Protein AF-A0A951SW75-F1 (afdb_monomer)

Structure (mmCIF, N/CA/C/O backbone):
data_AF-A0A951SW75-F1
#
_entry.id   AF-A0A951SW75-F1
#
loop_
_atom_site.group_PDB
_atom_site.id
_atom_site.type_symbol
_atom_site.label_atom_id
_atom_site.label_alt_id
_atom_site.label_comp_id
_atom_site.label_asym_id
_atom_site.label_entity_id
_atom_site.label_seq_id
_atom_site.pdbx_PDB_ins_code
_atom_site.Cartn_x
_atom_site.Cartn_y
_atom_site.Cartn_z
_atom_site.occupancy
_atom_site.B_iso_or_equiv
_atom_site.auth_seq_id
_atom_site.auth_comp_id
_atom_site.auth_asym_id
_atom_site.auth_atom_id
_atom_site.pdbx_PDB_model_num
ATOM 1 N N . MET A 1 1 ? -42.698 -40.303 -53.401 1.00 32.81 1 MET A N 1
ATOM 2 C CA . MET A 1 1 ? -41.255 -40.454 -53.699 1.00 32.81 1 MET A CA 1
ATOM 3 C C . MET A 1 1 ? -40.582 -39.097 -53.539 1.00 32.81 1 MET A C 1
ATOM 5 O O . MET A 1 1 ? -41.146 -38.152 -54.055 1.00 32.81 1 MET A O 1
ATOM 9 N N . ARG A 1 2 ? -39.450 -39.051 -52.808 1.00 29.98 2 ARG A N 1
ATOM 10 C CA . ARG A 1 2 ? -38.223 -38.220 -52.988 1.00 29.98 2 ARG A CA 1
ATOM 11 C C . ARG A 1 2 ? -38.374 -36.812 -53.606 1.00 29.98 2 ARG A C 1
ATOM 13 O O . ARG A 1 2 ? -38.974 -36.684 -54.651 1.00 29.98 2 ARG A O 1
ATOM 20 N N . LYS A 1 3 ? -37.695 -35.740 -53.198 1.00 27.81 3 LYS A N 1
ATOM 21 C CA . LYS A 1 3 ? -36.687 -35.381 -52.183 1.00 27.81 3 LYS A CA 1
ATOM 22 C C . LYS A 1 3 ? -36.484 -33.857 -52.384 1.00 27.81 3 LYS A C 1
ATOM 24 O O . LYS A 1 3 ? -36.559 -33.405 -53.518 1.00 27.81 3 LYS A O 1
ATOM 29 N N . MET A 1 4 ? -36.183 -33.130 -51.306 1.00 32.72 4 MET A N 1
ATOM 30 C CA . MET A 1 4 ? -35.380 -31.889 -51.234 1.00 32.72 4 MET A CA 1
ATOM 31 C C . MET A 1 4 ? -35.353 -30.924 -52.436 1.00 32.72 4 MET A C 1
ATOM 33 O O . MET A 1 4 ? -34.600 -31.155 -53.375 1.00 32.72 4 MET A O 1
ATOM 37 N N . ILE A 1 5 ? -35.955 -29.741 -52.260 1.00 33.78 5 ILE A N 1
ATOM 38 C CA . ILE A 1 5 ? -35.318 -28.454 -52.598 1.00 33.78 5 ILE A CA 1
ATOM 39 C C . ILE A 1 5 ? -35.657 -27.461 -51.472 1.00 33.78 5 ILE A C 1
ATOM 41 O O . ILE A 1 5 ? -36.659 -26.760 -51.515 1.00 33.78 5 ILE A O 1
ATOM 45 N N . ILE A 1 6 ? -34.823 -27.431 -50.432 1.00 35.44 6 ILE A N 1
ATOM 46 C CA . ILE A 1 6 ? -34.612 -26.241 -49.600 1.00 35.44 6 ILE A CA 1
ATOM 47 C C . ILE A 1 6 ? -33.118 -25.969 -49.738 1.00 35.44 6 ILE A C 1
ATOM 49 O O . ILE A 1 6 ? -32.296 -26.565 -49.049 1.00 35.44 6 ILE A O 1
ATOM 53 N N . LEU A 1 7 ? -32.761 -25.163 -50.733 1.00 37.00 7 LEU A N 1
ATOM 54 C CA . LEU A 1 7 ? -31.397 -24.704 -50.955 1.00 37.00 7 LEU A CA 1
ATOM 55 C C . LEU A 1 7 ? -31.458 -23.230 -51.336 1.00 37.00 7 LEU A C 1
ATOM 57 O O . LEU A 1 7 ? -31.475 -22.884 -52.511 1.00 37.00 7 LEU A O 1
ATOM 61 N N . SER A 1 8 ? -31.574 -22.377 -50.325 1.00 38.06 8 SER A N 1
ATOM 62 C CA . SER A 1 8 ? -31.146 -20.972 -50.304 1.00 38.06 8 SER A CA 1
ATOM 63 C C . SER A 1 8 ? -31.603 -20.378 -48.976 1.00 38.06 8 SER A C 1
ATOM 65 O O . SER A 1 8 ? -32.716 -20.648 -48.550 1.00 38.06 8 SER A O 1
ATOM 67 N N . ILE A 1 9 ? -30.761 -19.562 -48.338 1.00 36.06 9 ILE A N 1
ATOM 68 C CA . ILE A 1 9 ? -30.927 -18.972 -46.988 1.00 36.06 9 ILE A CA 1
ATOM 69 C C . ILE A 1 9 ? -30.303 -19.803 -45.839 1.00 36.06 9 ILE A C 1
ATOM 71 O O . ILE A 1 9 ? -30.721 -19.750 -44.690 1.00 36.06 9 ILE A O 1
ATOM 75 N N . THR A 1 10 ? -29.212 -20.531 -46.100 1.00 34.00 10 THR A N 1
ATOM 76 C CA . THR A 1 10 ? -28.295 -20.973 -45.014 1.00 34.00 10 THR A CA 1
ATOM 77 C C . THR A 1 10 ? -26.810 -20.835 -45.368 1.00 34.00 10 THR A C 1
ATOM 79 O O . THR A 1 10 ? -25.949 -21.305 -44.637 1.00 34.00 10 THR A O 1
ATOM 82 N N . VAL A 1 11 ? -26.484 -20.143 -46.467 1.00 33.03 11 VAL A N 1
ATOM 83 C CA . VAL A 1 11 ? -25.087 -19.938 -46.912 1.00 33.03 11 VAL A CA 1
ATOM 84 C C . VAL A 1 11 ? -24.597 -18.494 -46.709 1.00 33.03 11 VAL A C 1
ATOM 86 O O . VAL A 1 11 ? -23.397 -18.256 -46.716 1.00 33.03 11 VAL A O 1
ATOM 89 N N . PHE A 1 12 ? -25.475 -17.536 -46.387 1.00 30.34 12 PHE A N 1
ATOM 90 C CA . PHE A 1 12 ? -25.061 -16.151 -46.088 1.00 30.34 12 PHE A CA 1
ATOM 91 C C . PHE A 1 12 ? -24.916 -15.811 -44.595 1.00 30.34 12 PHE A C 1
ATOM 93 O O . PHE A 1 12 ? -24.487 -14.712 -44.263 1.00 30.34 12 PHE A O 1
ATOM 100 N N . LEU A 1 13 ? -25.187 -16.757 -43.688 1.00 32.69 13 LEU A N 1
ATOM 101 C CA . LEU A 1 13 ? -24.973 -16.592 -42.239 1.00 32.69 13 LEU A CA 1
ATOM 102 C C . LEU A 1 13 ? -23.829 -17.459 -41.676 1.00 32.69 13 LEU A C 1
ATOM 104 O O . LEU A 1 13 ? -23.601 -17.464 -40.473 1.00 32.69 13 LEU A O 1
ATOM 108 N N . ILE A 1 14 ? -23.061 -18.134 -42.541 1.00 34.62 14 ILE A N 1
ATOM 109 C CA . ILE A 1 14 ? -21.852 -18.901 -42.165 1.00 34.62 14 ILE A CA 1
ATOM 110 C C . ILE A 1 14 ? -20.561 -18.222 -42.688 1.00 34.62 14 ILE A C 1
ATOM 112 O O . ILE A 1 14 ? -19.456 -18.672 -42.420 1.00 34.62 14 ILE A O 1
ATOM 116 N N . PHE A 1 15 ? -20.674 -17.054 -43.335 1.00 32.50 15 PHE A N 1
ATOM 117 C CA . PHE A 1 15 ? -19.536 -16.176 -43.664 1.00 32.50 15 PHE A CA 1
ATOM 118 C C . PHE A 1 15 ? -19.351 -15.004 -42.678 1.00 32.50 15 PHE A C 1
ATOM 120 O O . PHE A 1 15 ? -18.600 -14.072 -42.949 1.00 32.50 15 PHE A O 1
ATOM 127 N N . GLY A 1 16 ? -20.012 -15.056 -41.515 1.00 33.53 16 GLY A N 1
ATOM 128 C CA . GLY A 1 16 ? -19.895 -14.059 -40.441 1.00 33.53 16 GLY A CA 1
ATOM 129 C C . GLY A 1 16 ? -19.140 -14.530 -39.193 1.00 33.53 16 GLY A C 1
ATOM 130 O O . GLY A 1 16 ? -19.051 -13.782 -38.226 1.00 33.53 16 GLY A O 1
ATOM 131 N N . SER A 1 17 ? -18.606 -15.754 -39.179 1.00 32.62 17 SER A N 1
ATOM 132 C CA . SER A 1 17 ? -18.047 -16.385 -37.970 1.00 32.62 17 SER A CA 1
ATOM 133 C C . SER A 1 17 ? -16.653 -17.000 -38.159 1.00 32.62 17 SER A C 1
ATOM 135 O O . SER A 1 17 ? -16.221 -17.811 -37.349 1.00 32.62 17 SER A O 1
ATOM 137 N N . SER A 1 18 ? -15.888 -16.551 -39.161 1.00 31.38 18 SER A N 1
ATOM 138 C CA . SER A 1 18 ? -14.436 -16.802 -39.263 1.00 31.38 18 SER A CA 1
ATOM 139 C C . SER A 1 18 ? -13.574 -15.605 -38.822 1.00 31.38 18 SER A C 1
ATOM 141 O O . SER A 1 18 ? -12.384 -15.552 -39.121 1.00 31.38 18 SER A O 1
ATOM 143 N N . LEU A 1 19 ? -14.157 -14.648 -38.089 1.00 32.97 19 LEU A N 1
ATOM 144 C CA . LEU A 1 19 ? -13.451 -13.575 -37.366 1.00 32.97 19 LEU A CA 1
ATOM 145 C C . LEU A 1 19 ? -13.225 -13.932 -35.882 1.00 32.97 19 LEU A C 1
ATOM 147 O O . LEU A 1 19 ? -13.103 -13.056 -35.030 1.00 32.97 19 LEU A O 1
ATOM 151 N N . PHE A 1 20 ? -13.144 -15.225 -35.559 1.00 34.44 20 PHE A N 1
ATOM 152 C CA . PHE A 1 20 ? -12.610 -15.680 -34.278 1.00 34.44 20 PHE A CA 1
ATOM 153 C C . PHE A 1 20 ? -11.081 -15.499 -34.268 1.00 34.44 20 PHE A C 1
ATOM 155 O O . PHE A 1 20 ? -10.344 -16.280 -34.863 1.00 34.44 20 PHE A O 1
ATOM 162 N N . GLY A 1 21 ? -10.630 -14.436 -33.593 1.00 37.00 21 GLY A N 1
ATOM 163 C CA . GLY A 1 21 ? -9.357 -14.370 -32.865 1.00 37.00 21 GLY A CA 1
ATOM 164 C C . GLY A 1 21 ? -8.059 -14.371 -33.676 1.00 37.00 21 GLY A C 1
ATOM 165 O O . GLY A 1 21 ? -7.241 -15.275 -33.523 1.00 37.00 21 GLY A O 1
ATOM 166 N N . ARG A 1 22 ? -7.793 -13.327 -34.472 1.00 41.41 22 ARG A N 1
ATOM 167 C CA . ARG A 1 22 ? -6.410 -13.019 -34.883 1.00 41.41 22 ARG A CA 1
ATOM 168 C C . ARG A 1 22 ? -5.673 -12.299 -33.741 1.00 41.41 22 ARG A C 1
ATOM 170 O O . ARG A 1 22 ? -5.783 -11.088 -33.617 1.00 41.41 22 ARG A O 1
ATOM 177 N N . GLY A 1 23 ? -4.911 -13.077 -32.970 1.00 51.94 23 GLY A N 1
ATOM 178 C CA . GLY A 1 23 ? -3.748 -12.687 -32.161 1.00 51.94 23 GLY A CA 1
ATOM 179 C C . GLY A 1 23 ? -3.967 -11.796 -30.929 1.00 51.94 23 GLY A C 1
ATOM 180 O O . GLY A 1 23 ? -3.879 -10.578 -31.015 1.00 51.94 23 GLY A O 1
ATOM 181 N N . ASP A 1 24 ? -4.067 -12.403 -29.745 1.00 70.88 24 ASP A N 1
ATOM 182 C CA . ASP A 1 24 ? -3.976 -11.697 -28.449 1.00 70.88 24 ASP A CA 1
ATOM 183 C C . ASP A 1 24 ? -2.626 -11.933 -27.751 1.00 70.88 24 ASP A C 1
ATOM 185 O O . ASP A 1 24 ? -2.530 -11.906 -26.524 1.00 70.88 24 ASP A O 1
ATOM 189 N N . ARG A 1 25 ? -1.570 -12.228 -28.521 1.00 87.38 25 ARG A N 1
ATOM 190 C CA . ARG A 1 25 ? -0.243 -12.551 -27.985 1.00 87.38 25 ARG A CA 1
ATOM 191 C C . ARG A 1 25 ? 0.829 -11.641 -28.539 1.00 87.38 25 ARG A C 1
ATOM 193 O O . ARG A 1 25 ? 0.892 -11.378 -29.740 1.00 87.38 25 ARG A O 1
ATOM 200 N N . MET A 1 26 ? 1.724 -11.231 -27.653 1.00 92.81 26 MET A N 1
ATOM 201 C CA . MET A 1 26 ? 2.968 -10.577 -28.011 1.00 92.81 26 MET A CA 1
ATOM 202 C C . MET A 1 26 ? 4.139 -11.523 -27.770 1.00 92.81 26 MET A C 1
ATOM 204 O O . MET A 1 26 ? 4.274 -12.120 -26.699 1.00 92.81 26 MET A O 1
ATOM 208 N N . THR A 1 27 ? 5.002 -11.643 -28.772 1.00 93.81 27 THR A N 1
ATOM 209 C CA . THR A 1 27 ? 6.248 -12.395 -28.654 1.00 93.81 27 THR A CA 1
ATOM 210 C C . THR A 1 27 ? 7.409 -11.452 -28.377 1.00 93.81 27 THR A C 1
ATOM 212 O O . THR A 1 27 ? 7.477 -10.373 -28.958 1.00 93.81 27 THR A O 1
ATOM 215 N N . VAL A 1 28 ? 8.335 -11.850 -27.511 1.00 95.12 28 VAL A N 1
ATOM 216 C CA . VAL A 1 28 ? 9.553 -11.082 -27.221 1.00 95.12 28 VAL A CA 1
ATOM 217 C C . VAL A 1 28 ? 10.742 -11.768 -27.872 1.00 95.12 28 VAL A C 1
ATOM 219 O O . VAL A 1 28 ? 10.939 -12.961 -27.673 1.00 95.12 28 VAL A O 1
ATOM 222 N N . LEU A 1 29 ? 11.512 -11.034 -28.665 1.00 94.44 29 LEU A N 1
ATOM 223 C CA . LEU A 1 29 ? 12.685 -11.531 -29.375 1.00 94.44 29 LEU A CA 1
ATOM 224 C C . LEU A 1 29 ? 13.932 -11.514 -28.474 1.00 94.44 29 LEU A C 1
ATOM 226 O O . LEU A 1 29 ? 14.000 -10.696 -27.548 1.00 94.44 29 LEU A O 1
ATOM 230 N N . PRO A 1 30 ? 14.949 -12.349 -28.762 1.00 93.31 30 PRO A N 1
ATOM 231 C CA . PRO A 1 30 ? 16.278 -12.183 -28.185 1.00 93.31 30 PRO A CA 1
ATOM 232 C C . PRO A 1 30 ? 16.785 -10.755 -28.388 1.00 93.31 30 PRO A C 1
ATOM 234 O O . PRO A 1 30 ? 16.619 -10.176 -29.464 1.00 93.31 30 PRO A O 1
ATOM 237 N N . PHE A 1 31 ? 17.411 -10.177 -27.364 1.00 94.19 31 PHE A N 1
ATOM 238 C CA . PHE A 1 31 ? 17.971 -8.832 -27.490 1.00 94.19 31 PHE A CA 1
ATOM 239 C C . PHE A 1 31 ? 19.324 -8.902 -28.179 1.0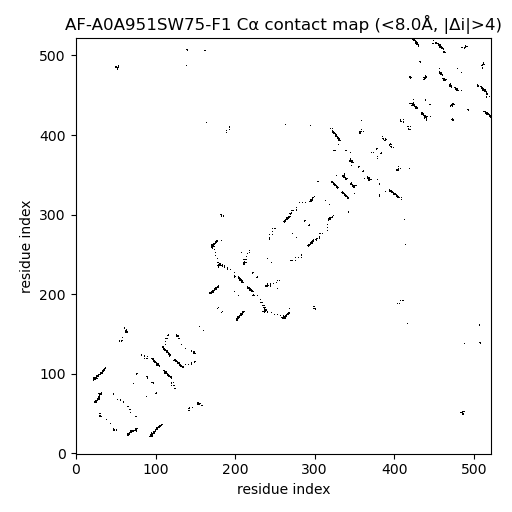0 94.19 31 PHE A C 1
ATOM 241 O O . PHE A 1 31 ? 20.148 -9.771 -27.876 1.00 94.19 31 PHE A O 1
ATOM 248 N N . ARG A 1 32 ? 19.592 -7.968 -29.088 1.00 93.75 32 ARG A N 1
ATOM 249 C CA . ARG A 1 32 ? 20.938 -7.803 -29.628 1.00 93.75 32 ARG A CA 1
ATOM 250 C C . ARG A 1 32 ? 21.840 -7.234 -28.538 1.00 93.75 32 ARG A C 1
ATOM 252 O O . ARG A 1 32 ? 21.490 -6.249 -27.896 1.00 93.75 32 ARG A O 1
ATOM 259 N N . ILE A 1 33 ? 23.014 -7.823 -28.359 1.00 92.88 33 ILE A N 1
ATOM 260 C CA . ILE A 1 33 ? 24.042 -7.290 -27.463 1.00 92.88 33 ILE A CA 1
ATOM 261 C C . ILE A 1 33 ? 25.095 -6.590 -28.315 1.00 92.88 33 ILE A C 1
ATOM 263 O O . ILE A 1 33 ? 25.471 -7.070 -29.385 1.00 92.88 33 ILE A O 1
ATOM 267 N N . SER A 1 34 ? 25.514 -5.397 -27.914 1.00 91.00 34 SER A N 1
ATOM 268 C CA . SER A 1 34 ? 26.548 -4.634 -28.615 1.00 91.00 34 SER A CA 1
ATOM 269 C C . SER A 1 34 ? 27.418 -3.873 -27.624 1.00 91.00 34 SER A C 1
ATOM 271 O O . SER A 1 34 ? 26.963 -3.527 -26.536 1.00 91.00 34 SER A O 1
ATOM 273 N N . GLY A 1 35 ? 28.668 -3.609 -28.002 1.00 88.94 35 GLY A N 1
ATOM 274 C CA . GLY A 1 35 ? 29.681 -3.142 -27.056 1.00 88.94 35 GLY A CA 1
ATOM 275 C C . GLY A 1 35 ? 30.193 -4.274 -26.161 1.00 88.94 35 GLY A C 1
ATOM 276 O O . GLY A 1 35 ? 29.898 -5.442 -26.406 1.00 88.94 35 GLY A O 1
ATOM 277 N N . LYS A 1 36 ? 30.984 -3.932 -25.138 1.00 87.06 36 LYS A N 1
ATOM 278 C CA . LYS A 1 36 ? 31.602 -4.912 -24.232 1.00 87.06 36 LYS A CA 1
ATOM 279 C C . LYS A 1 36 ? 30.917 -4.871 -22.860 1.00 87.06 36 LYS A C 1
ATOM 281 O O . LYS A 1 36 ? 31.176 -3.929 -22.108 1.00 87.06 36 LYS A O 1
ATOM 286 N N . PRO A 1 37 ? 30.056 -5.848 -22.514 1.00 85.25 37 PRO A N 1
ATOM 287 C CA . PRO A 1 37 ? 29.398 -5.865 -21.216 1.00 85.25 37 PRO A CA 1
ATOM 288 C C . PRO A 1 37 ? 30.425 -6.076 -20.091 1.00 85.25 37 PRO A C 1
ATOM 290 O O . PRO A 1 37 ? 31.413 -6.796 -20.271 1.00 85.25 37 PRO A O 1
ATOM 293 N N . PRO A 1 38 ? 30.221 -5.480 -18.906 1.00 81.44 38 PRO A N 1
ATOM 294 C CA . PRO A 1 38 ? 31.118 -5.697 -17.783 1.00 81.44 38 PRO A CA 1
ATOM 295 C C . PRO A 1 38 ? 30.991 -7.143 -17.275 1.00 81.44 38 PRO A C 1
ATOM 297 O O . PRO A 1 38 ? 29.983 -7.524 -16.680 1.00 81.44 38 PRO A O 1
ATOM 300 N N . ALA A 1 39 ? 32.044 -7.946 -17.471 1.00 78.75 39 ALA A N 1
ATOM 301 C CA . ALA A 1 39 ? 32.083 -9.375 -17.122 1.00 78.75 39 ALA A CA 1
ATOM 302 C C . ALA A 1 39 ? 31.835 -9.663 -15.627 1.00 78.75 39 ALA A C 1
ATOM 304 O O . ALA A 1 39 ? 31.437 -10.762 -15.257 1.00 78.75 39 ALA A O 1
ATOM 305 N N . ALA A 1 40 ? 32.020 -8.665 -14.755 1.00 72.00 40 ALA A N 1
ATOM 306 C CA . ALA A 1 40 ? 31.667 -8.761 -13.340 1.00 72.00 40 ALA A CA 1
ATOM 307 C C . ALA A 1 40 ? 30.148 -8.880 -13.093 1.00 72.00 40 ALA A C 1
ATOM 309 O O . ALA A 1 40 ? 29.737 -9.279 -11.999 1.00 72.00 40 ALA A O 1
ATOM 310 N N . HIS A 1 41 ? 29.318 -8.504 -14.068 1.00 68.00 41 HIS A N 1
ATOM 311 C CA . HIS A 1 41 ? 27.859 -8.458 -13.951 1.00 68.00 41 HIS A CA 1
ATOM 312 C C . HIS A 1 41 ? 27.147 -9.424 -14.894 1.00 68.00 41 HIS A C 1
ATOM 314 O O . HIS A 1 41 ? 26.059 -9.882 -14.555 1.00 68.00 41 HIS A O 1
ATOM 320 N N . PHE A 1 42 ? 27.737 -9.745 -16.047 1.00 81.06 42 PHE A N 1
ATOM 321 C CA . PHE A 1 42 ? 27.045 -10.490 -17.093 1.00 81.06 42 PHE A CA 1
ATOM 322 C C . PHE A 1 42 ? 27.901 -11.608 -17.680 1.00 81.06 42 PHE A C 1
ATOM 324 O O . PHE A 1 42 ? 29.075 -11.411 -17.988 1.00 81.06 42 PHE A O 1
ATOM 331 N N . ASN A 1 43 ? 27.261 -12.753 -17.917 1.00 83.06 43 ASN A N 1
ATOM 332 C CA . ASN A 1 43 ? 27.751 -13.758 -18.848 1.00 83.06 43 ASN A CA 1
ATOM 333 C C . ASN A 1 43 ? 27.309 -13.369 -20.266 1.00 83.06 43 ASN A C 1
ATOM 335 O O . ASN A 1 43 ? 26.122 -13.430 -20.590 1.00 83.06 43 ASN A O 1
ATOM 339 N N . GLU A 1 44 ? 28.255 -12.941 -21.102 1.00 81.62 44 GLU A N 1
ATOM 340 C CA . GLU A 1 44 ? 27.984 -12.409 -22.443 1.00 81.62 44 GLU A CA 1
ATOM 341 C C . GLU A 1 44 ? 27.235 -13.407 -23.342 1.00 81.62 44 GLU A C 1
ATOM 343 O O . GLU A 1 44 ? 26.314 -13.011 -24.057 1.00 81.62 44 GLU A O 1
ATOM 348 N N . ALA A 1 45 ? 27.556 -14.702 -23.244 1.00 84.62 45 ALA A N 1
ATOM 349 C CA . ALA A 1 45 ? 26.949 -15.749 -24.069 1.00 84.62 45 ALA A CA 1
ATOM 350 C C . ALA A 1 45 ? 25.443 -15.935 -23.805 1.00 84.62 45 ALA A C 1
ATOM 352 O O . ALA A 1 45 ? 24.691 -16.327 -24.695 1.00 84.62 45 ALA A O 1
ATOM 353 N N . GLU A 1 46 ? 24.992 -15.639 -22.587 1.00 87.00 46 GLU A N 1
ATOM 354 C CA . GLU A 1 46 ? 23.606 -15.849 -22.153 1.00 87.00 46 GLU A CA 1
ATOM 355 C C . GLU A 1 46 ? 22.796 -14.546 -22.138 1.00 87.00 46 GLU A C 1
ATOM 357 O O . GLU A 1 46 ? 21.564 -14.571 -22.075 1.00 87.00 46 GLU A O 1
ATOM 362 N N . LEU A 1 47 ? 23.475 -13.398 -22.237 1.00 88.50 47 LEU A N 1
ATOM 363 C CA . LEU A 1 47 ? 22.893 -12.079 -22.008 1.00 88.50 47 LEU A CA 1
ATOM 364 C C . LEU A 1 47 ? 21.733 -11.759 -22.959 1.00 88.50 47 LEU A C 1
ATOM 366 O O . LEU A 1 47 ? 20.748 -11.156 -22.538 1.00 88.50 47 LEU A O 1
ATOM 370 N N . SER A 1 48 ? 21.811 -12.210 -24.214 1.00 91.25 48 SER A N 1
ATOM 371 C CA . SER A 1 48 ? 20.735 -12.038 -25.200 1.00 91.25 48 SER A CA 1
ATOM 372 C C . SER A 1 48 ? 19.422 -12.689 -24.743 1.00 91.25 48 SER A C 1
ATOM 374 O O . SER A 1 48 ? 18.362 -12.055 -24.765 1.00 91.25 48 SER A O 1
ATOM 376 N N . ASN A 1 49 ? 19.499 -13.930 -24.249 1.00 89.44 49 ASN A N 1
ATOM 377 C CA . ASN A 1 49 ? 18.344 -14.666 -23.739 1.00 89.44 49 ASN A CA 1
ATOM 378 C C . ASN A 1 49 ? 17.897 -14.118 -22.382 1.00 89.44 49 ASN A C 1
ATOM 380 O O . ASN A 1 49 ? 16.703 -13.920 -22.167 1.00 89.44 49 ASN A O 1
ATOM 384 N N . HIS A 1 50 ? 18.831 -13.808 -21.480 1.00 91.12 50 HIS A N 1
ATOM 385 C CA . HIS A 1 50 ? 18.506 -13.209 -20.184 1.00 91.12 50 HIS A CA 1
ATOM 386 C C . HIS A 1 50 ? 17.751 -11.883 -20.340 1.00 91.12 50 HIS A C 1
ATOM 388 O O . HIS A 1 50 ? 16.766 -11.660 -19.638 1.00 91.12 50 HIS A O 1
ATOM 394 N N . ALA A 1 51 ? 18.143 -11.043 -21.301 1.00 92.56 51 ALA A N 1
ATOM 395 C CA . ALA A 1 51 ? 17.445 -9.804 -21.632 1.00 92.56 51 ALA A CA 1
ATOM 396 C C . ALA A 1 51 ? 16.051 -10.038 -22.237 1.00 92.56 51 ALA A C 1
ATOM 398 O O . ALA A 1 51 ? 15.113 -9.325 -21.884 1.00 92.56 51 ALA A O 1
ATOM 399 N N . MET A 1 52 ? 15.870 -11.070 -23.067 1.00 93.75 52 MET A N 1
ATOM 400 C CA . MET A 1 52 ? 14.545 -11.467 -23.556 1.00 93.75 52 MET A CA 1
ATOM 401 C C . MET A 1 52 ? 13.615 -11.874 -22.410 1.00 93.75 52 MET A C 1
ATOM 403 O O . MET A 1 52 ? 12.51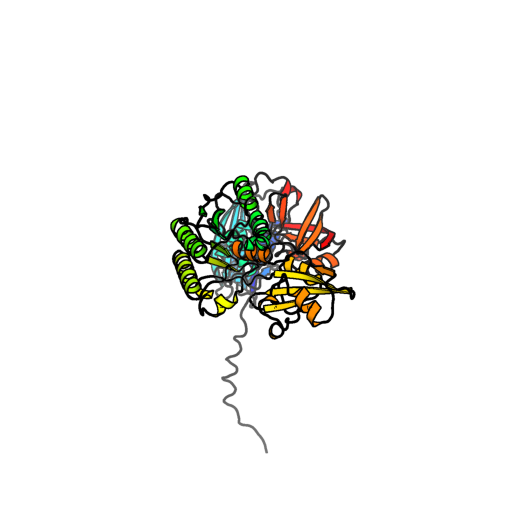6 -11.338 -22.297 1.00 93.75 52 MET A O 1
ATOM 407 N N . TYR A 1 53 ? 14.044 -12.786 -21.533 1.00 92.50 53 TYR A N 1
ATOM 408 C CA . TYR A 1 53 ? 13.223 -13.230 -20.399 1.00 92.50 53 TYR A CA 1
ATOM 409 C C . TYR A 1 53 ? 12.961 -12.099 -19.395 1.00 92.50 53 TYR A C 1
ATOM 411 O O . TYR A 1 53 ? 11.856 -11.990 -18.862 1.00 92.50 53 TYR A O 1
ATOM 419 N N . ALA A 1 54 ? 13.926 -11.200 -19.201 1.00 93.19 54 ALA A N 1
ATOM 420 C CA . ALA A 1 54 ? 13.737 -9.969 -18.444 1.00 93.19 54 ALA A CA 1
ATOM 421 C C . ALA A 1 54 ? 12.673 -9.056 -19.067 1.00 93.19 54 ALA A C 1
ATOM 423 O O . ALA A 1 54 ? 11.792 -8.571 -18.360 1.00 93.19 54 ALA A O 1
ATOM 424 N N . ALA A 1 55 ? 12.700 -8.858 -20.387 1.00 94.81 55 ALA A N 1
ATOM 425 C CA . ALA A 1 55 ? 11.688 -8.083 -21.094 1.00 94.81 55 ALA A CA 1
ATOM 426 C C . ALA A 1 55 ? 10.310 -8.763 -21.057 1.00 94.81 55 ALA A C 1
ATOM 428 O O . ALA A 1 55 ? 9.310 -8.074 -20.862 1.00 94.81 55 ALA A O 1
ATOM 429 N N . VAL A 1 56 ? 10.230 -10.098 -21.153 1.00 93.94 56 VAL A N 1
ATOM 430 C CA . VAL A 1 56 ? 8.980 -10.854 -20.939 1.00 93.94 56 VAL A CA 1
ATOM 431 C C . VAL A 1 56 ? 8.423 -10.570 -19.546 1.00 93.94 56 VAL A C 1
ATOM 433 O O . VAL A 1 56 ? 7.254 -10.202 -19.421 1.00 93.94 56 VAL A O 1
ATOM 436 N N . PHE A 1 57 ? 9.252 -10.703 -18.509 1.00 93.12 57 PHE A N 1
ATOM 437 C CA . PHE A 1 57 ? 8.857 -10.443 -17.128 1.00 93.12 57 PHE A CA 1
ATOM 438 C C . PHE A 1 57 ? 8.381 -8.999 -16.931 1.00 93.12 57 PHE A C 1
ATOM 440 O O . PHE A 1 57 ? 7.275 -8.781 -16.439 1.00 93.12 57 PHE A O 1
ATOM 447 N N . LEU A 1 58 ? 9.173 -8.014 -17.365 1.00 93.06 58 LEU A N 1
ATOM 448 C CA . LEU A 1 58 ? 8.837 -6.596 -17.223 1.00 93.06 58 LEU A CA 1
ATOM 449 C C . LEU A 1 58 ? 7.587 -6.212 -18.010 1.00 93.06 58 LEU A C 1
ATOM 451 O O . LEU A 1 58 ? 6.788 -5.405 -17.549 1.00 93.06 58 LEU A O 1
ATOM 455 N N . THR A 1 59 ? 7.383 -6.798 -19.186 1.00 92.38 59 THR A N 1
ATOM 456 C CA . THR A 1 59 ? 6.186 -6.499 -19.971 1.00 92.38 59 THR A CA 1
ATOM 457 C C . THR A 1 59 ? 4.940 -7.075 -19.307 1.00 92.38 59 THR A C 1
ATOM 459 O O . THR A 1 59 ? 3.944 -6.369 -19.206 1.00 92.38 59 THR A O 1
ATOM 462 N N . LYS A 1 60 ? 5.005 -8.301 -18.765 1.00 89.56 60 LYS A N 1
ATOM 463 C CA . LYS A 1 60 ? 3.917 -8.881 -17.953 1.00 89.56 60 LYS A CA 1
ATOM 464 C C . LYS A 1 60 ? 3.664 -8.099 -16.666 1.00 89.56 60 LYS A C 1
ATOM 466 O O . LYS A 1 60 ? 2.529 -8.042 -16.199 1.00 89.56 60 LYS A O 1
ATOM 471 N N . SER A 1 61 ? 4.711 -7.521 -16.072 1.00 85.38 61 SER A N 1
ATOM 472 C CA . SER A 1 61 ? 4.557 -6.753 -14.841 1.00 85.38 61 SER A CA 1
ATOM 473 C C . SER A 1 61 ? 3.849 -5.426 -15.092 1.00 85.38 61 SER A C 1
ATOM 475 O O . SER A 1 61 ? 3.040 -5.039 -14.259 1.00 85.38 61 SER A O 1
ATOM 477 N N . VAL A 1 62 ? 4.072 -4.766 -16.236 1.00 83.12 62 VAL A N 1
ATOM 478 C CA . VAL A 1 62 ? 3.479 -3.446 -16.533 1.00 83.12 62 VAL A CA 1
ATOM 479 C C . VAL A 1 62 ? 2.249 -3.474 -17.445 1.00 83.12 62 VAL A C 1
ATOM 481 O O . VAL A 1 62 ? 1.490 -2.503 -17.450 1.00 83.12 62 VAL A O 1
ATOM 484 N N . ARG A 1 63 ? 2.016 -4.553 -18.204 1.00 84.94 63 ARG A N 1
ATOM 485 C CA . ARG A 1 63 ? 0.883 -4.704 -19.135 1.00 84.94 63 ARG A CA 1
ATOM 486 C C . ARG A 1 63 ? 0.039 -5.933 -18.826 1.00 84.94 63 ARG A C 1
ATOM 488 O O . ARG A 1 63 ? 0.566 -6.982 -18.465 1.00 84.94 63 ARG A O 1
ATOM 495 N N . ASP A 1 64 ? -1.267 -5.800 -19.022 1.00 80.94 64 ASP A N 1
ATOM 496 C CA . ASP A 1 64 ? -2.212 -6.917 -18.987 1.00 80.94 64 ASP A CA 1
ATOM 497 C C . ASP A 1 64 ? -2.370 -7.499 -20.401 1.00 80.94 64 ASP A C 1
ATOM 499 O O . ASP A 1 64 ? -3.246 -7.107 -21.172 1.00 80.94 64 ASP A O 1
ATOM 503 N N . TYR A 1 65 ? -1.415 -8.348 -20.801 1.00 83.06 65 TYR A N 1
ATOM 504 C CA . TYR A 1 65 ? -1.369 -8.945 -22.140 1.00 83.06 65 TYR A CA 1
ATOM 505 C C . TYR A 1 65 ? -0.654 -10.302 -22.133 1.00 83.06 65 TYR A C 1
ATOM 507 O O . TYR A 1 65 ? 0.238 -10.536 -21.313 1.00 83.06 65 TYR A O 1
ATOM 515 N N . GLN A 1 66 ? -0.997 -11.212 -23.056 1.00 89.00 66 GLN A N 1
ATOM 516 C CA . GLN A 1 66 ? -0.300 -12.500 -23.143 1.00 89.00 66 GLN A CA 1
ATOM 517 C C . GLN A 1 66 ? 1.080 -12.314 -23.779 1.00 89.00 66 GLN A C 1
ATOM 519 O O . GLN A 1 66 ? 1.193 -11.991 -24.961 1.00 89.00 66 GLN A O 1
ATOM 524 N N . ILE A 1 67 ? 2.135 -12.533 -22.990 1.00 91.62 67 ILE A N 1
ATOM 525 C CA . ILE A 1 67 ? 3.531 -12.375 -23.422 1.00 91.62 67 ILE A CA 1
ATOM 526 C C . ILE A 1 67 ? 4.260 -13.718 -23.394 1.00 91.62 67 ILE A C 1
ATOM 528 O O . ILE A 1 67 ? 4.223 -14.419 -22.376 1.00 91.62 67 ILE A O 1
ATOM 532 N N . GLN A 1 68 ? 4.987 -14.038 -24.464 1.00 91.31 68 GLN A N 1
ATOM 533 C CA . GLN A 1 68 ? 5.836 -15.230 -24.545 1.00 91.31 68 GLN A CA 1
ATOM 534 C C . GLN A 1 68 ? 7.210 -14.925 -25.166 1.00 91.31 68 GLN A C 1
ATOM 536 O O . GLN A 1 68 ? 7.314 -14.032 -26.009 1.00 91.31 68 GLN A O 1
ATOM 541 N N . PRO A 1 69 ? 8.279 -15.635 -24.771 1.00 91.75 69 PRO A N 1
ATOM 542 C CA . PRO A 1 69 ? 9.572 -15.538 -25.444 1.00 91.75 69 PRO A CA 1
ATOM 543 C C . PRO A 1 69 ? 9.514 -16.165 -26.846 1.00 91.75 69 PRO A C 1
ATOM 545 O O . PRO A 1 69 ? 8.810 -17.151 -27.062 1.00 91.75 69 PRO A O 1
ATOM 548 N N . ASN A 1 70 ? 10.284 -15.627 -27.791 1.00 88.94 70 ASN A N 1
ATOM 549 C CA . ASN A 1 70 ? 10.510 -16.228 -29.102 1.00 88.94 70 ASN A CA 1
ATOM 550 C C . ASN A 1 70 ? 11.813 -17.031 -29.078 1.00 88.94 70 ASN A C 1
ATOM 552 O O . ASN A 1 70 ? 12.899 -16.467 -29.165 1.00 88.94 70 ASN A O 1
ATOM 556 N N . THR A 1 71 ? 11.706 -18.351 -28.972 1.00 85.00 71 THR A N 1
ATOM 557 C CA . THR A 1 71 ? 12.869 -19.254 -28.940 1.00 85.00 71 THR A CA 1
ATOM 558 C C . THR A 1 71 ? 13.270 -19.783 -30.319 1.00 85.00 71 THR A C 1
ATOM 560 O O . THR A 1 71 ? 14.284 -20.471 -30.441 1.00 85.00 71 THR A O 1
ATOM 563 N N . LEU A 1 72 ? 12.491 -19.477 -31.364 1.00 84.31 72 LEU A N 1
ATOM 564 C CA . LEU A 1 72 ? 12.767 -19.903 -32.740 1.00 84.31 72 LEU A CA 1
ATOM 565 C C . LEU A 1 72 ? 13.862 -19.043 -33.379 1.00 84.31 72 LEU A C 1
ATOM 567 O O . LEU A 1 72 ? 14.698 -19.546 -34.131 1.00 84.31 72 LEU A O 1
ATOM 571 N N . ILE A 1 73 ? 13.877 -17.751 -33.055 1.00 82.88 73 ILE A N 1
ATOM 572 C CA . ILE A 1 73 ? 14.941 -16.831 -33.450 1.00 82.88 73 ILE A CA 1
ATOM 573 C C . ILE A 1 73 ? 16.075 -16.956 -32.433 1.00 82.88 73 ILE A C 1
ATOM 575 O O . ILE A 1 73 ? 15.852 -16.830 -31.235 1.00 82.88 73 ILE A O 1
ATOM 579 N N . LYS A 1 74 ? 17.295 -17.228 -32.909 1.00 78.12 74 LYS A N 1
ATOM 580 C CA . LYS A 1 74 ? 18.459 -17.498 -32.044 1.00 78.12 74 LYS A CA 1
ATOM 581 C C . LYS A 1 74 ? 19.338 -16.279 -31.774 1.00 78.12 74 LYS A C 1
ATOM 583 O O . LYS A 1 74 ? 20.153 -16.311 -30.859 1.00 78.12 74 LYS A O 1
ATOM 588 N N . THR A 1 75 ? 19.209 -15.231 -32.580 1.00 79.88 75 THR A N 1
ATOM 589 C CA . THR A 1 75 ? 20.074 -14.049 -32.529 1.00 79.88 75 THR A CA 1
ATOM 590 C C . THR A 1 75 ? 19.236 -12.792 -32.418 1.00 79.88 75 THR A C 1
ATOM 592 O O . THR A 1 75 ? 18.256 -12.638 -33.148 1.00 79.88 75 THR A O 1
ATOM 595 N N . GLY A 1 76 ? 19.642 -11.878 -31.541 1.00 81.31 76 GLY A N 1
ATOM 596 C CA . GLY A 1 76 ? 18.995 -10.578 -31.450 1.00 81.31 76 GLY A CA 1
ATOM 597 C C . GLY A 1 76 ? 19.201 -9.740 -32.707 1.00 81.31 76 GLY A C 1
ATOM 598 O O . GLY A 1 76 ? 20.275 -9.757 -33.311 1.00 81.31 76 GLY A O 1
ATOM 599 N N . LEU A 1 77 ? 18.159 -9.011 -33.093 1.00 84.75 77 LEU A N 1
ATOM 600 C CA . LEU A 1 77 ? 18.115 -8.202 -34.309 1.00 84.75 77 LEU A CA 1
ATOM 601 C C . LEU A 1 77 ? 18.192 -6.717 -33.937 1.00 84.75 77 LEU A C 1
ATOM 603 O O . LEU A 1 77 ? 17.634 -6.311 -32.920 1.00 84.75 77 LEU A O 1
ATOM 607 N N . ASP A 1 78 ? 18.891 -5.917 -34.746 1.00 81.06 78 ASP A N 1
ATOM 608 C CA . ASP A 1 78 ? 18.701 -4.461 -34.710 1.00 81.06 78 ASP A CA 1
ATOM 609 C C . ASP A 1 78 ? 17.432 -4.074 -35.480 1.00 81.06 78 ASP A C 1
ATOM 611 O O . ASP A 1 78 ? 16.781 -4.925 -36.087 1.00 81.06 78 ASP A O 1
ATOM 615 N N . ASP A 1 79 ? 17.079 -2.791 -35.457 1.00 77.25 79 ASP A N 1
ATOM 616 C CA . ASP A 1 79 ? 15.862 -2.287 -36.094 1.00 77.25 79 ASP A CA 1
ATOM 617 C C . ASP A 1 79 ? 15.816 -2.615 -37.596 1.00 77.25 79 ASP A C 1
ATOM 619 O O . ASP A 1 79 ? 14.804 -3.113 -38.088 1.00 77.25 79 ASP A O 1
ATOM 623 N N . THR A 1 80 ? 16.926 -2.417 -38.314 1.00 84.12 80 THR A N 1
ATOM 624 C CA . THR A 1 80 ? 17.020 -2.679 -39.758 1.00 84.12 80 THR A CA 1
ATOM 625 C C . THR A 1 80 ? 16.846 -4.165 -40.079 1.00 84.12 80 THR A C 1
ATOM 627 O O . THR A 1 80 ? 16.088 -4.535 -40.979 1.00 84.12 80 THR A O 1
ATOM 630 N N . ALA A 1 81 ? 17.522 -5.047 -39.338 1.00 85.62 81 ALA A N 1
ATOM 631 C CA . ALA A 1 81 ? 17.388 -6.485 -39.518 1.00 85.62 81 ALA A CA 1
ATOM 632 C C . ALA A 1 81 ? 16.000 -6.975 -39.090 1.00 85.62 81 ALA A C 1
ATOM 634 O O . ALA A 1 81 ? 15.444 -7.859 -39.740 1.00 85.62 81 ALA A O 1
ATOM 635 N N . ALA A 1 82 ? 15.418 -6.400 -38.036 1.00 85.75 82 ALA A N 1
ATOM 636 C CA . ALA A 1 82 ? 14.070 -6.724 -37.597 1.00 85.75 82 ALA A CA 1
ATOM 637 C C . ALA A 1 82 ? 13.038 -6.385 -38.676 1.00 85.75 82 ALA A C 1
ATOM 639 O O . ALA A 1 82 ? 12.211 -7.239 -38.986 1.00 85.75 82 ALA A O 1
ATOM 640 N N . GLU A 1 83 ? 13.128 -5.203 -39.297 1.00 86.62 83 GLU A N 1
ATOM 641 C CA . GLU A 1 83 ? 12.275 -4.797 -40.423 1.00 86.62 83 GLU A CA 1
ATOM 642 C C . GLU A 1 83 ? 12.353 -5.782 -41.589 1.00 86.62 83 GLU A C 1
ATOM 644 O O . GLU A 1 83 ? 11.320 -6.256 -42.070 1.00 86.62 83 GLU A O 1
ATOM 649 N N . ALA A 1 84 ? 13.570 -6.158 -41.991 1.00 86.81 84 ALA A N 1
ATOM 650 C CA . ALA A 1 84 ? 13.787 -7.115 -43.071 1.00 86.81 84 ALA A CA 1
ATOM 651 C C . ALA A 1 84 ? 13.206 -8.511 -42.762 1.00 86.81 84 ALA A C 1
ATOM 653 O O . ALA A 1 84 ? 12.783 -9.224 -43.673 1.00 86.81 84 ALA A O 1
ATOM 654 N N . HIS A 1 85 ? 13.138 -8.894 -41.482 1.00 88.00 85 HIS A N 1
ATOM 655 C CA . HIS A 1 85 ? 12.688 -10.217 -41.039 1.00 88.00 85 HIS A CA 1
ATOM 656 C C . HIS A 1 85 ? 11.268 -10.239 -40.451 1.00 88.00 85 HIS A C 1
ATOM 658 O O . HIS A 1 85 ? 10.837 -11.296 -39.980 1.00 88.00 85 HIS A O 1
ATOM 664 N N . LEU A 1 86 ? 10.493 -9.144 -40.520 1.00 87.50 86 LEU A N 1
ATOM 665 C CA . LEU A 1 86 ? 9.135 -9.086 -39.949 1.00 87.50 86 LEU A CA 1
ATOM 666 C C . LEU A 1 86 ? 8.226 -10.204 -40.467 1.00 87.50 86 LEU A C 1
ATOM 668 O O . LEU A 1 86 ? 7.462 -10.772 -39.694 1.00 87.50 86 LEU A O 1
ATOM 672 N N . ASN A 1 87 ? 8.341 -10.578 -41.745 1.00 85.75 87 ASN A N 1
ATOM 673 C CA . ASN A 1 87 ? 7.579 -11.697 -42.311 1.00 85.75 87 ASN A CA 1
ATOM 674 C C . ASN A 1 87 ? 7.866 -13.031 -41.608 1.00 85.75 87 ASN A C 1
ATOM 676 O O . ASN A 1 87 ? 6.951 -13.824 -41.412 1.00 85.75 87 ASN A O 1
ATOM 680 N N . SER A 1 88 ? 9.123 -13.271 -41.231 1.00 86.44 88 SER A N 1
ATOM 681 C CA . SER A 1 88 ? 9.529 -14.488 -40.529 1.00 86.44 88 SER A CA 1
ATOM 682 C C . SER A 1 88 ? 9.140 -14.434 -39.054 1.00 86.44 88 SER A C 1
ATOM 684 O O . SER A 1 88 ? 8.633 -15.418 -38.520 1.00 86.44 88 SER A O 1
ATOM 686 N N . ILE A 1 89 ? 9.355 -13.285 -38.402 1.00 86.25 89 ILE A N 1
ATOM 687 C CA . ILE A 1 89 ? 8.993 -13.048 -36.996 1.00 86.25 89 ILE A CA 1
ATOM 688 C C . ILE A 1 89 ? 7.486 -13.250 -36.788 1.00 86.25 89 ILE A C 1
ATOM 690 O O . ILE A 1 89 ? 7.066 -13.881 -35.824 1.00 86.25 89 ILE A O 1
ATOM 694 N N . CYS A 1 90 ? 6.686 -12.742 -37.723 1.00 87.50 90 CYS A N 1
ATOM 695 C CA . CYS A 1 90 ? 5.228 -12.735 -37.683 1.00 87.50 90 CYS A CA 1
ATOM 696 C C . CYS A 1 90 ? 4.599 -13.863 -38.514 1.00 87.50 90 CYS A C 1
ATOM 698 O O . CYS A 1 90 ? 3.510 -13.702 -39.064 1.00 87.50 90 CYS A O 1
ATOM 700 N N . SER A 1 91 ? 5.306 -14.987 -38.650 1.00 85.19 91 SER A N 1
ATOM 701 C CA . SER A 1 91 ? 4.813 -16.165 -39.373 1.00 85.19 91 SER A CA 1
ATOM 702 C C . SER A 1 91 ? 3.717 -16.916 -38.606 1.00 85.19 91 SER A C 1
ATOM 704 O O . SER A 1 91 ? 2.835 -17.511 -39.225 1.00 85.19 91 SER A O 1
ATOM 706 N N . ASP A 1 92 ? 3.727 -16.850 -37.272 1.00 84.31 92 ASP A N 1
ATOM 707 C CA . ASP A 1 92 ? 2.678 -17.405 -36.416 1.00 84.31 92 ASP A CA 1
ATOM 708 C C . ASP A 1 92 ? 1.466 -16.461 -36.356 1.00 84.31 92 ASP A C 1
ATOM 710 O O . ASP A 1 92 ? 1.531 -15.345 -35.837 1.00 84.31 92 ASP A O 1
ATOM 714 N N . LEU A 1 93 ? 0.330 -16.945 -36.864 1.00 79.94 93 LEU A N 1
ATOM 715 C CA . LEU A 1 93 ? -0.934 -16.207 -36.935 1.00 79.94 93 LEU A CA 1
ATOM 716 C C . LEU A 1 93 ? -1.562 -15.923 -35.557 1.00 79.94 93 LEU A C 1
ATOM 718 O O . LEU A 1 93 ? -2.492 -15.119 -35.471 1.00 79.94 93 LEU A O 1
ATOM 722 N N . SER A 1 94 ? -1.079 -16.568 -34.490 1.00 83.56 94 SER A N 1
ATOM 723 C CA . SER A 1 94 ? -1.502 -16.316 -33.108 1.00 83.56 94 SER A CA 1
ATOM 724 C C . SER A 1 94 ? -0.782 -15.130 -32.454 1.00 83.56 94 SER A C 1
ATOM 726 O O . SER A 1 94 ? -1.203 -14.677 -31.388 1.00 83.56 94 SER A O 1
ATOM 728 N N . ILE A 1 95 ? 0.265 -14.595 -33.090 1.00 88.19 95 ILE A N 1
ATOM 729 C CA . ILE A 1 95 ? 1.046 -13.453 -32.609 1.00 88.19 95 ILE A CA 1
ATOM 730 C C . ILE A 1 95 ? 0.541 -12.179 -33.293 1.00 88.19 95 ILE A C 1
ATOM 732 O O . ILE A 1 95 ? 0.601 -12.046 -34.514 1.00 88.19 95 ILE A O 1
ATOM 736 N N . SER A 1 96 ? 0.075 -11.204 -32.514 1.00 89.50 96 SER A N 1
ATOM 737 C CA . SER A 1 96 ? -0.315 -9.887 -33.040 1.00 89.50 96 SER A CA 1
ATOM 738 C C . SER A 1 96 ? 0.799 -8.861 -32.981 1.00 89.50 96 SER A C 1
ATOM 740 O O . SER A 1 96 ? 0.820 -7.950 -33.813 1.00 89.50 96 SER A O 1
ATOM 742 N N . HIS A 1 97 ? 1.727 -9.009 -32.034 1.00 93.25 97 HIS A N 1
ATOM 743 C CA . HIS A 1 97 ? 2.822 -8.070 -31.828 1.00 93.25 97 HIS A CA 1
ATOM 744 C C . HIS A 1 97 ? 4.146 -8.782 -31.559 1.00 93.25 97 HIS A C 1
ATOM 746 O O . HIS A 1 97 ? 4.188 -9.843 -30.936 1.00 93.25 97 HIS A O 1
ATOM 752 N N . ALA A 1 98 ? 5.241 -8.164 -31.988 1.00 93.88 98 ALA A N 1
ATOM 753 C CA . ALA A 1 98 ? 6.590 -8.595 -31.652 1.00 93.88 98 ALA A CA 1
ATOM 754 C C . ALA A 1 98 ? 7.343 -7.449 -30.977 1.00 93.88 98 ALA A C 1
ATOM 756 O O . ALA A 1 98 ? 7.369 -6.337 -31.501 1.00 93.88 98 ALA A O 1
ATOM 757 N N . LEU A 1 99 ? 7.953 -7.725 -29.829 1.00 95.25 99 LEU A N 1
ATOM 758 C CA . LEU A 1 99 ? 8.827 -6.806 -29.110 1.00 95.25 99 LEU A CA 1
ATOM 759 C C . LEU A 1 99 ? 10.266 -7.279 -29.285 1.00 95.25 99 LEU A C 1
ATOM 761 O O . LEU A 1 99 ? 10.586 -8.419 -28.959 1.00 95.25 99 LEU A O 1
ATOM 765 N N . GLY A 1 100 ? 11.134 -6.416 -29.794 1.00 93.94 100 GLY A N 1
ATOM 766 C CA . GLY A 1 100 ? 12.563 -6.689 -29.920 1.00 93.94 100 GLY A CA 1
ATOM 767 C C . GLY A 1 100 ? 13.379 -5.503 -29.440 1.00 93.94 100 GLY A C 1
ATOM 768 O O . GLY A 1 100 ? 12.830 -4.447 -29.124 1.00 93.94 100 GLY A O 1
ATOM 769 N N . GLY A 1 101 ? 14.691 -5.675 -29.347 1.00 93.38 101 GLY A N 1
ATOM 770 C CA . GLY A 1 101 ? 15.535 -4.610 -28.837 1.00 93.38 101 GLY A CA 1
ATOM 771 C C . GLY A 1 101 ? 17.016 -4.933 -28.804 1.00 93.38 101 GLY A C 1
ATOM 772 O O . GLY A 1 101 ? 17.462 -6.020 -29.175 1.00 93.38 101 GLY A O 1
ATOM 773 N N . GLN A 1 102 ? 17.773 -3.957 -28.320 1.00 94.69 102 GLN A N 1
ATOM 774 C CA . GLN A 1 102 ? 19.219 -3.997 -28.199 1.00 94.69 102 GLN A CA 1
ATOM 775 C C . GLN A 1 102 ? 19.657 -3.437 -26.843 1.00 94.69 102 GLN A C 1
ATOM 777 O O . GLN A 1 102 ? 19.130 -2.426 -26.375 1.00 94.69 102 GLN A O 1
ATOM 782 N N . LEU A 1 103 ? 20.658 -4.082 -26.244 1.00 94.25 103 LEU A N 1
ATOM 783 C CA . LEU A 1 103 ? 21.457 -3.534 -25.151 1.00 94.25 103 LEU A CA 1
ATOM 784 C C . LEU A 1 103 ? 22.828 -3.140 -25.708 1.00 94.25 103 LEU A C 1
ATOM 786 O O . LEU A 1 103 ? 23.605 -4.001 -26.129 1.00 94.25 103 LEU A O 1
ATOM 790 N N . LEU A 1 104 ? 23.109 -1.839 -25.735 1.00 94.38 104 LEU A N 1
ATOM 791 C CA . LEU A 1 104 ? 24.377 -1.277 -26.191 1.00 94.38 104 LEU A CA 1
ATOM 792 C C . LEU A 1 104 ? 25.190 -0.791 -24.987 1.00 94.38 104 LEU A C 1
ATOM 794 O O . LEU A 1 104 ? 24.827 0.193 -24.349 1.00 94.38 104 LEU A O 1
ATOM 798 N N . PHE A 1 105 ? 26.297 -1.464 -24.689 1.00 92.75 105 PHE A N 1
ATOM 799 C CA . PHE A 1 105 ? 27.219 -1.093 -23.616 1.00 92.75 105 PHE A CA 1
ATOM 800 C C . PHE A 1 105 ? 28.249 -0.087 -24.139 1.00 92.75 105 PHE A C 1
ATOM 802 O O . PHE A 1 105 ? 29.137 -0.447 -24.914 1.00 92.75 105 PHE A O 1
ATOM 809 N N . ILE A 1 106 ? 28.119 1.174 -23.721 1.00 88.38 106 ILE A N 1
ATOM 810 C CA . ILE A 1 106 ? 28.966 2.302 -24.164 1.00 88.38 106 ILE A CA 1
ATOM 811 C C . ILE A 1 106 ? 30.217 2.439 -23.269 1.00 88.38 106 ILE A C 1
ATOM 813 O O . ILE A 1 106 ? 31.175 3.130 -23.603 1.00 88.38 106 ILE A O 1
ATOM 817 N N . GLY A 1 107 ? 30.263 1.700 -22.158 1.00 83.00 107 GLY A N 1
ATOM 818 C CA . GLY A 1 107 ? 31.403 1.631 -21.251 1.00 83.00 107 GLY A CA 1
ATOM 819 C C . GLY A 1 107 ? 31.165 0.630 -20.114 1.00 83.00 107 GLY A C 1
ATOM 820 O O . GLY A 1 107 ? 30.193 -0.125 -20.150 1.00 83.00 107 GLY A O 1
ATOM 821 N N . PRO A 1 108 ? 32.020 0.620 -19.075 1.00 79.81 108 PRO A N 1
ATOM 822 C CA . PRO A 1 108 ? 31.894 -0.317 -17.956 1.00 79.81 108 PRO A CA 1
ATOM 823 C C . PRO A 1 108 ? 30.667 -0.057 -17.067 1.00 79.81 108 PRO A C 1
ATOM 825 O O . PRO A 1 108 ? 30.245 -0.954 -16.342 1.00 79.81 108 PRO A O 1
ATOM 828 N N . SER A 1 109 ? 30.100 1.152 -17.109 1.00 80.81 109 SER A N 1
ATOM 829 C CA . SER A 1 109 ? 29.004 1.586 -16.234 1.00 80.81 109 SER A CA 1
ATOM 830 C C . SER A 1 109 ? 27.787 2.133 -16.975 1.00 80.81 109 SER A C 1
ATOM 832 O O . SER A 1 109 ? 26.805 2.463 -16.320 1.00 80.81 109 SER A O 1
ATOM 834 N N . GLU A 1 110 ? 27.819 2.235 -18.304 1.00 88.69 110 GLU A N 1
ATOM 835 C CA . GLU A 1 110 ? 26.770 2.885 -19.097 1.00 88.69 110 GLU A CA 1
ATOM 836 C C . GLU A 1 110 ? 26.190 1.938 -20.150 1.00 88.69 110 GLU A C 1
ATOM 838 O O . GLU A 1 110 ? 26.921 1.226 -20.848 1.00 88.69 110 GLU A O 1
ATOM 843 N N . VAL A 1 111 ? 24.862 1.945 -20.261 1.00 92.19 111 VAL A N 1
ATOM 844 C CA . VAL A 1 111 ? 24.103 1.120 -21.200 1.00 92.19 111 VAL A CA 1
ATOM 845 C C . VAL A 1 111 ? 22.968 1.919 -21.834 1.00 92.19 111 VAL A C 1
ATOM 847 O O . VAL A 1 111 ? 22.236 2.649 -21.162 1.00 92.19 111 VAL A O 1
ATOM 850 N N . THR A 1 112 ? 22.795 1.738 -23.139 1.00 95.12 112 THR A N 1
ATOM 851 C CA . THR A 1 112 ? 21.626 2.190 -23.890 1.00 95.12 112 THR A CA 1
ATOM 852 C C . THR A 1 112 ? 20.706 1.008 -24.160 1.00 95.12 112 THR A C 1
ATOM 854 O O . THR A 1 112 ? 21.123 -0.014 -24.707 1.00 95.12 112 THR A O 1
ATOM 857 N N . VAL A 1 113 ? 19.443 1.159 -23.771 1.00 95.00 113 VAL A N 1
ATOM 858 C CA . VAL A 1 113 ? 18.367 0.198 -24.003 1.00 95.00 113 VAL A CA 1
ATOM 859 C C . VAL A 1 113 ? 17.482 0.707 -25.132 1.00 95.00 113 VAL A C 1
ATOM 861 O O . VAL A 1 113 ? 16.729 1.664 -24.937 1.00 95.00 113 VAL A O 1
ATOM 864 N N . ASN A 1 114 ? 17.529 0.022 -26.271 1.00 95.19 114 ASN A N 1
ATOM 865 C CA . ASN A 1 114 ? 16.677 0.283 -27.428 1.00 95.19 114 ASN A CA 1
ATOM 866 C C . ASN A 1 114 ? 15.612 -0.800 -27.513 1.00 95.19 114 ASN A C 1
ATOM 868 O O . ASN A 1 114 ? 15.944 -1.984 -27.464 1.00 95.19 114 ASN A O 1
ATOM 872 N N . ILE A 1 115 ? 14.343 -0.419 -27.633 1.00 95.38 115 ILE A N 1
ATOM 873 C CA . ILE A 1 115 ? 13.244 -1.370 -27.821 1.00 95.38 115 ILE A CA 1
ATOM 874 C C . ILE A 1 115 ? 12.350 -0.868 -28.942 1.00 95.38 115 ILE A C 1
ATOM 876 O O . ILE A 1 115 ? 12.045 0.322 -29.037 1.00 95.38 115 ILE A O 1
ATOM 880 N N . PHE A 1 116 ? 11.889 -1.801 -29.762 1.00 94.06 116 PHE A N 1
ATOM 881 C CA . PHE A 1 116 ? 10.851 -1.575 -30.747 1.00 94.06 116 PHE A CA 1
ATOM 882 C C . PHE A 1 116 ? 9.685 -2.530 -30.513 1.00 94.06 116 PHE A C 1
ATOM 884 O O . PHE A 1 116 ? 9.832 -3.621 -29.960 1.00 94.06 116 PHE A O 1
ATOM 891 N N . THR A 1 117 ? 8.502 -2.125 -30.961 1.00 94.38 117 THR A N 1
ATOM 892 C CA . THR A 1 117 ? 7.327 -2.995 -31.015 1.00 94.38 117 THR A CA 1
ATOM 893 C C . THR A 1 117 ? 6.720 -2.949 -32.407 1.00 94.38 117 THR A C 1
ATOM 895 O O . THR A 1 117 ? 6.407 -1.877 -32.927 1.00 94.38 117 THR A O 1
ATOM 898 N N . ALA A 1 118 ? 6.560 -4.118 -33.018 1.00 92.94 118 ALA A N 1
ATOM 899 C CA . ALA A 1 118 ? 6.001 -4.301 -34.346 1.00 92.94 118 ALA A CA 1
ATOM 900 C C . ALA A 1 118 ? 4.607 -4.920 -34.293 1.00 92.94 118 ALA A C 1
ATOM 902 O O . ALA A 1 118 ? 4.313 -5.742 -33.428 1.00 92.94 118 ALA A O 1
ATOM 903 N N . SER A 1 119 ? 3.761 -4.549 -35.252 1.00 91.19 119 SER A N 1
ATOM 904 C CA . SER A 1 119 ? 2.489 -5.217 -35.506 1.00 91.19 119 SER A CA 1
ATOM 905 C C . SER A 1 119 ? 2.702 -6.341 -36.506 1.00 91.19 119 SER A C 1
ATOM 907 O O . SER A 1 119 ? 3.074 -6.091 -37.651 1.00 91.19 119 SER A O 1
ATOM 909 N N . CYS A 1 120 ? 2.386 -7.569 -36.110 1.00 90.19 120 CYS A N 1
ATOM 910 C CA . CYS A 1 120 ? 2.388 -8.719 -37.008 1.00 90.19 120 CYS A CA 1
ATOM 911 C C . CYS A 1 120 ? 1.216 -8.714 -37.991 1.00 90.19 120 CYS A C 1
ATOM 913 O O . CYS A 1 120 ? 1.311 -9.284 -39.075 1.00 90.19 120 CYS A O 1
ATOM 915 N N . VAL A 1 121 ? 0.146 -7.986 -37.663 1.00 86.12 121 VAL A N 1
ATOM 916 C CA . VAL A 1 121 ? -0.991 -7.774 -38.566 1.00 86.12 121 VAL A CA 1
ATOM 917 C C . VAL A 1 121 ? -0.624 -6.804 -39.687 1.00 86.12 121 VAL A C 1
ATOM 919 O O . VAL A 1 121 ? -0.905 -7.074 -40.852 1.00 86.12 121 VAL A O 1
ATOM 922 N N . ARG A 1 122 ? 0.008 -5.674 -39.345 1.00 86.56 122 ARG A N 1
ATOM 923 C CA . ARG A 1 122 ? 0.391 -4.644 -40.327 1.00 86.56 122 ARG A CA 1
ATOM 924 C C . ARG A 1 122 ? 1.754 -4.896 -40.965 1.00 86.56 122 ARG A C 1
ATOM 926 O O . ARG A 1 122 ? 2.050 -4.283 -41.981 1.00 86.56 122 ARG A O 1
ATOM 933 N N . LYS A 1 123 ? 2.556 -5.793 -40.383 1.00 87.12 123 LYS A N 1
ATOM 934 C CA . LYS A 1 123 ? 3.948 -6.078 -40.763 1.00 87.12 123 LYS A CA 1
ATOM 935 C C . LYS A 1 123 ? 4.814 -4.819 -40.777 1.00 87.12 123 LYS A C 1
ATOM 937 O O . LYS A 1 123 ? 5.624 -4.614 -41.674 1.00 87.12 123 LYS A O 1
ATOM 942 N N . THR A 1 124 ? 4.630 -3.976 -39.767 1.00 89.88 124 THR A N 1
ATOM 943 C CA . THR A 1 124 ? 5.378 -2.729 -39.596 1.00 89.88 124 THR A CA 1
ATOM 944 C C . THR A 1 124 ? 5.770 -2.535 -38.142 1.00 89.88 124 THR A C 1
ATOM 946 O O . THR A 1 124 ? 5.058 -2.961 -37.227 1.00 89.88 124 THR A O 1
ATOM 949 N N . ILE A 1 125 ? 6.897 -1.862 -37.916 1.00 90.31 125 ILE A N 1
ATOM 950 C CA . ILE A 1 125 ? 7.245 -1.366 -36.585 1.00 90.31 125 ILE A CA 1
ATOM 951 C C . ILE A 1 125 ? 6.322 -0.189 -36.251 1.00 90.31 125 ILE A C 1
ATOM 953 O O . ILE A 1 125 ? 6.223 0.763 -37.023 1.00 90.31 125 ILE A O 1
ATOM 957 N N . LEU A 1 126 ? 5.632 -0.273 -35.113 1.00 89.56 126 LEU A N 1
ATOM 958 C CA . LEU A 1 126 ? 4.689 0.744 -34.644 1.00 89.56 126 LEU A CA 1
ATOM 959 C C . LEU A 1 126 ? 5.382 1.814 -33.799 1.00 89.56 126 LEU A C 1
ATOM 961 O O . LEU A 1 126 ? 5.146 3.003 -33.988 1.00 89.56 126 LEU A O 1
ATOM 965 N N . TYR A 1 127 ? 6.223 1.377 -32.861 1.00 90.56 127 TYR A N 1
ATOM 966 C CA . TYR A 1 127 ? 6.861 2.239 -31.871 1.00 90.56 127 TYR A CA 1
ATOM 967 C C . TYR A 1 127 ? 8.317 1.839 -31.675 1.00 90.56 127 TYR A C 1
ATOM 969 O O . TYR A 1 127 ? 8.658 0.657 -31.749 1.00 90.56 127 TYR A O 1
ATOM 977 N N . ARG A 1 128 ? 9.152 2.837 -31.386 1.00 92.12 128 ARG A N 1
ATOM 978 C CA . ARG A 1 128 ? 10.554 2.689 -30.993 1.00 92.12 128 ARG A CA 1
ATOM 979 C C . ARG A 1 128 ? 10.843 3.692 -29.890 1.00 92.12 128 ARG A C 1
ATOM 981 O O . ARG A 1 128 ? 10.354 4.818 -29.955 1.00 92.12 128 ARG A O 1
ATOM 988 N N . ASP A 1 129 ? 11.613 3.286 -28.897 1.00 92.50 129 ASP A N 1
ATOM 989 C CA . ASP A 1 129 ? 12.137 4.196 -27.885 1.00 92.50 129 ASP A CA 1
ATOM 990 C C . ASP A 1 129 ? 13.535 3.746 -27.470 1.00 92.50 129 ASP A C 1
ATOM 992 O O . ASP A 1 129 ? 13.896 2.570 -27.589 1.00 92.50 129 ASP A O 1
ATOM 996 N N . GLN A 1 130 ? 14.306 4.699 -26.958 1.00 92.62 130 GLN A N 1
ATOM 997 C CA . GLN A 1 130 ? 15.624 4.447 -26.403 1.00 92.62 130 GLN A CA 1
ATOM 998 C C . GLN A 1 130 ? 15.792 5.153 -25.063 1.00 92.62 130 GLN A C 1
ATOM 1000 O O . GLN A 1 130 ? 15.313 6.270 -24.856 1.00 92.62 130 GLN A O 1
ATOM 1005 N N . SER A 1 131 ? 16.491 4.502 -24.140 1.00 88.56 131 SER A N 1
ATOM 1006 C CA . SER A 1 131 ? 16.872 5.092 -22.859 1.00 88.56 131 SER A CA 1
ATOM 1007 C C . SER A 1 131 ? 18.312 4.727 -22.523 1.00 88.56 131 SER A C 1
ATOM 1009 O O . SER A 1 131 ? 18.665 3.552 -22.515 1.00 88.56 131 SER A O 1
ATOM 1011 N N . THR A 1 132 ? 19.122 5.735 -22.208 1.00 87.88 132 THR A N 1
ATOM 1012 C CA . THR A 1 132 ? 20.518 5.575 -21.779 1.00 87.88 132 THR A CA 1
ATOM 1013 C C . THR A 1 132 ? 20.644 5.889 -20.296 1.00 87.88 132 THR A C 1
ATOM 1015 O O . THR A 1 132 ? 19.976 6.798 -19.796 1.00 87.88 132 THR A O 1
ATOM 1018 N N . GLY A 1 133 ? 21.491 5.145 -19.593 1.00 85.75 133 GLY A N 1
ATOM 1019 C CA . GLY A 1 133 ? 21.810 5.410 -18.197 1.00 85.75 133 GLY A CA 1
ATOM 1020 C C . GLY A 1 133 ? 22.805 4.408 -17.627 1.00 85.75 133 GLY A C 1
ATOM 1021 O O . GLY A 1 133 ? 23.514 3.718 -18.362 1.00 85.75 133 GLY A O 1
ATOM 1022 N N . SER A 1 134 ? 22.849 4.329 -16.298 1.00 83.44 134 SER A N 1
ATOM 1023 C CA . SER A 1 134 ? 23.742 3.412 -15.597 1.00 83.44 134 SER A CA 1
ATOM 1024 C C . SER A 1 134 ? 23.344 1.953 -15.825 1.00 83.44 134 SER A C 1
ATOM 1026 O O . SER A 1 134 ? 22.161 1.616 -15.825 1.00 83.44 134 SER A O 1
ATOM 1028 N N . VAL A 1 135 ? 24.331 1.057 -15.919 1.00 82.12 135 VAL A N 1
ATOM 1029 C CA . VAL A 1 135 ? 24.117 -0.403 -15.894 1.00 82.12 135 VAL A CA 1
ATOM 1030 C C . VAL A 1 135 ? 23.376 -0.833 -14.621 1.00 82.12 135 VAL A C 1
ATOM 1032 O O . VAL A 1 135 ? 22.587 -1.775 -14.657 1.00 82.12 135 VAL A O 1
ATOM 1035 N N . ASN A 1 136 ? 23.564 -0.110 -13.514 1.00 78.75 136 ASN A N 1
ATOM 1036 C CA . ASN A 1 136 ? 22.843 -0.362 -12.264 1.00 78.75 136 ASN A CA 1
ATOM 1037 C C . ASN A 1 136 ? 21.336 -0.067 -12.370 1.00 78.75 136 ASN A C 1
ATOM 1039 O O . ASN A 1 136 ? 20.554 -0.656 -11.631 1.00 78.75 136 ASN A O 1
ATOM 1043 N N . ASP A 1 137 ? 20.927 0.779 -13.320 1.00 79.38 137 ASP A N 1
ATOM 1044 C CA . ASP A 1 137 ? 19.533 1.168 -13.553 1.00 79.38 137 ASP A CA 1
ATOM 1045 C C . ASP A 1 137 ? 18.883 0.361 -14.690 1.00 79.38 137 ASP A C 1
ATOM 1047 O O . ASP A 1 137 ? 17.791 0.701 -15.151 1.00 79.38 137 ASP A O 1
ATOM 1051 N N . LEU A 1 138 ? 19.531 -0.711 -15.167 1.00 86.25 138 LEU A N 1
ATOM 1052 C CA . LEU A 1 138 ? 19.117 -1.463 -16.357 1.00 86.25 138 LEU A CA 1
ATOM 1053 C C . LEU A 1 138 ? 17.641 -1.892 -16.316 1.00 86.25 138 LEU A C 1
ATOM 1055 O O . LEU A 1 138 ? 16.930 -1.723 -17.306 1.00 86.25 138 LEU A O 1
ATOM 1059 N N . GLN A 1 139 ? 17.150 -2.383 -15.172 1.00 89.50 139 GLN A N 1
ATOM 1060 C CA . GLN A 1 139 ? 15.743 -2.774 -15.018 1.00 89.50 139 GLN A CA 1
ATOM 1061 C C . GLN A 1 139 ? 14.793 -1.581 -15.209 1.00 89.50 139 GLN A C 1
ATOM 1063 O O . GLN A 1 139 ? 13.800 -1.671 -15.937 1.00 89.50 139 GLN A O 1
ATOM 1068 N N . SER A 1 140 ? 15.129 -0.443 -14.599 1.00 83.12 140 SER A N 1
ATOM 1069 C CA . SER A 1 140 ? 14.370 0.800 -14.702 1.00 83.12 140 SER A CA 1
ATOM 1070 C C . SER A 1 140 ? 14.376 1.366 -16.127 1.00 83.12 140 SER A C 1
ATOM 1072 O O . SER A 1 140 ? 13.324 1.789 -16.617 1.00 83.12 140 SER A O 1
ATOM 1074 N N . LEU A 1 141 ? 15.525 1.324 -16.810 1.00 87.44 141 LEU A N 1
ATOM 1075 C CA . LEU A 1 141 ? 15.668 1.726 -18.211 1.00 87.44 141 LEU A CA 1
ATOM 1076 C C . LEU A 1 141 ? 14.815 0.836 -19.124 1.00 87.44 141 LEU A C 1
ATOM 1078 O O . LEU A 1 141 ? 13.974 1.355 -19.854 1.00 87.44 141 LEU A O 1
ATOM 1082 N N . MET A 1 142 ? 14.943 -0.492 -19.019 1.00 94.00 142 MET A N 1
ATOM 1083 C CA . MET A 1 142 ? 14.141 -1.444 -19.799 1.00 94.00 142 MET A CA 1
ATOM 1084 C C . MET A 1 142 ? 12.643 -1.243 -19.591 1.00 94.00 142 MET A C 1
ATOM 1086 O O . MET A 1 142 ? 11.900 -1.124 -20.563 1.00 94.00 142 MET A O 1
ATOM 1090 N N . ARG A 1 143 ? 12.185 -1.144 -18.339 1.00 91.88 143 ARG A N 1
ATOM 1091 C CA . ARG A 1 143 ? 10.766 -0.934 -18.023 1.00 91.88 143 ARG A CA 1
ATOM 1092 C C . ARG A 1 143 ? 10.229 0.351 -18.651 1.00 91.88 143 ARG A C 1
ATOM 1094 O O . ARG A 1 143 ? 9.152 0.340 -19.245 1.00 91.88 143 ARG A O 1
ATOM 1101 N N . LYS A 1 144 ? 10.970 1.456 -18.529 1.00 85.81 144 LYS A N 1
ATOM 1102 C CA . LYS A 1 144 ? 10.596 2.756 -19.102 1.00 85.81 144 LYS A CA 1
ATOM 1103 C C . LYS A 1 144 ? 10.445 2.672 -20.622 1.00 85.81 144 LYS A C 1
ATOM 1105 O O . LYS A 1 144 ? 9.432 3.134 -21.149 1.00 85.81 144 LYS A O 1
ATOM 1110 N N . THR A 1 145 ? 11.403 2.048 -21.303 1.00 89.12 145 THR A N 1
ATOM 1111 C CA . THR A 1 145 ? 11.365 1.874 -22.759 1.00 89.12 145 THR A CA 1
ATOM 1112 C C . THR A 1 145 ? 10.216 0.946 -23.186 1.00 89.12 145 THR A C 1
ATOM 1114 O O . THR A 1 145 ? 9.503 1.254 -24.140 1.00 89.12 145 THR A O 1
ATOM 1117 N N . ILE A 1 146 ? 9.938 -0.137 -22.443 1.00 93.56 146 ILE A N 1
ATOM 1118 C CA . ILE A 1 146 ? 8.787 -1.034 -22.689 1.00 93.56 146 ILE A CA 1
ATOM 1119 C C . ILE A 1 146 ? 7.462 -0.271 -22.597 1.00 93.56 146 ILE A C 1
ATOM 1121 O O . ILE A 1 146 ? 6.622 -0.378 -23.488 1.00 93.56 146 ILE A O 1
ATOM 1125 N N . ILE A 1 147 ? 7.262 0.531 -21.547 1.00 84.00 147 ILE A N 1
ATOM 1126 C CA . ILE A 1 147 ? 6.022 1.303 -21.356 1.00 84.00 147 ILE A CA 1
ATOM 1127 C C . ILE A 1 147 ? 5.766 2.225 -22.553 1.00 84.00 147 ILE A C 1
ATOM 1129 O O . ILE A 1 147 ? 4.649 2.276 -23.068 1.00 84.00 147 ILE A O 1
ATOM 1133 N N . ARG A 1 148 ? 6.807 2.921 -23.021 1.00 80.50 148 ARG A N 1
ATOM 1134 C CA . ARG A 1 148 ? 6.723 3.880 -24.132 1.00 80.50 148 ARG A CA 1
ATOM 1135 C C . ARG A 1 148 ? 6.564 3.228 -25.503 1.00 80.50 148 ARG A C 1
ATOM 1137 O O . ARG A 1 148 ? 6.007 3.852 -26.398 1.00 80.50 148 ARG A O 1
ATOM 1144 N N . THR A 1 149 ? 7.009 1.984 -25.660 1.00 87.94 149 THR A N 1
ATOM 1145 C CA . THR A 1 149 ? 6.881 1.215 -26.912 1.00 87.94 149 THR A CA 1
ATOM 1146 C C . THR A 1 149 ? 5.609 0.372 -26.977 1.00 87.94 149 THR A C 1
ATOM 1148 O O . THR A 1 149 ? 5.221 -0.076 -28.052 1.00 87.94 149 THR A O 1
ATOM 1151 N N . THR A 1 150 ? 4.898 0.230 -25.855 1.00 86.31 150 THR A N 1
ATOM 1152 C CA . THR A 1 150 ? 3.625 -0.501 -25.757 1.00 86.31 150 THR A CA 1
ATOM 1153 C C . THR A 1 150 ? 2.455 0.362 -25.246 1.00 86.31 150 THR A C 1
ATOM 1155 O O . THR A 1 150 ? 1.696 -0.089 -24.387 1.00 86.31 150 THR A O 1
ATOM 1158 N N . PRO A 1 151 ? 2.256 1.610 -25.726 1.00 77.06 151 PRO A N 1
ATOM 1159 C CA . PRO A 1 151 ? 1.216 2.502 -25.192 1.00 77.06 151 PRO A CA 1
ATOM 1160 C C . PRO A 1 151 ? -0.212 2.035 -25.516 1.00 77.06 151 PRO A C 1
ATOM 1162 O O . PRO A 1 151 ? -1.172 2.522 -24.931 1.00 77.06 151 PRO A O 1
ATOM 1165 N N . PHE A 1 152 ? -0.350 1.105 -26.460 1.00 78.06 152 PHE A N 1
ATOM 1166 C CA . PHE A 1 152 ? -1.617 0.547 -26.926 1.00 78.06 152 PHE A CA 1
ATOM 1167 C C . PHE A 1 152 ? -2.097 -0.658 -26.101 1.00 78.06 152 PHE A C 1
ATOM 1169 O O . PHE A 1 152 ? -3.196 -1.153 -26.338 1.00 78.06 152 PHE A O 1
ATOM 1176 N N . LEU A 1 153 ? -1.281 -1.154 -25.164 1.00 79.12 153 LEU A N 1
ATOM 1177 C CA . LEU A 1 153 ? -1.644 -2.252 -24.269 1.00 79.12 153 LEU A CA 1
ATOM 1178 C C . LEU A 1 153 ? -2.181 -1.706 -22.944 1.00 79.12 153 LEU A C 1
ATOM 1180 O O . LEU A 1 153 ? -1.651 -0.730 -22.409 1.00 79.12 153 LEU A O 1
ATOM 1184 N N . ALA A 1 154 ? -3.200 -2.369 -22.394 1.00 71.94 154 ALA A N 1
ATOM 1185 C CA . ALA A 1 154 ? -3.754 -2.023 -21.091 1.00 71.94 154 ALA A CA 1
ATOM 1186 C C . ALA A 1 154 ? -2.690 -2.146 -19.988 1.00 71.94 154 ALA A C 1
ATOM 1188 O O . ALA A 1 154 ? -1.869 -3.069 -19.985 1.00 71.94 154 ALA A O 1
ATOM 1189 N N . GLU A 1 155 ? -2.691 -1.203 -19.048 1.00 71.19 155 GLU A N 1
ATOM 1190 C CA . GLU A 1 155 ? -1.774 -1.225 -17.911 1.00 71.19 155 GLU A CA 1
ATOM 1191 C C . GLU A 1 155 ? -2.190 -2.284 -16.883 1.00 71.19 155 GLU A C 1
ATOM 1193 O O . GLU A 1 155 ? -3.369 -2.440 -16.567 1.00 71.19 155 GLU A O 1
ATOM 1198 N N . ASN A 1 156 ? -1.207 -2.997 -16.336 1.00 71.00 156 ASN A N 1
ATOM 1199 C CA . ASN A 1 156 ? -1.441 -3.974 -15.282 1.00 71.00 156 ASN A CA 1
ATOM 1200 C C . ASN A 1 156 ? -1.881 -3.271 -13.981 1.00 71.00 156 ASN A C 1
ATOM 1202 O O . ASN A 1 156 ? -1.173 -2.408 -13.456 1.00 71.00 156 ASN A O 1
ATOM 1206 N N . LEU A 1 157 ? -3.024 -3.680 -13.418 1.00 63.09 157 LEU A N 1
ATOM 1207 C CA . LEU A 1 157 ? -3.593 -3.098 -12.192 1.00 63.09 157 LEU A CA 1
ATOM 1208 C C . LEU A 1 157 ? -2.672 -3.203 -10.962 1.00 63.09 157 LEU A C 1
ATOM 1210 O O . LEU A 1 157 ? -2.751 -2.379 -10.052 1.00 63.09 157 LEU A O 1
ATOM 1214 N N . VAL A 1 158 ? -1.815 -4.223 -10.893 1.00 66.62 158 VAL A N 1
ATOM 1215 C CA . VAL A 1 158 ? -0.838 -4.379 -9.803 1.00 66.62 158 VAL A CA 1
ATOM 1216 C C . VAL A 1 158 ? 0.261 -3.325 -9.929 1.00 66.62 158 VAL A C 1
ATOM 1218 O O . VAL A 1 158 ? 0.667 -2.721 -8.934 1.00 66.62 158 VAL A O 1
ATOM 1221 N N . TYR A 1 159 ? 0.697 -3.049 -11.158 1.00 67.19 159 TYR A N 1
ATOM 1222 C CA . TYR A 1 159 ? 1.702 -2.032 -11.439 1.00 67.19 159 TYR A CA 1
ATOM 1223 C C . TYR A 1 159 ? 1.176 -0.606 -11.283 1.00 67.19 159 TYR A C 1
ATOM 1225 O O . TYR A 1 159 ? 1.885 0.230 -10.729 1.00 67.19 159 TYR A O 1
ATOM 1233 N N . SER A 1 160 ? -0.071 -0.319 -11.663 1.00 60.12 160 SER A N 1
ATOM 1234 C CA . SER A 1 160 ? -0.667 1.005 -11.424 1.00 60.12 160 SER A CA 1
ATOM 1235 C C . SER A 1 160 ? -0.754 1.334 -9.923 1.00 60.12 160 SER A C 1
ATOM 1237 O O . SER A 1 160 ? -0.465 2.454 -9.500 1.00 60.12 160 SER A O 1
ATOM 1239 N N . LYS A 1 161 ? -1.020 0.333 -9.069 1.00 60.16 161 LYS A N 1
ATOM 1240 C CA . LYS A 1 161 ? -0.932 0.475 -7.602 1.00 60.16 161 LYS A CA 1
ATOM 1241 C C . LYS A 1 161 ? 0.497 0.759 -7.115 1.00 60.16 161 LYS A C 1
ATOM 1243 O O . LYS A 1 161 ? 0.684 1.590 -6.226 1.00 60.16 161 LYS A O 1
ATOM 1248 N N . LEU A 1 162 ? 1.514 0.124 -7.706 1.00 60.16 162 LEU A N 1
ATOM 1249 C CA . LEU A 1 162 ? 2.924 0.443 -7.426 1.00 60.16 162 LEU A CA 1
ATOM 1250 C C . LEU A 1 162 ? 3.296 1.857 -7.877 1.00 60.16 162 LEU A C 1
ATOM 1252 O O . LEU A 1 162 ? 4.031 2.554 -7.180 1.00 60.16 162 LEU A O 1
ATOM 1256 N N . GLN A 1 163 ? 2.784 2.322 -9.019 1.00 52.41 163 GLN A N 1
ATOM 1257 C CA . GLN A 1 163 ? 3.030 3.691 -9.466 1.00 52.41 163 GLN A CA 1
ATOM 1258 C C . GLN A 1 163 ? 2.510 4.713 -8.460 1.00 52.41 163 GLN A C 1
ATOM 1260 O O . GLN A 1 163 ? 3.235 5.660 -8.150 1.00 52.41 163 GLN A O 1
ATOM 1265 N N . ASN A 1 164 ? 1.333 4.454 -7.885 1.00 45.19 164 ASN A N 1
ATOM 1266 C CA . ASN A 1 164 ? 0.733 5.288 -6.846 1.00 45.19 164 ASN A CA 1
ATOM 1267 C C . ASN A 1 164 ? 1.550 5.331 -5.543 1.00 45.19 164 ASN A C 1
ATOM 1269 O O . ASN A 1 164 ? 1.432 6.269 -4.756 1.00 45.19 164 ASN A O 1
ATOM 1273 N N . THR A 1 165 ? 2.419 4.338 -5.337 1.00 49.69 165 THR A N 1
ATOM 1274 C CA . THR A 1 165 ? 3.362 4.303 -4.212 1.00 49.69 165 THR A CA 1
ATOM 1275 C C . THR A 1 165 ? 4.492 5.331 -4.394 1.00 49.69 165 THR A C 1
ATOM 1277 O O . THR A 1 165 ? 5.003 5.870 -3.417 1.00 49.69 165 THR A O 1
ATOM 1280 N N . GLU A 1 166 ? 4.851 5.654 -5.643 1.00 41.00 166 GLU A N 1
ATOM 1281 C CA . GLU A 1 166 ? 5.851 6.673 -6.007 1.00 41.00 166 GLU A CA 1
ATOM 1282 C C . GLU A 1 166 ? 5.262 8.063 -6.291 1.00 41.00 166 GLU A C 1
ATOM 1284 O O . GLU A 1 166 ? 5.998 9.046 -6.218 1.00 41.00 166 GLU A O 1
ATOM 1289 N N . THR A 1 167 ? 3.964 8.195 -6.594 1.00 39.50 167 THR A N 1
ATOM 1290 C CA . THR A 1 167 ? 3.315 9.513 -6.781 1.00 39.50 167 THR A CA 1
ATOM 1291 C C . THR A 1 167 ? 3.191 10.319 -5.486 1.00 39.50 167 THR A C 1
ATOM 1293 O O . THR A 1 167 ? 2.634 11.409 -5.492 1.00 39.50 167 THR A O 1
ATOM 1296 N N . ILE A 1 168 ? 3.775 9.849 -4.382 1.00 46.75 168 ILE A N 1
ATOM 1297 C CA . ILE A 1 168 ? 4.112 10.672 -3.214 1.00 46.75 168 ILE A CA 1
ATOM 1298 C C . ILE A 1 168 ? 5.404 11.470 -3.505 1.00 46.75 168 ILE A C 1
ATOM 1300 O O . ILE A 1 168 ? 6.325 11.526 -2.694 1.00 46.75 168 ILE A O 1
ATOM 1304 N N . LYS A 1 169 ? 5.514 12.054 -4.701 1.00 44.44 169 LYS A N 1
ATOM 1305 C CA . LYS A 1 169 ? 6.487 13.101 -5.012 1.00 44.44 169 LYS A CA 1
ATOM 1306 C C . LYS A 1 169 ? 5.687 14.401 -4.981 1.00 44.44 169 LYS A C 1
ATOM 1308 O O . LYS A 1 169 ? 4.874 14.628 -5.867 1.00 44.44 169 LYS A O 1
ATOM 1313 N N . ASP A 1 170 ? 5.872 15.159 -3.901 1.00 51.44 170 ASP A N 1
ATOM 1314 C CA . ASP A 1 170 ? 5.199 16.419 -3.546 1.00 51.44 170 ASP A CA 1
ATOM 1315 C C . ASP A 1 170 ? 3.789 16.305 -2.947 1.00 51.44 170 ASP A C 1
ATOM 1317 O O . ASP A 1 170 ? 2.885 17.068 -3.282 1.00 51.44 170 ASP A O 1
ATOM 1321 N N . ASN A 1 171 ? 3.610 15.402 -1.977 1.00 66.44 171 ASN A N 1
ATOM 1322 C CA . ASN A 1 171 ? 2.407 15.406 -1.142 1.00 66.44 171 ASN A CA 1
ATOM 1323 C C . ASN A 1 171 ? 2.708 16.061 0.206 1.00 66.44 171 ASN A C 1
ATOM 1325 O O . ASN A 1 171 ? 3.401 15.488 1.053 1.00 66.44 171 ASN A O 1
ATOM 1329 N N . HIS A 1 172 ? 2.156 17.256 0.421 1.00 83.56 172 HIS A N 1
ATOM 1330 C CA . HIS A 1 172 ? 1.953 17.756 1.775 1.00 83.56 172 HIS A CA 1
ATOM 1331 C C . HIS A 1 172 ? 0.640 17.174 2.313 1.00 83.56 172 HIS A C 1
ATOM 1333 O O . HIS A 1 172 ? -0.412 17.256 1.673 1.00 83.56 172 HIS A O 1
ATOM 1339 N N . ILE A 1 173 ? 0.733 16.517 3.466 1.00 88.25 173 ILE A N 1
ATOM 1340 C CA . ILE A 1 173 ? -0.397 15.956 4.202 1.00 88.25 173 ILE A CA 1
ATOM 1341 C C . ILE A 1 173 ? -0.734 16.890 5.364 1.00 88.25 173 ILE A C 1
ATOM 1343 O O . ILE A 1 173 ? 0.118 17.173 6.210 1.00 88.25 173 ILE A O 1
ATOM 1347 N N . GLN A 1 174 ? -1.984 17.333 5.420 1.00 93.50 174 GLN A N 1
ATOM 1348 C CA . GLN A 1 174 ? -2.537 18.054 6.556 1.00 93.50 174 GLN A CA 1
ATOM 1349 C C . GLN A 1 174 ? -3.256 17.066 7.476 1.00 93.50 174 GLN A C 1
ATOM 1351 O O . GLN A 1 174 ? -4.119 16.312 7.035 1.00 93.50 174 GLN A O 1
ATOM 1356 N N . VAL A 1 175 ? -2.921 17.061 8.761 1.00 95.06 175 VAL A N 1
ATOM 1357 C CA . VAL A 1 175 ? -3.590 16.226 9.760 1.00 95.06 175 VAL A CA 1
ATOM 1358 C C . VAL A 1 175 ? -4.258 17.134 10.778 1.00 95.06 175 VAL A C 1
ATOM 1360 O O . VAL A 1 175 ? -3.588 17.942 11.407 1.00 95.06 175 VAL A O 1
ATOM 1363 N N . VAL A 1 176 ? -5.570 17.010 10.936 1.00 96.88 176 VAL A N 1
ATOM 1364 C CA . VAL A 1 176 ? -6.383 17.775 11.882 1.00 96.88 176 VAL A CA 1
ATOM 1365 C C . VAL A 1 176 ? -6.905 16.819 12.949 1.00 96.88 176 VAL A C 1
ATOM 1367 O O . VAL A 1 176 ? -7.561 15.828 12.625 1.00 96.88 176 VAL A O 1
ATOM 1370 N N . ILE A 1 177 ? -6.590 17.093 14.214 1.00 96.31 177 ILE A N 1
ATOM 1371 C CA . ILE A 1 177 ? -6.875 16.192 15.337 1.00 96.31 177 ILE A CA 1
ATOM 1372 C C . ILE A 1 177 ? -7.642 16.945 16.419 1.00 96.31 177 ILE A C 1
ATOM 1374 O O . ILE A 1 177 ? -7.149 17.939 16.953 1.00 96.31 177 ILE A O 1
ATOM 1378 N N . ASP A 1 178 ? -8.819 16.437 16.763 1.00 94.81 178 ASP A N 1
ATOM 1379 C CA . ASP A 1 178 ? -9.516 16.776 17.998 1.00 94.81 178 ASP A CA 1
ATOM 1380 C C . ASP A 1 178 ? -8.766 16.188 19.204 1.00 94.81 178 ASP A C 1
ATOM 1382 O O . ASP A 1 178 ? -8.496 14.986 19.257 1.00 94.81 178 ASP A O 1
ATOM 1386 N N . LEU A 1 179 ? -8.385 17.045 20.150 1.00 94.06 179 LEU A N 1
ATOM 1387 C CA . LEU A 1 179 ? -7.716 16.672 21.397 1.00 94.06 179 LEU A CA 1
ATOM 1388 C C . LEU A 1 179 ? -8.648 16.825 22.606 1.00 94.06 179 LEU A C 1
ATOM 1390 O O . LEU A 1 179 ? -8.184 17.160 23.696 1.00 94.06 179 LEU A O 1
ATOM 1394 N N . SER A 1 180 ? -9.948 16.584 22.428 1.00 92.50 180 SER A N 1
ATOM 1395 C CA . SER A 1 180 ? -10.899 16.412 23.530 1.00 92.50 180 SER A CA 1
ATOM 1396 C C . SER A 1 180 ? -10.484 15.260 24.462 1.00 92.50 180 SER A C 1
ATOM 1398 O O . SER A 1 180 ? -9.751 14.345 24.083 1.00 92.50 180 SER A O 1
ATOM 1400 N N . GLY A 1 181 ? -10.950 15.275 25.712 1.00 89.88 181 GLY A N 1
ATOM 1401 C CA . GLY A 1 181 ? -10.667 14.207 26.676 1.00 89.88 181 GLY A CA 1
ATOM 1402 C C . GLY A 1 181 ? -11.227 12.837 26.266 1.00 89.88 181 GLY A C 1
ATOM 1403 O O . GLY A 1 181 ? -10.636 11.815 26.606 1.00 89.88 181 GLY A O 1
ATOM 1404 N N . SER A 1 182 ? -12.322 12.795 25.502 1.00 88.44 182 SER A N 1
ATOM 1405 C CA . SER A 1 182 ? -12.919 11.551 24.986 1.00 88.44 182 SER A CA 1
ATOM 1406 C C . SER A 1 182 ? -12.071 10.893 23.885 1.00 88.44 182 SER A C 1
ATOM 1408 O O . SER A 1 182 ? -12.074 9.670 23.725 1.00 88.44 182 SER A O 1
ATOM 1410 N N . MET A 1 183 ? -11.196 11.663 23.228 1.00 91.12 183 MET A N 1
ATOM 1411 C CA . MET A 1 183 ? -10.258 11.141 22.233 1.00 91.12 183 MET A CA 1
ATOM 1412 C C . MET A 1 183 ? -9.121 10.296 22.829 1.00 91.12 183 MET A C 1
ATOM 1414 O O . MET A 1 183 ? -8.425 9.615 22.071 1.00 91.12 183 MET A O 1
ATOM 1418 N N . GLU A 1 184 ? -8.936 10.256 24.154 1.00 88.25 184 GLU A N 1
ATOM 1419 C CA . GLU A 1 184 ? -7.847 9.511 24.814 1.00 88.25 184 GLU A CA 1
ATOM 1420 C C . GLU A 1 184 ? -7.803 8.018 24.456 1.00 88.25 184 GLU A C 1
ATOM 1422 O O . GLU A 1 184 ? -6.726 7.445 24.286 1.00 88.25 184 GLU A O 1
ATOM 1427 N N . LEU A 1 185 ? -8.955 7.373 24.243 1.00 85.31 185 LEU A N 1
ATOM 1428 C CA . LEU A 1 185 ? -8.985 5.972 23.804 1.00 85.31 185 LEU A CA 1
ATOM 1429 C C . LEU A 1 185 ? -8.596 5.800 22.327 1.00 85.31 185 LEU A C 1
ATOM 1431 O O . LEU A 1 185 ? -8.158 4.721 21.927 1.00 85.31 185 LEU A O 1
ATOM 1435 N N . THR A 1 186 ? -8.712 6.853 21.514 1.00 89.75 186 THR A N 1
ATOM 1436 C CA . THR A 1 186 ? -8.405 6.814 20.076 1.00 89.75 186 THR A CA 1
ATOM 1437 C C . THR A 1 186 ? -6.972 7.253 19.761 1.00 89.75 186 THR A C 1
ATOM 1439 O O . THR A 1 186 ? -6.320 6.679 18.882 1.00 89.75 186 THR A O 1
ATOM 1442 N N . LEU A 1 187 ? -6.444 8.240 20.489 1.00 90.31 187 LEU A N 1
ATOM 1443 C CA . LEU A 1 187 ? -5.132 8.844 20.241 1.00 90.31 187 LEU A CA 1
ATOM 1444 C C . LEU A 1 187 ? -3.957 7.852 20.206 1.00 90.31 187 LEU A C 1
ATOM 1446 O O . LEU A 1 187 ? -3.066 8.049 19.380 1.00 90.31 187 LEU A O 1
ATOM 1450 N N . PRO A 1 188 ? -3.901 6.770 21.010 1.00 85.81 188 PRO A N 1
ATOM 1451 C CA . PRO A 1 188 ? -2.852 5.760 20.878 1.00 85.81 188 PRO A CA 1
ATOM 1452 C C . PRO A 1 188 ? -2.781 5.129 19.479 1.00 85.81 188 PRO A C 1
ATOM 1454 O O . PRO A 1 188 ? -1.683 4.889 18.980 1.00 85.81 188 PRO A O 1
ATOM 1457 N N . PHE A 1 189 ? -3.924 4.891 18.827 1.00 84.69 189 PHE A N 1
ATOM 1458 C CA . PHE A 1 189 ? -3.970 4.342 17.466 1.00 84.69 189 PHE A CA 1
ATOM 1459 C C . PHE A 1 189 ? -3.516 5.372 16.432 1.00 84.69 189 PHE A C 1
ATOM 1461 O O . PHE A 1 189 ? -2.728 5.043 15.549 1.00 84.69 189 PHE A O 1
ATOM 1468 N N . ILE A 1 190 ? -3.960 6.625 16.577 1.00 89.88 190 ILE A N 1
ATOM 1469 C CA . ILE A 1 190 ? -3.541 7.733 15.707 1.00 89.88 190 ILE A CA 1
ATOM 1470 C C . ILE A 1 190 ? -2.027 7.938 15.815 1.00 89.88 190 ILE A C 1
ATOM 1472 O O . ILE A 1 190 ? -1.351 8.009 14.796 1.00 89.88 190 ILE A O 1
ATOM 1476 N N . ARG A 1 191 ? -1.471 7.964 17.033 1.00 86.75 191 ARG A N 1
ATOM 1477 C CA . ARG A 1 191 ? -0.028 8.120 17.264 1.00 86.75 191 ARG A CA 1
ATOM 1478 C C . ARG A 1 191 ? 0.785 7.014 16.610 1.00 86.75 191 ARG A C 1
ATOM 1480 O O . ARG A 1 191 ? 1.725 7.328 15.896 1.00 86.75 191 ARG A O 1
ATOM 1487 N N . ARG A 1 192 ? 0.410 5.743 16.801 1.00 77.06 192 ARG A N 1
ATOM 1488 C CA . ARG A 1 192 ? 1.107 4.616 16.155 1.00 77.06 192 ARG A CA 1
ATOM 1489 C C . ARG A 1 192 ? 1.043 4.686 14.635 1.00 77.06 192 ARG A C 1
ATOM 1491 O O . ARG A 1 192 ? 2.045 4.423 13.982 1.00 77.06 192 ARG A O 1
ATOM 1498 N N . ALA A 1 193 ? -0.104 5.075 14.081 1.00 78.62 193 ALA A N 1
ATOM 1499 C CA . ALA A 1 193 ? -0.249 5.255 12.642 1.00 78.62 193 ALA A CA 1
ATOM 1500 C C . ALA A 1 193 ? 0.629 6.398 12.126 1.00 78.62 193 ALA A C 1
ATOM 1502 O O . ALA A 1 193 ? 1.280 6.264 11.096 1.00 78.62 193 ALA A O 1
ATOM 1503 N N . LEU A 1 194 ? 0.655 7.520 12.852 1.00 83.12 194 LEU A N 1
ATOM 1504 C CA . LEU A 1 194 ? 1.423 8.695 12.470 1.00 83.12 194 LEU A CA 1
ATOM 1505 C C . LEU A 1 194 ? 2.938 8.485 12.622 1.00 83.12 194 LEU A C 1
ATOM 1507 O O . LEU A 1 194 ? 3.696 8.915 11.764 1.00 83.12 194 LEU A O 1
ATOM 1511 N N . ASP A 1 195 ? 3.385 7.771 13.654 1.00 72.81 195 ASP A N 1
ATOM 1512 C CA . ASP A 1 195 ? 4.806 7.480 13.909 1.00 72.81 195 ASP A CA 1
ATOM 1513 C C . ASP A 1 195 ? 5.462 6.626 12.804 1.00 72.81 195 ASP A C 1
ATOM 1515 O O . ASP A 1 195 ? 6.677 6.670 12.602 1.00 72.81 195 ASP A O 1
ATOM 1519 N N . GLN A 1 196 ? 4.650 5.898 12.029 1.00 64.75 196 GLN A N 1
ATOM 1520 C CA . GLN A 1 196 ? 5.097 5.169 10.837 1.00 64.75 196 GLN A CA 1
ATOM 1521 C C . GLN A 1 196 ? 5.416 6.090 9.649 1.00 64.75 196 GLN A C 1
ATOM 1523 O O . GLN A 1 196 ? 5.983 5.628 8.655 1.00 64.75 196 GLN A O 1
ATOM 1528 N N . PHE A 1 197 ? 5.062 7.379 9.709 1.00 70.81 197 PHE A N 1
ATOM 1529 C CA . PHE A 1 197 ? 5.419 8.336 8.670 1.00 70.81 197 PHE A CA 1
ATOM 1530 C C . PHE A 1 197 ? 6.765 8.984 8.943 1.00 70.81 197 PHE A C 1
ATOM 1532 O O . PHE A 1 197 ? 7.033 9.508 10.019 1.00 70.81 197 PHE A O 1
ATOM 1539 N N . GLU A 1 198 ? 7.590 9.018 7.902 1.00 68.62 198 GLU A N 1
ATOM 1540 C CA . GLU A 1 198 ? 8.871 9.705 7.935 1.00 68.62 198 GLU A CA 1
ATOM 1541 C C . GLU A 1 198 ? 8.789 10.937 7.035 1.00 68.62 198 GLU A C 1
ATOM 1543 O O . GLU A 1 198 ? 8.761 10.799 5.803 1.00 68.62 198 GLU A O 1
ATOM 1548 N N . PRO A 1 199 ? 8.679 12.147 7.616 1.00 69.00 199 PRO A N 1
ATOM 1549 C CA . PRO A 1 199 ? 8.703 13.364 6.832 1.00 69.00 199 PRO A CA 1
ATOM 1550 C C . PRO A 1 199 ? 10.039 13.487 6.099 1.00 69.00 199 PRO A C 1
ATOM 1552 O O . PRO A 1 199 ? 11.096 13.139 6.621 1.00 69.00 199 PRO A O 1
ATOM 1555 N N . SER A 1 200 ? 9.990 14.005 4.880 1.00 64.12 200 SER A N 1
ATOM 1556 C CA . SER A 1 200 ? 11.164 14.286 4.059 1.00 64.12 200 SER A CA 1
ATOM 1557 C C . SER A 1 200 ? 10.948 15.569 3.264 1.00 64.12 200 SER A C 1
ATOM 1559 O O . SER A 1 200 ? 9.850 16.129 3.239 1.00 64.12 200 SER A O 1
ATOM 1561 N N . VAL A 1 201 ? 11.982 16.029 2.558 1.00 63.44 201 VAL A N 1
ATOM 1562 C CA . VAL A 1 201 ? 11.912 17.245 1.727 1.00 63.44 201 VAL A CA 1
ATOM 1563 C C . VAL A 1 201 ? 10.733 17.206 0.740 1.00 63.44 201 VAL A C 1
ATOM 1565 O O . VAL A 1 201 ? 10.084 18.235 0.545 1.00 63.44 201 VAL A O 1
ATOM 1568 N N . ASN A 1 202 ? 10.415 16.013 0.221 1.00 60.88 202 ASN A N 1
ATOM 1569 C CA . ASN A 1 202 ? 9.391 15.767 -0.804 1.00 60.88 202 ASN A CA 1
ATOM 1570 C C . ASN A 1 202 ? 8.061 15.233 -0.231 1.00 60.88 202 ASN A C 1
ATOM 1572 O O . ASN A 1 202 ? 7.108 15.001 -0.976 1.00 60.88 202 ASN A O 1
ATOM 1576 N N . ARG A 1 203 ? 7.994 15.010 1.089 1.00 69.94 203 ARG A N 1
ATOM 1577 C CA . ARG A 1 203 ? 6.805 14.527 1.800 1.00 69.94 203 ARG A CA 1
ATOM 1578 C C . ARG A 1 203 ? 6.721 15.211 3.154 1.00 69.94 203 ARG A C 1
ATOM 1580 O O . ARG A 1 203 ? 7.341 14.773 4.121 1.00 69.94 203 ARG A O 1
ATOM 1587 N N . ARG A 1 204 ? 5.952 16.291 3.212 1.00 80.75 204 ARG A N 1
ATOM 1588 C CA . ARG A 1 204 ? 5.810 17.103 4.423 1.00 80.75 204 ARG A CA 1
ATOM 1589 C C . ARG A 1 204 ? 4.497 16.784 5.114 1.00 80.75 204 ARG A C 1
ATOM 1591 O O . ARG A 1 204 ? 3.516 16.424 4.465 1.00 80.75 204 ARG A O 1
ATOM 1598 N N . ILE A 1 205 ? 4.481 16.931 6.431 1.00 87.81 205 ILE A N 1
ATOM 1599 C CA . ILE A 1 205 ? 3.284 16.748 7.251 1.00 87.81 205 ILE A CA 1
ATOM 1600 C C . ILE A 1 205 ? 3.103 18.005 8.089 1.00 87.81 205 ILE A C 1
ATOM 1602 O O . ILE A 1 205 ? 4.077 18.511 8.642 1.00 87.81 205 ILE A O 1
ATOM 1606 N N . THR A 1 206 ? 1.874 18.498 8.184 1.00 92.38 206 THR A N 1
ATOM 1607 C CA . THR A 1 206 ? 1.488 19.510 9.171 1.00 92.38 206 THR A CA 1
ATOM 1608 C C . THR A 1 206 ? 0.443 18.920 10.098 1.00 92.38 206 THR A C 1
ATOM 1610 O O . THR A 1 206 ? -0.456 18.207 9.655 1.00 92.38 206 THR A O 1
ATOM 1613 N N . LEU A 1 207 ? 0.583 19.210 11.388 1.00 94.12 207 LEU A N 1
ATOM 1614 C CA . LEU A 1 207 ? -0.394 18.866 12.405 1.00 94.12 207 LEU A CA 1
ATOM 1615 C C . LEU A 1 207 ? -1.146 20.136 12.803 1.00 94.12 207 LEU A C 1
ATOM 1617 O O . LEU A 1 207 ? -0.535 21.129 13.197 1.00 94.12 207 LEU A O 1
ATOM 1621 N N . THR A 1 208 ? -2.468 20.080 12.733 1.00 95.31 208 THR A N 1
ATOM 1622 C CA . THR A 1 208 ? -3.363 21.021 13.392 1.00 95.31 208 THR A CA 1
ATOM 1623 C C . THR A 1 208 ? -4.052 20.299 14.530 1.00 95.31 208 THR A C 1
ATOM 1625 O O . THR A 1 208 ? -4.682 19.264 14.318 1.00 95.31 208 THR A O 1
ATOM 1628 N N . THR A 1 209 ? -3.931 20.828 15.743 1.00 94.81 209 THR A N 1
ATOM 1629 C CA . THR A 1 209 ? -4.624 20.260 16.902 1.00 94.81 209 THR A CA 1
ATOM 1630 C C . THR A 1 209 ? -5.678 21.224 17.409 1.00 94.81 209 THR A C 1
ATOM 1632 O O . THR A 1 209 ? -5.417 22.422 17.516 1.00 94.81 209 THR A O 1
ATOM 1635 N N . ILE A 1 210 ? -6.867 20.696 17.686 1.00 94.00 210 ILE A N 1
ATOM 1636 C CA . ILE A 1 210 ? -8.021 21.431 18.196 1.00 94.00 210 ILE A CA 1
ATOM 1637 C C . ILE A 1 210 ? -8.159 21.053 19.665 1.00 94.00 210 ILE A C 1
ATOM 1639 O O . ILE A 1 210 ? -8.404 19.892 19.986 1.00 94.00 210 ILE A O 1
ATOM 1643 N N . ARG A 1 211 ? -7.942 22.015 20.560 1.00 88.69 211 ARG A N 1
ATOM 1644 C CA . ARG A 1 211 ? -8.048 21.821 22.010 1.00 88.69 211 ARG A CA 1
ATOM 1645 C C . ARG A 1 211 ? -9.259 22.578 22.566 1.00 88.69 211 ARG A C 1
ATOM 1647 O O . ARG A 1 211 ? -9.746 23.498 21.901 1.00 88.69 211 ARG A O 1
ATOM 1654 N N . PRO A 1 212 ? -9.707 22.245 23.791 1.00 78.38 212 PRO A N 1
ATOM 1655 C CA . PRO A 1 212 ? -10.760 22.983 24.482 1.00 78.38 212 PRO A CA 1
ATOM 1656 C C . PRO A 1 212 ? -10.521 24.494 24.478 1.00 78.38 212 PRO A C 1
ATOM 1658 O O . PRO A 1 212 ? -9.374 24.945 24.509 1.00 78.38 212 PRO A O 1
ATOM 1661 N N . GLN A 1 213 ? -11.609 25.269 24.508 1.00 69.31 213 GLN A N 1
ATOM 1662 C CA . GLN A 1 213 ? -11.569 26.739 24.543 1.00 69.31 213 GLN A CA 1
ATOM 1663 C C . GLN A 1 213 ? -10.882 27.350 23.306 1.00 69.31 213 GLN A C 1
ATOM 1665 O O . GLN A 1 213 ? -10.171 28.348 23.413 1.00 69.31 213 GLN A O 1
ATOM 1670 N N . THR A 1 214 ? -11.089 26.770 22.118 1.00 64.00 214 THR A N 1
ATOM 1671 C CA . THR A 1 214 ? -10.538 27.229 20.824 1.00 64.00 214 THR A CA 1
ATOM 1672 C C . THR A 1 214 ? -9.007 27.312 20.718 1.00 64.00 214 THR A C 1
ATOM 1674 O O . THR A 1 214 ? -8.489 27.982 19.819 1.00 64.00 214 THR A O 1
ATOM 1677 N N . ALA A 1 215 ? -8.244 26.641 21.588 1.00 80.94 215 ALA A N 1
ATOM 1678 C CA . ALA A 1 215 ? -6.787 26.608 21.467 1.00 80.94 215 ALA A CA 1
ATOM 1679 C C . ALA A 1 215 ? -6.371 25.739 20.262 1.00 80.94 215 ALA A C 1
ATOM 1681 O O . ALA A 1 215 ? -6.090 24.548 20.379 1.00 80.94 215 ALA A O 1
ATOM 1682 N N . ILE A 1 216 ? -6.360 26.357 19.082 1.00 86.62 216 ILE A N 1
ATOM 1683 C CA . ILE A 1 216 ? -5.997 25.726 17.815 1.00 86.62 216 ILE A CA 1
ATOM 1684 C C . ILE A 1 216 ? -4.518 25.996 17.556 1.00 86.62 216 ILE A C 1
ATOM 1686 O O . ILE A 1 216 ? -4.094 27.150 17.458 1.00 86.62 216 ILE A O 1
ATOM 1690 N N . THR A 1 217 ? -3.721 24.936 17.448 1.00 89.75 217 THR A N 1
ATOM 1691 C CA . THR A 1 217 ? -2.292 25.041 17.130 1.00 89.75 217 THR A CA 1
ATOM 1692 C C . THR A 1 217 ? -2.015 24.464 15.754 1.00 89.75 217 THR A C 1
ATOM 1694 O O . THR A 1 217 ? -2.533 23.407 15.405 1.00 89.75 217 THR A O 1
ATOM 1697 N N . HIS A 1 218 ? -1.177 25.156 14.984 1.00 89.50 218 HIS A N 1
ATOM 1698 C CA . HIS A 1 218 ? -0.713 24.723 13.670 1.00 89.50 218 HIS A CA 1
ATOM 1699 C C . HIS A 1 218 ? 0.795 24.524 13.740 1.00 89.50 218 HIS A C 1
ATOM 1701 O O . HIS A 1 218 ? 1.527 25.432 14.136 1.00 89.50 218 HIS A O 1
ATOM 1707 N N . SER A 1 219 ? 1.270 23.337 13.379 1.00 89.06 219 SER A N 1
ATOM 1708 C CA . SER A 1 219 ? 2.700 23.114 13.232 1.00 89.06 219 SER A CA 1
ATOM 1709 C C . SER A 1 219 ? 3.194 23.710 11.916 1.00 89.06 219 SER A C 1
ATOM 1711 O O . SER A 1 219 ? 2.489 23.717 10.904 1.00 89.06 219 SER A O 1
ATOM 1713 N N . GLU A 1 220 ? 4.461 24.110 11.874 1.00 87.69 220 GLU A N 1
ATOM 1714 C CA . GLU A 1 220 ? 5.125 24.215 10.578 1.00 87.69 220 GLU A CA 1
ATOM 1715 C C . GLU A 1 220 ? 5.259 22.820 9.938 1.00 87.69 220 GLU A C 1
ATOM 1717 O O . GLU A 1 220 ? 5.207 21.804 10.649 1.00 87.69 220 GLU A O 1
ATOM 1722 N N . PRO A 1 221 ? 5.400 22.736 8.602 1.00 86.81 221 PRO A N 1
ATOM 1723 C CA . PRO A 1 221 ? 5.626 21.470 7.926 1.00 86.81 221 PRO A CA 1
ATOM 1724 C C . PRO A 1 221 ? 6.879 20.789 8.476 1.00 86.81 221 PRO A C 1
ATOM 1726 O O . PRO A 1 221 ? 7.985 21.331 8.409 1.00 86.81 221 PRO A O 1
ATOM 1729 N N . PHE A 1 222 ? 6.716 19.585 9.013 1.00 84.75 222 PHE A N 1
ATOM 1730 C CA . PHE A 1 222 ? 7.838 18.827 9.536 1.00 84.75 222 PHE A CA 1
ATOM 1731 C C . PHE A 1 222 ? 8.741 18.375 8.384 1.00 84.75 222 PHE A C 1
ATOM 1733 O O . PHE A 1 222 ? 8.297 17.682 7.469 1.00 84.75 222 PHE A O 1
ATOM 1740 N N . ALA A 1 223 ? 10.011 18.774 8.442 1.00 67.69 223 ALA A N 1
ATOM 1741 C CA . ALA A 1 223 ? 11.093 18.248 7.605 1.00 67.69 223 ALA A CA 1
ATOM 1742 C C . ALA A 1 223 ? 12.098 17.408 8.418 1.00 67.69 223 ALA A C 1
ATOM 1744 O O . ALA A 1 223 ? 12.890 16.671 7.841 1.00 67.69 223 ALA A O 1
ATOM 1745 N N . ASP A 1 224 ? 12.051 17.521 9.750 1.00 77.00 224 ASP A N 1
ATOM 1746 C CA . ASP A 1 224 ? 12.896 16.801 10.701 1.00 77.00 224 ASP A CA 1
ATOM 1747 C C . ASP A 1 224 ? 12.084 15.702 11.401 1.00 77.00 224 ASP A C 1
ATOM 1749 O O . ASP A 1 224 ? 11.050 15.972 12.024 1.00 77.00 224 ASP A O 1
ATOM 1753 N N . LEU A 1 225 ? 12.564 14.460 11.296 1.00 76.88 225 LEU A N 1
ATOM 1754 C CA . LEU A 1 225 ? 11.896 13.279 11.843 1.00 76.88 225 LEU A CA 1
ATOM 1755 C C . LEU A 1 225 ? 11.805 13.307 13.376 1.00 76.88 225 LEU A C 1
ATOM 1757 O O . LEU A 1 225 ? 10.795 12.889 13.936 1.00 76.88 225 LEU A O 1
ATOM 1761 N N . SER A 1 226 ? 12.828 13.815 14.065 1.00 81.94 226 SER A N 1
ATOM 1762 C CA . SER A 1 226 ? 12.869 13.849 15.532 1.00 81.94 226 SER A CA 1
ATOM 1763 C C . SER A 1 226 ? 11.828 14.819 16.099 1.00 81.94 226 SER A C 1
ATOM 1765 O O . SER A 1 226 ? 11.060 14.472 17.002 1.00 81.94 226 SER A O 1
ATOM 1767 N N . ARG A 1 227 ? 11.725 16.018 15.511 1.00 87.00 227 ARG A N 1
ATOM 1768 C CA . ARG A 1 227 ? 10.696 17.010 15.856 1.00 87.00 227 ARG A CA 1
ATOM 1769 C C . ARG A 1 227 ? 9.294 16.494 15.562 1.00 87.00 227 ARG A C 1
ATOM 1771 O O . ARG A 1 227 ? 8.398 16.699 16.377 1.00 87.00 227 ARG A O 1
ATOM 1778 N N . TYR A 1 228 ? 9.115 15.806 14.436 1.00 87.44 228 TYR A N 1
ATOM 1779 C CA . TYR A 1 228 ? 7.841 15.181 14.093 1.00 87.44 228 TYR A CA 1
ATOM 1780 C C . TYR A 1 228 ? 7.423 14.127 15.118 1.00 87.44 228 TYR A C 1
ATOM 1782 O O . TYR A 1 228 ? 6.340 14.231 15.690 1.00 87.44 228 TYR A O 1
ATOM 1790 N N . ARG A 1 229 ? 8.301 13.160 15.413 1.00 84.69 229 ARG A N 1
ATOM 1791 C CA . ARG A 1 229 ? 8.025 12.110 16.403 1.00 84.69 229 ARG A CA 1
ATOM 1792 C C . ARG A 1 229 ? 7.736 12.686 17.782 1.00 84.69 229 ARG A C 1
ATOM 1794 O O . ARG A 1 229 ? 6.811 12.235 18.447 1.00 84.69 229 ARG A O 1
ATOM 1801 N N . SER A 1 230 ? 8.461 13.730 18.180 1.00 89.44 230 SER A N 1
ATOM 1802 C CA . SER A 1 230 ? 8.203 14.439 19.439 1.00 89.44 230 SER A CA 1
ATOM 1803 C C . SER A 1 230 ? 6.808 15.074 19.461 1.00 89.44 230 SER A C 1
ATOM 1805 O O . SER A 1 230 ? 6.089 14.945 20.450 1.00 89.44 230 SER A O 1
ATOM 1807 N N . ALA A 1 231 ? 6.391 15.715 18.364 1.00 92.06 231 ALA A N 1
ATOM 1808 C CA . ALA A 1 231 ? 5.061 16.309 18.249 1.00 92.06 231 ALA A CA 1
ATOM 1809 C C . ALA A 1 231 ? 3.943 15.253 18.257 1.00 92.06 231 ALA A C 1
ATOM 1811 O O . ALA A 1 231 ? 2.931 15.448 18.927 1.00 92.06 231 ALA A O 1
ATOM 1812 N N . VAL A 1 232 ? 4.136 14.123 17.567 1.00 90.94 232 VAL A N 1
ATOM 1813 C CA . VAL A 1 232 ? 3.193 12.991 17.570 1.00 90.94 232 VAL A CA 1
ATOM 1814 C C . VAL A 1 232 ? 3.103 12.356 18.960 1.00 90.94 232 VAL A C 1
ATOM 1816 O O . VAL A 1 232 ? 2.004 12.115 19.456 1.00 90.94 232 VAL A O 1
ATOM 1819 N N . ALA A 1 233 ? 4.233 12.121 19.630 1.00 88.19 233 ALA A N 1
ATOM 1820 C CA . ALA A 1 233 ? 4.265 11.548 20.975 1.00 88.19 233 A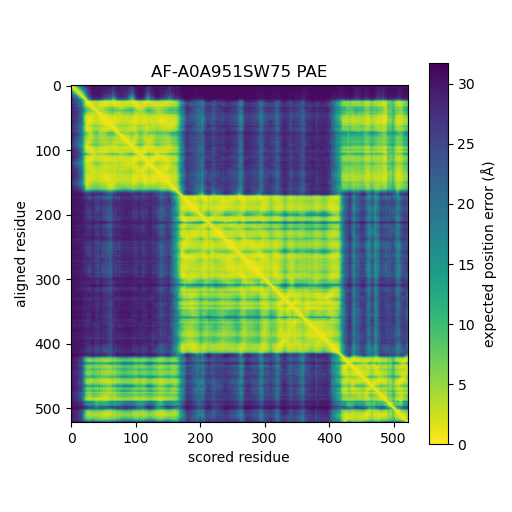LA A CA 1
ATOM 1821 C C . ALA A 1 233 ? 3.547 12.435 22.007 1.00 88.19 233 ALA A C 1
ATOM 1823 O O . ALA A 1 233 ? 2.893 11.911 22.911 1.00 88.19 233 ALA A O 1
ATOM 1824 N N . ALA A 1 234 ? 3.621 13.759 21.834 1.00 91.12 234 ALA A N 1
ATOM 1825 C CA . ALA A 1 234 ? 2.992 14.751 22.702 1.00 91.12 234 ALA A CA 1
ATOM 1826 C C . ALA A 1 234 ? 1.465 14.876 22.533 1.00 91.12 234 ALA A C 1
ATOM 1828 O O . ALA A 1 234 ? 0.837 15.605 23.306 1.00 91.12 234 ALA A O 1
ATOM 1829 N N . LEU A 1 235 ? 0.852 14.198 21.554 1.00 91.56 235 LEU A N 1
ATOM 1830 C CA . LEU A 1 235 ? -0.603 14.193 21.388 1.00 91.56 235 LEU A CA 1
ATOM 1831 C C . LEU A 1 235 ? -1.273 13.490 22.579 1.00 91.56 235 LEU A C 1
ATOM 1833 O O . LEU A 1 235 ? -1.057 12.298 22.810 1.00 91.56 235 LEU A O 1
ATOM 1837 N N . HIS A 1 236 ? -2.098 14.243 23.301 1.00 90.69 236 HIS A N 1
ATOM 1838 C CA . HIS A 1 236 ? -2.931 13.785 24.411 1.00 90.69 236 HIS A CA 1
ATOM 1839 C C . HIS A 1 236 ? -4.257 14.553 24.395 1.00 90.69 236 HIS A C 1
ATOM 1841 O O . HIS A 1 236 ? -4.308 15.707 23.958 1.00 90.69 236 HIS A O 1
ATOM 1847 N N . GLY A 1 237 ? -5.316 13.885 24.828 1.00 88.62 237 GLY A N 1
ATOM 1848 C CA . GLY A 1 237 ? -6.658 14.415 24.963 1.00 88.62 237 GLY A CA 1
ATOM 1849 C C . GLY A 1 237 ? -6.814 15.145 26.292 1.00 88.62 237 GLY A C 1
ATOM 1850 O O . GLY A 1 237 ? -6.293 14.745 27.331 1.00 88.62 237 GLY A O 1
ATOM 1851 N N . SER A 1 238 ? -7.526 16.262 26.274 1.00 86.25 238 SER A N 1
ATOM 1852 C CA . SER A 1 238 ? -7.783 17.054 27.472 1.00 86.25 238 SER A CA 1
ATOM 1853 C C . SER A 1 238 ? -9.079 17.840 27.330 1.00 86.25 238 SER A C 1
ATOM 1855 O O . SER A 1 238 ? -9.439 18.258 26.235 1.00 86.25 238 SER A O 1
ATOM 1857 N N . GLY A 1 239 ? -9.773 18.052 28.451 1.00 87.50 239 GLY A N 1
ATOM 1858 C CA . GLY A 1 239 ? -10.981 18.878 28.540 1.00 87.50 239 GLY A CA 1
ATOM 1859 C C . GLY A 1 239 ? -12.105 18.496 27.569 1.00 87.50 239 GLY A C 1
ATOM 1860 O O . GLY A 1 239 ? -12.215 17.353 27.133 1.00 87.50 239 GLY A O 1
ATOM 1861 N N . ILE A 1 240 ? -12.983 19.457 27.281 1.00 88.94 240 ILE A N 1
ATOM 1862 C CA . ILE A 1 240 ? -14.156 19.276 26.420 1.00 88.94 240 ILE A CA 1
ATOM 1863 C C . ILE A 1 240 ? -14.018 20.209 25.218 1.00 88.94 240 ILE A C 1
ATOM 1865 O O . ILE A 1 240 ? -13.932 21.426 25.392 1.00 88.94 240 ILE A O 1
ATOM 1869 N N . THR A 1 241 ? -14.012 19.633 24.019 1.00 90.12 241 THR A N 1
ATOM 1870 C CA . THR A 1 241 ? -14.100 20.363 22.751 1.00 90.12 241 THR A CA 1
ATOM 1871 C C . THR A 1 241 ? -15.570 20.421 22.328 1.00 90.12 241 THR A C 1
ATOM 1873 O O . THR A 1 241 ? -16.275 19.414 22.389 1.00 90.12 241 THR A O 1
ATOM 1876 N N . THR A 1 242 ? -16.060 21.592 21.928 1.00 90.88 242 THR A N 1
ATOM 1877 C CA . THR A 1 242 ? -17.428 21.762 21.416 1.00 90.88 242 THR A CA 1
ATOM 1878 C C . THR A 1 242 ? -17.484 21.607 19.895 1.00 90.88 242 THR A C 1
ATOM 1880 O O . THR A 1 242 ? -16.480 21.746 19.200 1.00 90.88 242 THR A O 1
ATOM 1883 N N . GLU A 1 243 ? -18.683 21.388 19.350 1.00 91.94 243 GLU A N 1
ATOM 1884 C CA . GLU A 1 243 ? -18.919 21.393 17.897 1.00 91.94 243 GLU A CA 1
ATOM 1885 C C . GLU A 1 243 ? -18.384 22.676 17.232 1.00 91.94 243 GLU A C 1
ATOM 1887 O O . GLU A 1 243 ? -17.743 22.617 16.184 1.00 91.94 243 GLU A O 1
ATOM 1892 N N . ALA A 1 244 ? -18.582 23.832 17.873 1.00 90.69 244 ALA A N 1
ATOM 1893 C CA . ALA A 1 244 ? -18.112 25.118 17.367 1.00 90.69 244 ALA A CA 1
ATOM 1894 C C . ALA A 1 244 ? -16.577 25.212 17.333 1.00 90.69 244 ALA A C 1
ATOM 1896 O O . ALA A 1 244 ? -16.028 25.714 16.353 1.00 90.69 244 ALA A O 1
ATOM 1897 N N . ASP A 1 245 ? -15.888 24.689 18.355 1.00 91.62 245 ASP A N 1
ATOM 1898 C CA . ASP A 1 245 ? -14.419 24.642 18.386 1.00 91.62 245 ASP A CA 1
ATOM 1899 C C . ASP A 1 245 ? -13.866 23.824 17.209 1.00 91.62 245 ASP A C 1
ATOM 1901 O O . ASP A 1 245 ? -12.872 24.203 16.589 1.00 91.62 245 ASP A O 1
ATOM 1905 N N . ILE A 1 246 ? -14.530 22.712 16.876 1.00 93.75 246 ILE A N 1
ATOM 1906 C CA . ILE A 1 246 ? -14.115 21.817 15.793 1.00 93.75 246 ILE A CA 1
ATOM 1907 C C . ILE A 1 246 ? -14.283 22.482 14.426 1.00 93.75 246 ILE A C 1
ATOM 1909 O O . ILE A 1 246 ? -13.364 22.448 13.602 1.00 93.75 246 ILE A O 1
ATOM 1913 N N . ILE A 1 247 ? -15.438 23.107 14.184 1.00 93.69 247 ILE A N 1
ATOM 1914 C CA . ILE A 1 247 ? -15.708 23.818 12.929 1.00 93.69 247 ILE A CA 1
ATOM 1915 C C . ILE A 1 247 ? -14.747 25.002 12.757 1.00 93.69 247 ILE A C 1
ATOM 1917 O O . ILE A 1 247 ? -14.181 25.176 11.677 1.00 93.69 247 ILE A O 1
ATOM 1921 N N . GLU A 1 248 ? -14.492 25.772 13.818 1.00 91.81 248 GLU A N 1
ATOM 1922 C CA . GLU A 1 248 ? -13.502 26.856 13.795 1.00 91.81 248 GLU A CA 1
ATOM 1923 C C . GLU A 1 248 ? -12.081 26.320 13.547 1.00 91.81 248 GLU A C 1
ATOM 1925 O O . GLU A 1 248 ? -11.326 26.897 12.764 1.00 91.81 248 GLU A O 1
ATOM 1930 N N . GLY A 1 249 ? -11.719 25.175 14.133 1.00 91.69 249 GLY A N 1
ATOM 1931 C CA . GLY A 1 249 ? -10.451 24.491 13.869 1.00 91.69 249 GLY A CA 1
ATOM 1932 C C . GLY A 1 249 ? -10.254 24.111 12.402 1.00 91.69 249 GLY A C 1
ATOM 1933 O O . GLY A 1 249 ? -9.173 24.320 11.840 1.00 91.69 249 GLY A O 1
ATOM 1934 N N . LEU A 1 250 ? -11.300 23.602 11.749 1.00 94.12 250 LEU A N 1
ATOM 1935 C CA . LEU A 1 250 ? -11.275 23.308 10.315 1.00 94.12 250 LEU A CA 1
ATOM 1936 C C . LEU A 1 250 ? -11.169 24.583 9.474 1.00 94.12 250 LEU A C 1
ATOM 1938 O O . LEU A 1 250 ? -10.365 24.621 8.543 1.00 94.12 250 LEU A O 1
ATOM 1942 N N . LYS A 1 251 ? -11.888 25.644 9.847 1.00 92.69 251 LYS A N 1
ATOM 1943 C CA . LYS A 1 251 ? -11.810 26.939 9.166 1.00 92.69 251 LYS A CA 1
ATOM 1944 C C . LYS A 1 251 ? -10.398 27.530 9.216 1.00 92.69 251 LYS A C 1
ATOM 1946 O O . LYS A 1 251 ? -9.829 27.857 8.179 1.00 92.69 251 LYS A O 1
ATOM 1951 N N . ARG A 1 252 ? -9.766 27.556 10.395 1.00 90.31 252 ARG A N 1
ATOM 1952 C CA . ARG A 1 252 ? -8.367 28.008 10.539 1.00 90.31 252 ARG A CA 1
ATOM 1953 C C . ARG A 1 252 ? -7.366 27.104 9.830 1.00 90.31 252 ARG A C 1
ATOM 1955 O O . ARG A 1 252 ? -6.299 27.552 9.410 1.00 90.31 252 ARG A O 1
ATOM 1962 N N . THR A 1 253 ? -7.683 25.817 9.697 1.00 92.12 253 THR A N 1
ATOM 1963 C CA . THR A 1 253 ? -6.884 24.910 8.865 1.00 92.12 253 THR A CA 1
ATOM 1964 C C . THR A 1 253 ? -6.928 25.347 7.407 1.00 92.12 253 THR A C 1
ATOM 1966 O O . THR A 1 253 ? -5.885 25.354 6.764 1.00 92.12 253 THR A O 1
ATOM 1969 N N . ASN A 1 254 ? -8.094 25.757 6.902 1.00 88.56 254 ASN A N 1
ATOM 1970 C CA . ASN A 1 254 ? -8.232 26.277 5.545 1.00 88.56 254 ASN A CA 1
ATOM 1971 C C . ASN A 1 254 ? -7.397 27.551 5.336 1.00 88.56 254 ASN A C 1
ATOM 1973 O O . ASN A 1 254 ? -6.633 27.634 4.379 1.00 88.56 254 ASN A O 1
ATOM 1977 N N . ASP A 1 255 ? -7.425 28.477 6.299 1.00 86.19 255 ASP A N 1
ATOM 1978 C CA . ASP A 1 255 ? -6.652 29.728 6.238 1.00 86.19 255 ASP A CA 1
ATOM 1979 C C . ASP A 1 255 ? -5.124 29.514 6.271 1.00 86.19 255 ASP A C 1
ATOM 1981 O O . ASP A 1 255 ? -4.355 30.348 5.792 1.00 86.19 255 ASP A O 1
ATOM 1985 N N . SER A 1 256 ? -4.664 28.399 6.848 1.00 85.25 256 SER A N 1
ATOM 1986 C CA . SER A 1 256 ? -3.239 28.082 7.034 1.00 85.25 256 SER A CA 1
ATOM 1987 C C . SER A 1 256 ? -2.719 26.970 6.119 1.00 85.25 256 SER A C 1
ATOM 1989 O O . SER A 1 256 ? -1.546 26.578 6.220 1.00 85.25 256 SER A O 1
ATOM 1991 N N . ILE A 1 257 ? -3.567 26.458 5.221 1.00 86.69 257 ILE A N 1
ATOM 1992 C CA . ILE A 1 257 ? -3.222 25.342 4.350 1.00 86.69 257 ILE A CA 1
ATOM 1993 C C . ILE A 1 257 ? -2.116 25.750 3.376 1.00 86.69 257 ILE A C 1
ATOM 1995 O O . ILE A 1 257 ? -2.092 26.858 2.840 1.00 86.69 257 ILE A O 1
ATOM 1999 N N . LYS A 1 258 ? -1.145 24.865 3.146 1.00 84.69 258 LYS A N 1
ATOM 2000 C CA . LYS A 1 258 ? -0.038 25.168 2.232 1.00 84.69 258 LYS A CA 1
ATOM 2001 C C . LYS A 1 258 ? -0.414 24.784 0.797 1.00 84.69 258 LYS A C 1
ATOM 2003 O O . LYS A 1 258 ? -1.141 23.823 0.565 1.00 84.69 258 LYS A O 1
ATOM 2008 N N . ALA A 1 259 ? 0.156 25.496 -0.176 1.00 76.88 259 ALA A N 1
ATOM 2009 C CA . ALA A 1 259 ? -0.194 25.388 -1.599 1.00 76.88 259 ALA A CA 1
ATOM 2010 C C . ALA A 1 259 ? -0.050 23.976 -2.216 1.00 76.88 259 ALA A C 1
ATOM 2012 O O . ALA A 1 259 ? -0.703 23.670 -3.210 1.00 76.88 259 ALA A O 1
ATOM 2013 N N . ASN A 1 260 ? 0.777 23.106 -1.624 1.00 80.50 260 ASN A N 1
ATOM 2014 C CA . ASN A 1 260 ? 1.020 21.741 -2.108 1.00 80.50 260 ASN A CA 1
ATOM 2015 C C . ASN A 1 260 ? 0.300 20.669 -1.275 1.00 80.50 260 ASN A C 1
ATOM 2017 O O . ASN A 1 260 ? 0.615 19.482 -1.389 1.00 80.50 260 ASN A O 1
ATOM 2021 N N . THR A 1 261 ? -0.647 21.059 -0.418 1.00 87.19 261 THR A N 1
ATOM 2022 C CA . THR A 1 261 ? -1.459 20.090 0.314 1.00 87.19 261 THR A CA 1
ATOM 2023 C C . THR A 1 261 ? -2.347 19.324 -0.659 1.00 87.19 261 THR A C 1
ATOM 2025 O O . THR A 1 261 ? -3.090 19.910 -1.444 1.00 87.19 261 THR A O 1
ATOM 2028 N N . ARG A 1 262 ? -2.261 17.992 -0.624 1.00 85.00 262 ARG A N 1
ATOM 2029 C CA . ARG A 1 262 ? -3.065 17.094 -1.477 1.00 85.00 262 ARG A CA 1
ATOM 2030 C C . ARG A 1 262 ? -3.986 16.183 -0.686 1.00 85.00 262 ARG A C 1
ATOM 2032 O O . ARG A 1 262 ? -4.955 15.668 -1.240 1.00 85.00 262 ARG A O 1
ATOM 2039 N N . GLN A 1 263 ? -3.707 15.994 0.598 1.00 88.94 263 GLN A N 1
ATOM 2040 C CA . GLN A 1 263 ? -4.465 15.113 1.477 1.00 88.94 263 GLN A CA 1
ATOM 2041 C C . GLN A 1 263 ? -4.713 15.805 2.814 1.00 88.94 263 GLN A C 1
ATOM 2043 O O . GLN A 1 263 ? -3.806 16.427 3.368 1.00 88.94 263 GLN A O 1
ATOM 2048 N N . LEU A 1 264 ? -5.929 15.657 3.331 1.00 93.69 264 LEU A N 1
ATOM 2049 C CA . LEU A 1 264 ? -6.319 16.081 4.665 1.00 93.69 264 LEU A CA 1
ATOM 2050 C C . LEU A 1 264 ? -6.922 14.897 5.416 1.00 93.69 264 LEU A C 1
ATOM 2052 O O . LEU A 1 264 ? -7.857 14.264 4.930 1.00 93.69 264 LEU A O 1
ATOM 2056 N N . LEU A 1 265 ? -6.388 14.607 6.599 1.00 94.69 265 LEU A N 1
ATOM 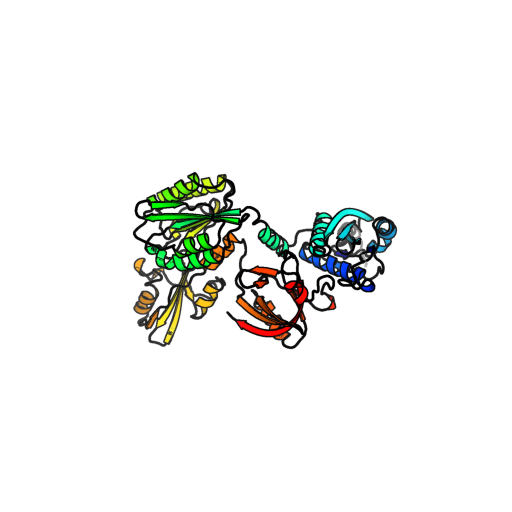2057 C CA . LEU A 1 265 ? -6.956 13.646 7.536 1.00 94.69 265 LEU A CA 1
ATOM 2058 C C . LEU A 1 265 ? -7.599 14.409 8.678 1.00 94.69 265 LEU A C 1
ATOM 2060 O O . LEU A 1 265 ? -6.940 15.237 9.298 1.00 94.69 265 LEU A O 1
ATOM 2064 N N . PHE A 1 266 ? -8.855 14.102 8.970 1.00 96.44 266 PHE A N 1
ATOM 2065 C CA . PHE A 1 266 ? -9.572 14.687 10.089 1.00 96.44 266 PHE A CA 1
ATOM 2066 C C . PHE A 1 266 ? -10.032 13.604 11.064 1.00 96.44 266 PHE A C 1
ATOM 2068 O O . PHE A 1 266 ? -10.729 12.665 10.671 1.00 96.44 266 PHE A O 1
ATOM 2075 N N . PHE A 1 267 ? -9.637 13.752 12.328 1.00 95.94 267 PHE A N 1
ATOM 2076 C CA . PHE A 1 267 ? -9.959 12.845 13.427 1.00 95.94 267 PHE A CA 1
ATOM 2077 C C . PHE A 1 267 ? -10.793 13.574 14.477 1.00 95.94 267 PHE A C 1
ATOM 2079 O O . PHE A 1 267 ? -10.322 14.551 15.058 1.00 95.94 267 PHE A O 1
ATOM 2086 N N . SER A 1 268 ? -12.005 13.084 14.734 1.00 94.00 268 SER A N 1
ATOM 2087 C CA . SER A 1 268 ? -12.848 13.559 15.834 1.00 94.00 268 SER A CA 1
ATOM 2088 C C . SER A 1 268 ? -13.845 12.481 16.240 1.00 94.00 268 SER A C 1
ATOM 2090 O O . SER A 1 268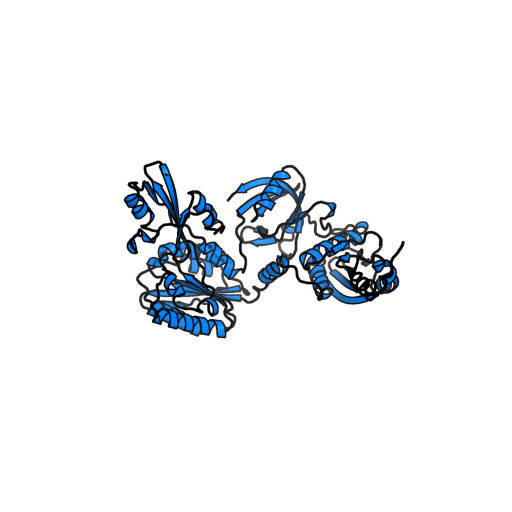 ? -14.292 11.677 15.416 1.00 94.00 268 SER A O 1
ATOM 2092 N N . ASP A 1 269 ? -14.173 12.449 17.525 1.00 91.06 269 ASP A N 1
ATOM 2093 C CA . ASP A 1 269 ? -15.223 11.621 18.106 1.00 91.06 269 ASP A CA 1
ATOM 2094 C C . ASP A 1 269 ? -16.547 12.381 18.298 1.00 91.06 269 ASP A C 1
ATOM 2096 O O . ASP A 1 269 ? -17.529 11.796 18.757 1.00 91.06 269 ASP A O 1
ATOM 2100 N N . ALA A 1 270 ? -16.606 13.656 17.906 1.00 90.19 270 ALA A N 1
ATOM 2101 C CA . ALA A 1 270 ? -17.787 14.482 18.077 1.00 90.19 270 ALA A CA 1
ATOM 2102 C C . ALA A 1 270 ? -18.993 13.969 17.278 1.00 90.19 270 ALA A C 1
ATOM 2104 O O . ALA A 1 270 ? -18.885 13.444 16.164 1.00 90.19 270 ALA A O 1
ATOM 2105 N N . ASN A 1 271 ? -20.171 14.188 17.860 1.00 88.56 271 ASN A N 1
ATOM 2106 C CA . ASN A 1 271 ? -21.456 14.017 17.199 1.00 88.56 271 ASN A CA 1
ATOM 2107 C C . ASN A 1 271 ? -21.975 15.394 16.801 1.00 88.56 271 ASN A C 1
ATOM 2109 O O . ASN A 1 271 ? -22.163 16.248 17.664 1.00 88.56 271 ASN A O 1
ATOM 2113 N N . PHE A 1 272 ? -22.211 15.598 15.508 1.00 89.19 272 PHE A N 1
ATOM 2114 C CA . PHE A 1 272 ? -22.616 16.898 14.982 1.00 89.19 272 PHE A CA 1
ATOM 2115 C C . PHE A 1 272 ? -24.138 17.029 14.928 1.00 89.19 272 PHE A C 1
ATOM 2117 O O . PHE A 1 272 ? -24.852 16.105 14.523 1.00 89.19 272 PHE A O 1
ATOM 2124 N N . SER A 1 273 ? -24.631 18.211 15.293 1.00 91.00 273 SER A N 1
ATOM 2125 C CA . SER A 1 273 ? -25.994 18.648 15.004 1.00 91.00 273 SER A CA 1
ATOM 2126 C C . SER A 1 273 ? -26.240 18.716 13.490 1.00 91.00 273 SER A C 1
ATOM 2128 O O . SER A 1 273 ? -25.301 18.753 12.698 1.00 91.00 273 SER A O 1
ATOM 2130 N N . GLU A 1 274 ? -27.500 18.780 13.047 1.00 88.25 274 GLU A N 1
ATOM 2131 C CA . GLU A 1 274 ? -27.802 18.933 11.611 1.00 88.25 274 GLU A CA 1
ATOM 2132 C C . GLU A 1 274 ? -27.136 20.178 11.009 1.00 88.25 274 GLU A C 1
ATOM 2134 O O . GLU A 1 274 ? -26.611 20.127 9.897 1.00 88.25 274 GLU A O 1
ATOM 2139 N N . LYS A 1 275 ? -27.090 21.272 11.779 1.00 90.06 275 LYS A N 1
ATOM 2140 C CA . LYS A 1 275 ? -26.365 22.487 11.407 1.00 90.06 275 LYS A CA 1
ATOM 2141 C C . LYS A 1 275 ? -24.859 22.221 11.306 1.00 90.06 275 LYS A C 1
ATOM 2143 O O . LYS A 1 275 ? -24.263 22.536 10.282 1.00 90.06 275 LYS A O 1
ATOM 2148 N N . GLY A 1 276 ? -24.271 21.574 12.309 1.00 91.00 276 GLY A N 1
ATOM 2149 C CA . GLY A 1 276 ? -22.853 21.213 12.315 1.00 91.00 276 GLY A CA 1
ATOM 2150 C C . GLY A 1 276 ? -22.444 20.327 11.147 1.00 91.00 276 GLY A C 1
ATOM 2151 O O . GLY A 1 276 ? -21.377 20.518 10.577 1.00 91.00 276 GLY A O 1
ATOM 2152 N N . VAL A 1 277 ? -23.303 19.393 10.730 1.00 90.12 277 VAL A N 1
ATOM 2153 C CA . VAL A 1 277 ? -23.050 18.559 9.546 1.00 90.12 277 VAL A CA 1
ATOM 2154 C C . VAL A 1 277 ? -23.005 19.404 8.271 1.00 90.12 277 VAL A C 1
ATOM 2156 O O . VAL A 1 277 ? -22.159 19.154 7.411 1.00 90.12 277 VAL A O 1
ATOM 2159 N N . LEU A 1 278 ? -23.877 20.409 8.133 1.00 89.81 278 LEU A N 1
ATOM 2160 C CA . LEU A 1 278 ? -23.846 21.335 6.995 1.00 89.81 278 LEU A CA 1
ATOM 2161 C C . LEU A 1 278 ? -22.574 22.191 6.996 1.00 89.81 278 LEU A C 1
ATOM 2163 O O . LEU A 1 278 ? -21.942 22.326 5.945 1.00 89.81 278 LEU A O 1
ATOM 2167 N N . ASP A 1 279 ? -22.173 22.696 8.162 1.00 92.00 279 ASP A N 1
ATOM 2168 C CA . ASP A 1 279 ? -20.946 23.481 8.326 1.00 92.00 279 ASP A CA 1
ATOM 2169 C C . ASP A 1 279 ? -19.702 22.626 8.008 1.00 92.00 279 ASP A C 1
ATOM 2171 O O . ASP A 1 279 ? -18.832 23.035 7.235 1.00 92.00 279 ASP A O 1
ATOM 2175 N N . LEU A 1 280 ? -19.662 21.381 8.495 1.00 91.94 280 LEU A N 1
ATOM 2176 C CA . LEU A 1 280 ? -18.611 20.404 8.197 1.00 91.94 280 LEU A CA 1
ATOM 2177 C C . LEU A 1 280 ? -18.526 20.111 6.691 1.00 91.94 280 LEU A C 1
ATOM 2179 O O . LEU A 1 280 ? -17.444 20.116 6.100 1.00 91.94 280 LEU A O 1
ATOM 2183 N N . GLN A 1 281 ? -19.675 19.901 6.039 1.00 91.19 281 GLN A N 1
ATOM 2184 C CA . GLN A 1 281 ? -19.733 19.710 4.590 1.00 91.19 281 GLN A CA 1
ATOM 2185 C C . GLN A 1 281 ? -19.231 20.924 3.820 1.00 91.19 281 GLN A C 1
ATOM 2187 O O . GLN A 1 281 ? -18.592 20.750 2.783 1.00 91.19 281 GLN A O 1
ATOM 2192 N N . GLN A 1 282 ? -19.543 22.136 4.276 1.00 92.31 282 GLN A N 1
ATOM 2193 C CA . GLN A 1 282 ? -19.054 23.351 3.642 1.00 92.31 282 GLN A CA 1
ATOM 2194 C C . GLN A 1 282 ? -17.524 23.403 3.688 1.00 92.31 282 GLN A C 1
ATOM 2196 O O . GLN A 1 282 ? -16.906 23.549 2.634 1.00 92.31 282 GLN A O 1
ATOM 2201 N N . GLN A 1 283 ? -16.920 23.177 4.857 1.00 93.81 283 GLN A N 1
ATOM 2202 C CA . GLN A 1 283 ? -15.459 23.160 4.997 1.00 93.81 283 GLN A CA 1
ATOM 2203 C C . GLN A 1 283 ? -14.813 22.086 4.106 1.00 93.81 283 GLN A C 1
ATOM 2205 O O . GLN A 1 283 ? -13.844 22.345 3.396 1.00 93.81 283 GLN A O 1
ATOM 2210 N N . PHE A 1 284 ? -15.392 20.884 4.037 1.00 93.88 284 PHE A N 1
ATOM 2211 C CA . PHE A 1 284 ? -14.870 19.827 3.162 1.00 93.88 284 PHE A CA 1
ATOM 2212 C C . PHE A 1 284 ? -15.021 20.143 1.671 1.00 93.88 284 PHE A C 1
ATOM 2214 O O . PHE A 1 284 ? -14.153 19.775 0.879 1.00 93.88 284 PHE A O 1
ATOM 2221 N N . ARG A 1 285 ? -16.081 20.854 1.264 1.00 92.12 285 ARG A N 1
ATOM 2222 C CA . ARG A 1 285 ? -16.217 21.345 -0.118 1.00 92.12 285 ARG A CA 1
ATOM 2223 C C . ARG A 1 285 ? -15.132 22.353 -0.466 1.00 92.12 285 ARG A C 1
ATOM 2225 O O . ARG A 1 285 ? -14.635 22.297 -1.587 1.00 92.12 285 ARG A O 1
ATOM 2232 N N . GLU A 1 286 ? -14.776 23.235 0.463 1.00 92.56 286 GLU A N 1
ATOM 2233 C CA . GLU A 1 286 ? -13.701 24.213 0.271 1.00 92.56 286 GLU A CA 1
ATOM 2234 C C . GLU A 1 286 ? -12.365 23.495 0.031 1.00 92.56 286 GLU A C 1
ATOM 2236 O O . GLU A 1 286 ? -11.783 23.665 -1.039 1.00 92.56 286 GLU A O 1
ATOM 2241 N N . PHE A 1 287 ? -11.976 22.552 0.899 1.00 93.00 287 PHE A N 1
ATOM 2242 C CA . PHE A 1 287 ? -10.770 21.737 0.680 1.00 93.00 287 PHE A CA 1
ATOM 2243 C C . PHE A 1 287 ? -10.784 20.989 -0.662 1.00 93.00 287 PHE A C 1
ATOM 2245 O O . PHE A 1 287 ? -9.787 20.952 -1.386 1.00 93.00 287 PHE A O 1
ATOM 2252 N N . ARG A 1 288 ? -11.923 20.394 -1.037 1.00 88.69 288 ARG A N 1
ATOM 2253 C CA . ARG A 1 288 ? -12.055 19.674 -2.314 1.00 88.69 288 ARG A CA 1
ATOM 2254 C C . ARG A 1 288 ? -11.923 20.592 -3.522 1.00 88.69 288 ARG A C 1
ATOM 2256 O O . ARG A 1 288 ? -11.351 20.163 -4.523 1.00 88.69 288 ARG A O 1
ATOM 2263 N N . ARG A 1 289 ? -12.443 21.821 -3.443 1.00 87.19 289 ARG A N 1
ATOM 2264 C CA . ARG A 1 289 ? -12.300 22.836 -4.498 1.00 87.19 289 ARG A CA 1
ATOM 2265 C C . ARG A 1 289 ? -10.829 23.172 -4.736 1.00 87.19 289 ARG A C 1
ATOM 2267 O O . ARG A 1 289 ? -10.437 23.345 -5.885 1.00 87.19 289 ARG A O 1
ATOM 2274 N N . ASP A 1 290 ? -10.028 23.142 -3.679 1.00 86.00 290 ASP A N 1
ATOM 2275 C CA . ASP A 1 290 ? -8.587 23.397 -3.731 1.00 86.00 290 ASP A CA 1
ATOM 2276 C C . ASP A 1 290 ? -7.772 22.132 -4.088 1.00 86.00 290 ASP A C 1
ATOM 2278 O O . ASP A 1 290 ? -6.541 22.110 -4.036 1.00 86.00 290 ASP A O 1
ATOM 2282 N N . GLY A 1 291 ? -8.452 21.055 -4.503 1.00 84.44 291 GLY A N 1
ATOM 2283 C CA . GLY A 1 291 ? -7.833 19.815 -4.971 1.00 84.44 291 GLY A CA 1
ATOM 2284 C C . GLY A 1 291 ? -7.350 18.884 -3.856 1.00 84.44 291 GLY A C 1
ATOM 2285 O O . GLY A 1 291 ? -6.600 17.946 -4.133 1.00 84.44 291 GLY A O 1
ATOM 2286 N N . ILE A 1 292 ? -7.773 19.107 -2.608 1.00 88.94 292 ILE A N 1
ATOM 2287 C CA . ILE A 1 292 ? -7.370 18.302 -1.452 1.00 88.94 292 ILE A CA 1
ATOM 2288 C C . ILE A 1 292 ? -8.335 17.131 -1.263 1.00 88.94 292 ILE A C 1
ATOM 2290 O O . ILE A 1 292 ? -9.556 17.284 -1.219 1.00 88.94 292 ILE A O 1
ATOM 2294 N N . GLN A 1 293 ? -7.795 15.924 -1.127 1.00 87.94 293 GLN A N 1
ATOM 2295 C CA . GLN A 1 293 ? -8.570 14.745 -0.756 1.00 87.94 293 GLN A CA 1
ATOM 2296 C C . GLN A 1 293 ? -8.790 14.726 0.757 1.00 87.94 293 GLN A C 1
ATOM 2298 O O . GLN A 1 293 ? -7.829 14.634 1.515 1.00 87.94 293 GLN A O 1
ATOM 2303 N N . VAL A 1 294 ? -10.047 14.787 1.191 1.00 91.00 294 VAL A N 1
ATOM 2304 C CA . VAL A 1 294 ? -10.409 14.760 2.613 1.00 91.00 294 VAL A CA 1
ATOM 2305 C C . VAL A 1 294 ? -10.780 13.338 3.028 1.00 91.00 294 VAL A C 1
ATOM 2307 O O . VAL A 1 294 ? -11.668 12.733 2.422 1.00 91.00 294 VAL A O 1
ATOM 2310 N N . ALA A 1 295 ? -10.137 12.825 4.075 1.00 91.12 295 ALA A N 1
ATOM 2311 C CA . ALA A 1 295 ? -10.578 11.650 4.816 1.00 91.12 295 ALA A CA 1
ATOM 2312 C C . ALA A 1 295 ? -11.063 12.049 6.203 1.00 91.12 295 ALA A C 1
ATOM 2314 O O . ALA A 1 295 ? -10.328 12.669 6.973 1.00 91.12 295 ALA A O 1
ATOM 2315 N N . PHE A 1 296 ? -12.287 11.642 6.522 1.00 92.62 296 PHE A N 1
ATOM 2316 C CA . PHE A 1 296 ? -12.856 11.810 7.848 1.00 92.62 296 PHE A CA 1
ATOM 2317 C C . PHE A 1 296 ? -12.876 10.465 8.574 1.00 92.62 296 PHE A C 1
ATOM 2319 O O . PHE A 1 296 ? -13.394 9.477 8.047 1.00 92.62 296 PHE A O 1
ATOM 2326 N N . PHE A 1 297 ? -12.320 10.444 9.783 1.00 91.88 297 PHE A N 1
ATOM 2327 C CA . PHE A 1 297 ? -12.274 9.293 10.674 1.00 91.88 297 PHE A CA 1
ATOM 2328 C C . PHE A 1 297 ? -13.122 9.581 11.924 1.00 91.88 297 PHE A C 1
ATOM 2330 O O . PHE A 1 297 ? -12.614 10.185 12.874 1.00 91.88 297 PHE A O 1
ATOM 2337 N N . PRO A 1 298 ? -14.398 9.147 11.951 1.00 89.44 298 PRO A N 1
ATOM 2338 C CA . PRO A 1 298 ? -15.198 9.126 13.170 1.00 89.44 298 PRO A CA 1
ATOM 2339 C C . PRO A 1 298 ? -14.545 8.203 14.205 1.00 89.44 298 PRO A C 1
ATOM 2341 O O . PRO A 1 298 ? -14.321 7.016 13.944 1.00 89.44 298 PRO A O 1
ATOM 2344 N N . CYS A 1 299 ? -14.196 8.769 15.355 1.00 89.81 299 CYS A N 1
ATOM 2345 C CA . CYS A 1 299 ? -13.370 8.115 16.366 1.00 89.81 299 CYS A CA 1
ATOM 2346 C C . CYS A 1 299 ? -14.202 7.331 17.406 1.00 89.81 299 CYS A C 1
ATOM 2348 O O . CYS A 1 299 ? -15.419 7.184 17.259 1.00 89.81 299 CYS A O 1
ATOM 2350 N N . TYR A 1 300 ? -13.545 6.757 18.424 1.00 86.19 300 TYR A N 1
ATOM 2351 C CA . TYR A 1 300 ? -14.108 5.720 19.307 1.00 86.19 300 TYR A CA 1
ATOM 2352 C C . TYR A 1 300 ? -15.483 6.058 19.905 1.00 86.19 300 TYR A C 1
ATOM 2354 O O . TYR A 1 300 ? -16.350 5.193 19.885 1.00 86.19 300 TYR A O 1
ATOM 2362 N N . ASP A 1 301 ? -15.747 7.294 20.331 1.00 83.94 301 ASP A N 1
ATOM 2363 C CA . ASP A 1 301 ? -17.031 7.669 20.957 1.00 83.94 301 ASP A CA 1
ATOM 2364 C C . ASP A 1 301 ? -18.080 8.247 19.981 1.00 83.94 301 ASP A C 1
ATOM 2366 O O . ASP A 1 301 ? -19.217 8.522 20.368 1.00 83.94 301 ASP A O 1
ATOM 2370 N N . SER A 1 302 ? -17.747 8.361 18.692 1.00 84.50 302 SER A N 1
ATOM 2371 C CA . SER A 1 302 ? -18.656 8.903 17.673 1.00 84.50 302 SER A CA 1
ATOM 2372 C C . SER A 1 302 ? -19.789 7.935 17.311 1.00 84.50 302 SER A C 1
ATOM 2374 O O . SER A 1 302 ? -19.561 6.741 17.118 1.00 84.50 302 SER A O 1
ATOM 2376 N N . ASP A 1 303 ? -21.006 8.448 17.139 1.00 82.12 303 ASP A N 1
ATOM 2377 C CA . ASP A 1 303 ? -22.155 7.754 16.553 1.00 82.12 303 ASP A CA 1
ATOM 2378 C C . ASP A 1 303 ? -22.325 8.220 15.096 1.00 82.12 303 ASP A C 1
ATOM 2380 O O . ASP A 1 303 ? -23.013 9.207 14.836 1.00 82.12 303 ASP A O 1
ATOM 2384 N N . PRO A 1 304 ? -21.731 7.533 14.105 1.00 75.19 304 PRO A N 1
ATOM 2385 C CA . PRO A 1 304 ? -21.676 8.030 12.732 1.00 75.19 304 PRO A CA 1
ATOM 2386 C C . PRO A 1 304 ? -23.037 8.042 12.019 1.00 75.19 304 PRO A C 1
ATOM 2388 O O . PRO A 1 304 ? -23.106 8.476 10.871 1.00 75.19 304 PRO A O 1
ATOM 2391 N N . SER A 1 305 ? -24.130 7.631 12.674 1.00 78.31 305 SER A N 1
ATOM 2392 C CA . SER A 1 305 ? -25.487 7.771 12.132 1.00 78.31 305 SER A CA 1
ATOM 2393 C C . SER A 1 305 ? -25.865 9.229 11.824 1.00 78.31 305 SER A C 1
ATOM 2395 O O . SER A 1 305 ? -26.713 9.474 10.963 1.00 78.31 305 SER A O 1
ATOM 2397 N N . PHE A 1 306 ? -25.209 10.225 12.443 1.00 79.75 306 PHE A N 1
ATOM 2398 C CA . PHE A 1 306 ? -25.414 11.633 12.074 1.00 79.75 306 PHE A CA 1
ATOM 2399 C C . PHE A 1 306 ? -25.002 11.936 10.621 1.00 79.75 306 PHE A C 1
ATOM 2401 O O . PHE A 1 306 ? -25.537 12.867 10.020 1.00 79.75 306 PHE A O 1
ATOM 2408 N N . LEU A 1 307 ? -24.100 11.142 10.028 1.00 76.38 307 LEU A N 1
ATOM 2409 C CA . LEU A 1 307 ? -23.672 11.290 8.633 1.00 76.38 307 LEU A CA 1
ATOM 2410 C C . LEU A 1 307 ? -24.698 10.724 7.646 1.00 76.38 307 LEU A C 1
ATOM 2412 O O . LEU A 1 307 ? -24.854 11.267 6.554 1.00 76.38 307 LEU A O 1
ATOM 2416 N N . GLU A 1 308 ? -25.439 9.682 8.033 1.00 70.25 308 GLU A N 1
ATOM 2417 C CA . GLU A 1 308 ? -26.463 9.041 7.190 1.00 70.25 308 GLU A CA 1
ATOM 2418 C C . GLU A 1 308 ? -27.631 9.986 6.880 1.00 70.25 308 GLU A C 1
ATOM 2420 O O . GLU A 1 308 ? -28.234 9.921 5.809 1.00 70.25 308 GLU A O 1
ATOM 2425 N N . LYS A 1 309 ? -27.906 10.929 7.790 1.00 64.62 309 LYS A N 1
ATOM 2426 C CA . LYS A 1 309 ? -28.920 11.978 7.605 1.00 64.62 309 LYS A CA 1
ATOM 2427 C C . LYS A 1 309 ? -28.563 12.963 6.492 1.00 64.62 309 LYS A C 1
ATOM 2429 O O . LYS A 1 309 ? -29.432 13.677 5.997 1.00 64.62 309 LYS A O 1
ATOM 2434 N N . SER A 1 310 ? -27.299 12.998 6.076 1.00 61.25 310 SER A N 1
ATOM 2435 C CA . SER A 1 310 ? -26.807 13.899 5.048 1.00 61.25 310 SER A CA 1
ATOM 2436 C C . SER A 1 310 ? -26.478 13.138 3.771 1.00 61.25 310 SER A C 1
ATOM 2438 O O . SER A 1 310 ? -25.330 12.788 3.482 1.00 61.25 310 SER A O 1
ATOM 2440 N N . GLY A 1 311 ? -27.506 12.904 2.952 1.00 57.03 311 GLY A N 1
ATOM 2441 C CA . GLY A 1 311 ? -27.294 12.416 1.596 1.00 57.03 311 GLY A CA 1
ATOM 2442 C C . GLY A 1 311 ? -26.289 13.329 0.887 1.00 57.03 311 GLY A C 1
ATOM 2443 O O . GLY A 1 311 ? -26.522 14.534 0.809 1.00 57.03 311 GLY A O 1
ATOM 2444 N N . ARG A 1 312 ? -25.202 12.752 0.346 1.00 66.88 312 ARG A N 1
ATOM 2445 C CA . ARG A 1 312 ? -24.082 13.401 -0.388 1.00 66.88 312 ARG A CA 1
ATOM 2446 C C . ARG A 1 312 ? -22.799 13.689 0.410 1.00 66.88 312 ARG A C 1
ATOM 2448 O O . ARG A 1 312 ? -21.887 14.262 -0.190 1.00 66.88 312 ARG A O 1
ATOM 2455 N N . PHE A 1 313 ? -22.666 13.275 1.672 1.00 74.81 313 PHE A N 1
ATOM 2456 C CA . PHE A 1 313 ? -21.405 13.457 2.417 1.00 74.81 313 PHE A CA 1
ATOM 2457 C C . PHE A 1 313 ? -20.197 12.788 1.718 1.00 74.81 313 PHE A C 1
ATOM 2459 O O . PHE A 1 313 ? -19.130 13.391 1.599 1.00 74.81 313 PHE A O 1
ATOM 2466 N N . ASP A 1 314 ? -20.408 11.627 1.092 1.00 73.88 314 ASP A N 1
ATOM 2467 C CA . ASP A 1 314 ? -19.376 10.888 0.341 1.00 73.88 314 ASP A CA 1
ATOM 2468 C C . ASP A 1 314 ? -18.822 11.634 -0.888 1.00 73.88 314 ASP A C 1
ATOM 2470 O O . ASP A 1 314 ? -17.786 11.268 -1.441 1.00 73.88 314 ASP A O 1
ATOM 2474 N N . ARG A 1 315 ? -19.501 12.697 -1.351 1.00 79.06 315 ARG A N 1
ATOM 2475 C CA . ARG A 1 315 ? -19.018 13.520 -2.476 1.00 79.06 315 ARG A CA 1
ATOM 2476 C C . ARG A 1 315 ? -17.906 14.482 -2.062 1.00 79.06 315 ARG A C 1
ATOM 2478 O O . ARG A 1 315 ? -17.177 14.971 -2.927 1.00 79.06 315 ARG A O 1
ATOM 2485 N N . VAL A 1 316 ? -17.815 14.794 -0.770 1.00 84.88 316 VAL A N 1
ATOM 2486 C CA . VAL A 1 316 ? -16.940 15.852 -0.244 1.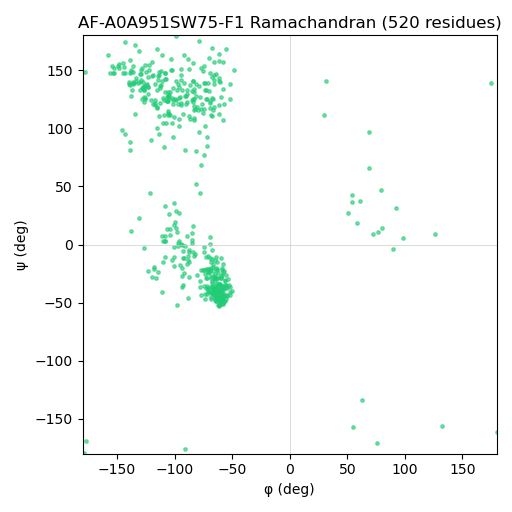00 84.88 316 VAL A CA 1
ATOM 2487 C C . VAL A 1 316 ? -15.829 15.305 0.646 1.00 84.88 316 VAL A C 1
ATOM 2489 O O . VAL A 1 316 ? -14.768 15.915 0.721 1.00 84.88 316 VAL A O 1
ATOM 2492 N N . ALA A 1 317 ? -16.014 14.128 1.243 1.00 87.25 317 ALA A N 1
ATOM 2493 C CA . ALA A 1 317 ? -14.972 13.433 1.986 1.00 87.25 317 ALA A CA 1
ATOM 2494 C C . ALA A 1 317 ? -15.138 11.914 1.888 1.00 87.25 317 ALA A C 1
ATOM 2496 O O . ALA A 1 317 ? -16.250 11.404 1.769 1.00 87.25 317 ALA A O 1
ATOM 2497 N N . LYS A 1 318 ? -14.024 11.187 1.992 1.00 86.25 318 LYS A N 1
ATOM 2498 C CA . LYS A 1 318 ? -14.031 9.742 2.214 1.00 86.25 318 LYS A CA 1
ATOM 2499 C C . LYS A 1 318 ? -14.205 9.489 3.710 1.00 86.25 318 LYS A C 1
ATOM 2501 O O . LYS A 1 318 ? -13.283 9.732 4.487 1.00 86.25 318 LYS A O 1
ATOM 2506 N N . VAL A 1 319 ? -15.382 9.022 4.116 1.00 86.00 319 VAL A N 1
ATOM 2507 C CA . VAL A 1 319 ? -15.648 8.651 5.511 1.00 86.00 319 VAL A CA 1
ATOM 2508 C C . VAL A 1 319 ? -15.166 7.224 5.748 1.00 86.00 319 VAL A C 1
ATOM 2510 O O . VAL A 1 319 ? -15.590 6.288 5.070 1.00 86.00 319 VAL A O 1
ATOM 2513 N N . TYR A 1 320 ? -14.270 7.046 6.714 1.00 82.00 320 TYR A N 1
ATOM 2514 C CA . TYR A 1 320 ? -13.753 5.736 7.085 1.00 82.00 320 TYR A CA 1
ATOM 2515 C C . TYR A 1 320 ? -14.579 5.139 8.223 1.00 82.00 320 TYR A C 1
ATOM 2517 O O . TYR A 1 320 ? -14.539 5.615 9.354 1.00 82.00 320 TYR A O 1
ATOM 2525 N N . ALA A 1 321 ? -15.310 4.060 7.931 1.00 77.94 321 ALA A N 1
ATOM 2526 C CA . ALA A 1 321 ? -16.007 3.267 8.942 1.00 77.94 321 ALA A CA 1
ATOM 2527 C C . ALA A 1 321 ? -15.004 2.415 9.738 1.00 77.94 321 ALA A C 1
ATOM 2529 O O . ALA A 1 321 ? -14.846 1.216 9.493 1.00 77.94 321 ALA A O 1
ATOM 2530 N N . THR A 1 322 ? -14.305 3.067 10.663 1.00 82.19 322 THR A N 1
ATOM 2531 C CA . THR A 1 322 ? -13.373 2.441 11.599 1.00 82.19 322 THR A CA 1
ATOM 2532 C C . THR A 1 322 ? -14.108 1.446 12.491 1.00 82.19 322 THR A C 1
ATOM 2534 O O . THR A 1 322 ? -15.240 1.683 12.927 1.00 82.19 322 THR A O 1
ATOM 2537 N N . MET A 1 323 ? -13.459 0.321 12.760 1.00 87.00 323 MET A N 1
ATOM 2538 C CA . MET A 1 323 ? -13.921 -0.671 13.710 1.00 87.00 323 MET A CA 1
ATOM 2539 C C . MET A 1 323 ? -13.230 -0.475 15.050 1.00 87.00 323 MET A C 1
ATOM 2541 O O . MET A 1 323 ? -12.015 -0.276 15.128 1.00 87.00 323 MET A O 1
ATOM 2545 N N . TYR A 1 324 ? -14.014 -0.604 16.110 1.00 88.69 324 TYR A N 1
ATOM 2546 C CA . TYR A 1 324 ? -13.534 -0.620 17.483 1.00 88.69 324 TYR A CA 1
ATOM 2547 C C . TYR A 1 324 ? -14.117 -1.828 18.193 1.00 88.69 324 TYR A C 1
ATOM 2549 O O . TYR A 1 324 ? -15.274 -2.174 17.963 1.00 88.69 324 TYR A O 1
ATOM 2557 N N . GLY A 1 325 ? -13.343 -2.482 19.051 1.00 89.81 325 GLY A N 1
ATOM 2558 C CA . GLY A 1 325 ? -13.857 -3.634 19.773 1.00 89.81 325 GLY A CA 1
ATOM 2559 C C . GLY A 1 325 ? -13.115 -3.964 21.052 1.00 89.81 325 GLY A C 1
ATOM 2560 O O . GLY A 1 325 ? -12.003 -3.490 21.289 1.00 89.81 325 GLY A O 1
ATOM 2561 N N . ARG A 1 326 ? -13.771 -4.764 21.893 1.00 89.94 326 ARG A N 1
ATOM 2562 C CA . ARG A 1 326 ? -13.252 -5.250 23.175 1.00 89.94 326 ARG A CA 1
ATOM 2563 C C . ARG A 1 326 ? -13.644 -6.713 23.361 1.00 89.94 326 ARG A C 1
ATOM 2565 O O . ARG A 1 326 ? -14.785 -7.096 23.096 1.00 89.94 326 ARG A O 1
ATOM 2572 N N . ARG A 1 327 ? -12.711 -7.524 23.852 1.00 90.25 327 ARG A N 1
ATOM 2573 C CA . ARG A 1 327 ? -12.983 -8.878 24.338 1.00 90.25 327 ARG A CA 1
ATOM 2574 C C . ARG A 1 327 ? -13.578 -8.776 25.734 1.00 90.25 327 ARG A C 1
ATOM 2576 O O . ARG A 1 327 ? -13.061 -8.027 26.561 1.00 90.25 327 ARG A O 1
ATOM 2583 N N . ALA A 1 328 ? -14.613 -9.556 26.008 1.00 93.06 328 ALA A N 1
ATOM 2584 C CA . ALA A 1 328 ? -15.083 -9.792 27.363 1.00 93.06 328 ALA A CA 1
ATOM 2585 C C . ALA A 1 328 ? -15.168 -11.293 27.635 1.00 93.06 328 ALA A C 1
ATOM 2587 O O . ALA A 1 328 ? -15.676 -12.047 26.801 1.00 93.06 328 ALA A O 1
ATOM 2588 N N . SER A 1 329 ? -14.665 -11.708 28.794 1.00 93.12 329 SER A N 1
ATOM 2589 C CA . SER A 1 329 ? -14.812 -13.066 29.312 1.00 93.12 329 SER A CA 1
ATOM 2590 C C . SER A 1 329 ? -15.872 -13.099 30.409 1.00 93.12 329 SER A C 1
ATOM 2592 O O . SER A 1 329 ? -16.088 -12.116 31.125 1.00 93.12 329 SER A O 1
ATOM 2594 N N . PHE A 1 330 ? -16.549 -14.234 30.537 1.00 94.50 330 PHE A N 1
ATOM 2595 C CA . PHE A 1 330 ? -17.647 -14.437 31.474 1.00 94.50 330 PHE A CA 1
ATOM 2596 C C . PHE A 1 330 ? -17.319 -15.569 32.449 1.00 94.50 330 PHE A C 1
ATOM 2598 O O . PHE A 1 330 ? -16.509 -16.451 32.168 1.00 94.50 330 PHE A O 1
ATOM 2605 N N . THR A 1 331 ? -17.967 -15.576 33.613 1.00 90.38 331 THR A N 1
ATOM 2606 C CA . THR A 1 331 ? -17.694 -16.557 34.681 1.00 90.38 331 THR A CA 1
ATOM 2607 C C . THR A 1 331 ? -18.040 -18.004 34.319 1.00 90.38 331 THR A C 1
ATOM 2609 O O . THR A 1 331 ? -17.648 -18.915 35.037 1.00 90.38 331 THR A O 1
ATOM 2612 N N . ASN A 1 332 ? -18.779 -18.232 33.231 1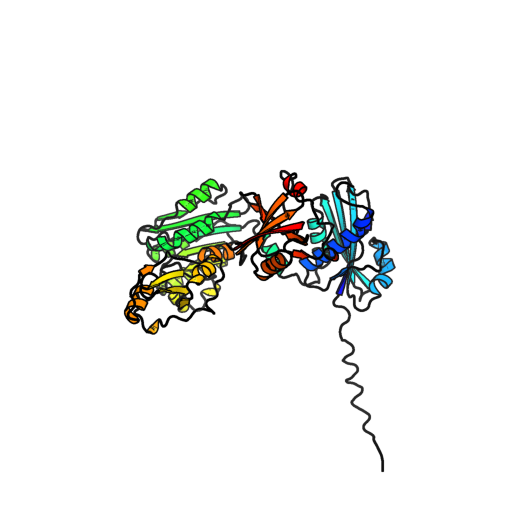.00 88.06 332 ASN A N 1
ATOM 2613 C CA . ASN A 1 332 ? -19.078 -19.565 32.698 1.00 88.06 332 ASN A CA 1
ATOM 2614 C C . ASN A 1 332 ? -17.975 -20.108 31.763 1.00 88.06 332 ASN A C 1
ATOM 2616 O O . ASN A 1 332 ? -18.135 -21.200 31.226 1.00 88.06 332 ASN A O 1
ATOM 2620 N N . GLY A 1 333 ? -16.886 -19.360 31.552 1.00 86.88 333 GLY A N 1
ATOM 2621 C CA . GLY A 1 333 ? -15.778 -19.739 30.671 1.00 86.88 333 GLY A CA 1
ATOM 2622 C C . GLY A 1 333 ? -15.937 -19.294 29.215 1.00 86.88 333 GLY A C 1
ATOM 2623 O O . GLY A 1 333 ? -15.014 -19.483 28.428 1.00 86.88 333 GLY A O 1
ATOM 2624 N N . GLU A 1 334 ? -17.062 -18.678 28.839 1.00 89.25 334 GLU A N 1
ATOM 2625 C CA . GLU A 1 334 ? -17.220 -18.099 27.503 1.00 89.25 334 GLU A CA 1
ATOM 2626 C C . GLU A 1 334 ? -16.437 -16.788 27.360 1.00 89.25 334 GLU A C 1
ATOM 2628 O O . GLU A 1 334 ? -16.305 -16.008 28.309 1.00 89.25 334 GLU A O 1
ATOM 2633 N N . ALA A 1 335 ? -15.977 -16.506 26.142 1.00 90.19 335 ALA A N 1
ATOM 2634 C CA . ALA A 1 335 ? -15.400 -15.222 25.779 1.00 90.19 335 ALA A CA 1
ATOM 2635 C C . ALA A 1 335 ? -15.919 -14.772 24.415 1.00 90.19 335 ALA A C 1
ATOM 2637 O O . ALA A 1 335 ? -15.932 -15.530 23.445 1.00 90.19 335 ALA A O 1
ATOM 2638 N N . TRP A 1 336 ? -16.327 -13.509 24.349 1.00 92.25 336 TRP A N 1
ATOM 2639 C CA . TRP A 1 336 ? -16.901 -12.906 23.156 1.00 92.25 336 TRP A CA 1
ATOM 2640 C C . TRP A 1 336 ? -16.200 -11.594 22.838 1.00 92.25 336 TRP A C 1
ATOM 2642 O O . TRP A 1 336 ? -15.770 -10.864 23.734 1.00 92.25 336 TRP A O 1
ATOM 2652 N N . PHE A 1 337 ? -16.097 -11.288 21.550 1.00 91.88 337 PHE A N 1
ATOM 2653 C CA . PHE A 1 337 ? -15.518 -10.039 21.082 1.00 91.88 337 PHE A CA 1
ATOM 2654 C C . PHE A 1 337 ? -16.631 -9.110 20.591 1.00 91.88 337 PHE A C 1
ATOM 2656 O O . PHE A 1 337 ? -17.337 -9.427 19.635 1.00 91.88 337 PHE A O 1
ATOM 2663 N N . PHE A 1 338 ? -16.818 -7.978 21.266 1.00 93.38 338 PHE A N 1
ATOM 2664 C CA . PHE A 1 338 ? -17.854 -6.997 20.948 1.00 93.38 338 PHE A CA 1
ATOM 2665 C C . PHE A 1 338 ? -17.262 -5.921 20.047 1.00 93.38 338 PHE A C 1
ATOM 2667 O O . PHE A 1 338 ? -16.292 -5.270 20.433 1.00 93.38 338 PHE A O 1
ATOM 2674 N N . VAL A 1 339 ? -17.833 -5.739 18.856 1.00 91.56 339 VAL A N 1
ATOM 2675 C CA . VAL A 1 339 ? -17.304 -4.846 17.813 1.00 91.56 339 VAL A CA 1
ATOM 2676 C C . VAL A 1 339 ? -18.349 -3.815 17.422 1.00 91.56 339 VAL A C 1
ATOM 2678 O O . VAL A 1 339 ? -19.500 -4.169 17.182 1.00 91.56 339 VAL A O 1
ATOM 2681 N N . ARG A 1 340 ? -17.941 -2.553 17.283 1.00 89.25 340 ARG A N 1
ATOM 2682 C CA . ARG A 1 340 ? -18.700 -1.498 16.608 1.00 89.25 340 ARG A CA 1
ATOM 2683 C C . ARG A 1 340 ? -18.059 -1.204 15.256 1.00 89.25 340 ARG A C 1
ATOM 2685 O O . ARG A 1 340 ? -16.852 -0.982 15.189 1.00 89.25 340 ARG A O 1
ATOM 2692 N N . LYS A 1 341 ? -18.867 -1.157 14.198 1.00 86.75 341 LYS A N 1
ATOM 2693 C CA . LYS A 1 341 ? -18.481 -0.693 12.857 1.00 86.75 341 LYS A CA 1
ATOM 2694 C C . LYS A 1 341 ? -19.568 0.239 12.345 1.00 86.75 341 LYS A C 1
ATOM 2696 O O . LYS A 1 341 ? -20.687 -0.200 12.078 1.00 86.75 341 LYS A O 1
ATOM 2701 N N . GLY A 1 342 ? -19.248 1.522 12.213 1.00 81.56 342 GLY A N 1
ATOM 2702 C CA . GLY A 1 342 ? -20.283 2.521 11.963 1.00 81.56 342 GLY A CA 1
ATOM 2703 C C . GLY A 1 342 ? -21.274 2.583 13.135 1.00 81.56 342 GLY A C 1
ATOM 2704 O O . GLY A 1 342 ? -20.858 2.563 14.293 1.00 81.56 342 GLY A O 1
ATOM 2705 N N . ALA A 1 343 ? -22.573 2.604 12.828 1.00 79.88 343 ALA A N 1
ATOM 2706 C CA . ALA A 1 343 ? -23.656 2.539 13.816 1.00 79.88 343 ALA A CA 1
ATOM 2707 C C . ALA A 1 343 ? -24.024 1.098 14.245 1.00 79.88 343 ALA A C 1
ATOM 2709 O O . ALA A 1 343 ? -24.847 0.901 15.138 1.00 79.88 343 ALA A O 1
ATOM 2710 N N . ALA A 1 344 ? -23.440 0.074 13.613 1.00 86.81 344 ALA A N 1
ATOM 2711 C CA . ALA A 1 344 ? -23.777 -1.324 13.863 1.00 86.81 344 ALA A CA 1
ATOM 2712 C C . ALA A 1 344 ? -22.850 -1.973 14.903 1.00 86.81 344 ALA A C 1
ATOM 2714 O O . ALA A 1 344 ? -21.644 -1.708 14.940 1.00 86.81 344 ALA A O 1
ATOM 2715 N N . PHE A 1 345 ? -23.421 -2.883 15.697 1.00 91.06 345 PHE A N 1
ATOM 2716 C CA . PHE A 1 345 ? -22.713 -3.682 16.696 1.00 91.06 345 PHE A CA 1
ATOM 2717 C C . PHE A 1 345 ? -22.730 -5.166 16.329 1.00 91.06 345 PHE A C 1
ATOM 2719 O O . PHE A 1 345 ? -23.725 -5.679 15.817 1.00 91.06 345 PHE A O 1
ATOM 2726 N N . TYR A 1 346 ? -21.644 -5.866 16.637 1.00 93.06 346 TYR A N 1
ATOM 2727 C CA . TYR A 1 346 ? -21.432 -7.272 16.312 1.00 93.06 346 TYR A CA 1
ATOM 2728 C C . TYR A 1 346 ? -20.839 -8.024 17.503 1.00 93.06 346 TYR A C 1
ATOM 2730 O O . TYR A 1 346 ? -20.142 -7.450 18.340 1.00 93.06 346 TYR A O 1
ATOM 2738 N N . VAL A 1 347 ? -21.104 -9.327 17.543 1.00 93.44 347 VAL A N 1
ATOM 2739 C CA . VAL A 1 347 ? -20.458 -10.293 18.433 1.00 93.44 347 VAL A CA 1
ATOM 2740 C C . VAL A 1 347 ? -19.666 -11.263 17.571 1.00 93.44 347 VAL A C 1
ATOM 2742 O O . VAL A 1 347 ? -20.237 -11.968 16.737 1.00 93.44 347 VAL A O 1
ATOM 2745 N N . CYS A 1 348 ? -18.358 -11.291 17.777 1.00 91.56 348 CYS A N 1
ATOM 2746 C CA . CYS A 1 348 ? -17.411 -12.127 17.052 1.00 91.56 348 CYS A CA 1
ATOM 2747 C C . CYS A 1 348 ? -16.751 -13.141 18.002 1.00 91.56 348 CYS A C 1
ATOM 2749 O O . CYS A 1 348 ? -16.868 -13.040 19.230 1.00 91.56 348 CYS A O 1
ATOM 2751 N N . SER A 1 349 ? -16.048 -14.119 17.428 1.00 87.19 349 SER A N 1
ATOM 2752 C CA . SER A 1 349 ? -15.217 -15.069 18.176 1.00 87.19 349 SER A CA 1
ATOM 2753 C C . SER A 1 349 ? -14.086 -14.355 18.928 1.00 87.19 349 SER A C 1
ATOM 2755 O O . SER A 1 349 ? -13.687 -13.254 18.547 1.00 87.19 349 SER A O 1
ATOM 2757 N N . GLU A 1 350 ? -13.530 -14.969 19.981 1.00 80.81 350 GLU A N 1
ATOM 2758 C CA . GLU A 1 350 ? -12.478 -14.305 20.773 1.00 80.81 350 GLU A CA 1
ATOM 2759 C C . GLU A 1 350 ? -11.232 -13.940 19.953 1.00 80.81 350 GLU A C 1
ATOM 2761 O O . GLU A 1 350 ? -10.570 -12.946 20.245 1.00 80.81 350 GLU A O 1
ATOM 2766 N N . SER A 1 351 ? -10.944 -14.711 18.900 1.00 78.12 351 SER A N 1
ATOM 2767 C CA . SER A 1 351 ? -9.798 -14.505 18.012 1.00 78.12 351 SER A CA 1
ATOM 2768 C C . SER A 1 351 ? -9.910 -13.247 17.143 1.00 78.12 351 SER A C 1
ATOM 2770 O O . SER A 1 351 ? -8.923 -12.830 16.555 1.00 78.12 351 SER A O 1
ATOM 2772 N N . PHE A 1 352 ? -11.078 -12.600 17.070 1.00 80.88 352 PHE A N 1
ATOM 2773 C CA . PHE A 1 352 ? -11.304 -11.464 16.170 1.00 80.88 352 PHE A CA 1
ATOM 2774 C C . PHE A 1 352 ? -10.424 -10.234 16.475 1.00 80.88 352 PHE A C 1
ATOM 2776 O O . PHE A 1 352 ? -10.191 -9.397 15.604 1.00 80.88 352 PHE A O 1
ATOM 2783 N N . GLY A 1 353 ? -9.885 -10.121 17.695 1.00 69.38 353 GLY A N 1
ATOM 2784 C CA . GLY A 1 353 ? -8.959 -9.041 18.051 1.00 69.38 353 GLY A CA 1
ATOM 2785 C C . GLY A 1 353 ? -7.671 -9.025 17.211 1.00 69.38 353 GLY A C 1
ATOM 2786 O O . GLY A 1 353 ? -7.175 -7.943 16.878 1.00 69.38 353 GLY A O 1
ATOM 2787 N N . SER A 1 354 ? -7.146 -10.195 16.818 1.00 66.69 354 SER A N 1
ATOM 2788 C CA . SER A 1 354 ? -5.970 -10.281 15.936 1.00 66.69 354 SER A CA 1
ATOM 2789 C C . SER A 1 354 ? -6.325 -9.942 14.485 1.00 66.69 354 SER A C 1
ATOM 2791 O O . SER A 1 354 ? -5.557 -9.258 13.807 1.00 66.69 354 SER A O 1
ATOM 2793 N N . ASP A 1 355 ? -7.523 -10.313 14.027 1.00 68.44 355 ASP A N 1
ATOM 2794 C CA . ASP A 1 355 ? -8.035 -9.940 12.703 1.00 68.44 355 ASP A CA 1
ATOM 2795 C C . ASP A 1 355 ? -8.196 -8.415 12.568 1.00 68.44 355 ASP A C 1
ATOM 2797 O O . ASP A 1 355 ? -7.718 -7.826 11.597 1.00 68.44 355 ASP A O 1
ATOM 2801 N N . MET A 1 356 ? -8.755 -7.744 13.585 1.00 69.88 356 MET A N 1
ATOM 2802 C CA . MET A 1 356 ? -8.853 -6.277 13.615 1.00 69.88 356 MET A CA 1
ATOM 2803 C C . MET A 1 356 ? -7.486 -5.589 13.605 1.00 69.88 356 MET A C 1
ATOM 2805 O O . MET A 1 356 ? -7.276 -4.629 12.863 1.00 69.88 356 MET A O 1
ATOM 2809 N N . SER A 1 357 ? -6.547 -6.087 14.410 1.00 61.19 357 SER A N 1
ATOM 2810 C CA . SER A 1 357 ? -5.197 -5.512 14.511 1.00 61.19 357 SER A CA 1
ATOM 2811 C C . SER A 1 357 ? -4.368 -5.731 13.238 1.00 61.19 357 SER A C 1
ATOM 2813 O O . SER A 1 357 ? -3.446 -4.967 12.963 1.00 61.19 357 SER A O 1
ATOM 2815 N N . SER A 1 358 ? -4.714 -6.746 12.438 1.00 56.75 358 SER A N 1
ATOM 2816 C CA . SER A 1 358 ? -4.070 -7.076 11.159 1.00 56.75 358 SER A CA 1
ATOM 2817 C C . SER A 1 358 ? -4.788 -6.496 9.930 1.00 56.75 358 SER A C 1
ATOM 2819 O O . SER A 1 358 ? -4.362 -6.728 8.798 1.00 56.75 358 SER A O 1
ATOM 2821 N N . GLY A 1 359 ? -5.864 -5.722 10.122 1.00 54.44 359 GLY A N 1
ATOM 2822 C CA . GLY A 1 359 ? -6.620 -5.088 9.037 1.00 54.44 359 GLY A CA 1
ATOM 2823 C C . GLY A 1 359 ? -7.553 -6.032 8.263 1.00 54.44 359 GLY A C 1
ATOM 2824 O O . GLY A 1 359 ? -8.099 -5.644 7.224 1.00 54.44 359 GLY A O 1
ATOM 2825 N N . LYS A 1 360 ? -7.772 -7.263 8.748 1.00 59.69 360 LYS A N 1
ATOM 2826 C CA . LYS A 1 360 ? -8.765 -8.209 8.215 1.00 59.69 360 LYS A CA 1
ATOM 2827 C C . LYS A 1 360 ? -10.143 -7.864 8.781 1.00 59.69 360 LYS A C 1
ATOM 2829 O O . LYS A 1 360 ? -10.634 -8.459 9.728 1.00 59.69 360 LYS A O 1
ATOM 2834 N N . ASN A 1 361 ? -10.778 -6.867 8.173 1.00 61.84 361 ASN A N 1
ATOM 2835 C CA . ASN A 1 361 ? -11.910 -6.158 8.780 1.00 61.84 361 ASN A CA 1
ATOM 2836 C C . ASN A 1 361 ? -13.287 -6.614 8.270 1.00 61.84 361 ASN A C 1
ATOM 2838 O O . ASN A 1 361 ? -14.198 -5.794 8.078 1.00 61.84 361 ASN A O 1
ATOM 2842 N N . SER A 1 362 ? -13.424 -7.911 7.985 1.00 71.75 362 SER A N 1
ATOM 2843 C CA . SER A 1 362 ? -14.704 -8.493 7.584 1.00 71.75 362 SER A CA 1
ATOM 2844 C C . SER A 1 362 ? -15.510 -8.859 8.827 1.00 71.75 362 SER A C 1
ATOM 2846 O O . SER A 1 362 ? -15.052 -9.606 9.683 1.00 71.75 362 SER A O 1
ATOM 2848 N N . THR A 1 363 ? -16.726 -8.326 8.910 1.00 79.12 363 THR A N 1
ATOM 2849 C CA . THR A 1 363 ? -17.720 -8.693 9.926 1.00 79.12 363 THR A CA 1
ATOM 2850 C C . THR A 1 363 ? -18.595 -9.862 9.467 1.00 79.12 363 THR A C 1
ATOM 2852 O O . THR A 1 363 ? -19.562 -10.187 10.147 1.00 79.12 363 THR A O 1
ATOM 2855 N N . ASP A 1 364 ? -18.285 -10.491 8.327 1.00 80.19 364 ASP A N 1
ATOM 2856 C CA . ASP A 1 364 ? -19.140 -11.504 7.686 1.00 80.19 364 ASP A CA 1
ATOM 2857 C C . ASP A 1 364 ? -19.224 -12.797 8.510 1.00 80.19 364 ASP A C 1
ATOM 2859 O O . ASP A 1 364 ? -20.221 -13.512 8.460 1.00 80.19 364 ASP A O 1
ATOM 2863 N N . SER A 1 365 ? -18.187 -13.086 9.301 1.00 78.81 365 SER A N 1
ATOM 2864 C CA . SER A 1 365 ? -18.145 -14.209 10.243 1.00 78.81 365 SER A CA 1
ATOM 2865 C C . SER A 1 365 ? -18.723 -13.871 11.624 1.00 78.81 365 SER A C 1
ATOM 2867 O O . SER A 1 365 ? -18.820 -14.753 12.479 1.00 78.81 365 SER A O 1
ATOM 2869 N N . CYS A 1 366 ? -19.104 -12.614 11.865 1.00 89.69 366 CYS A N 1
ATOM 2870 C CA . CYS A 1 366 ? -19.650 -12.163 13.139 1.00 89.69 366 CYS A CA 1
ATOM 2871 C C . CYS A 1 366 ? -21.178 -12.203 13.147 1.00 89.69 366 CYS A C 1
ATOM 2873 O O . CYS A 1 366 ? -21.848 -11.981 12.139 1.00 89.69 366 CYS A O 1
ATOM 2875 N N . ARG A 1 367 ? -21.758 -12.400 14.332 1.00 92.06 367 ARG A N 1
ATOM 2876 C CA . ARG A 1 367 ? -23.203 -12.279 14.529 1.00 92.06 367 ARG A CA 1
ATOM 2877 C C . ARG A 1 367 ? -23.566 -10.818 14.774 1.00 92.06 367 ARG A C 1
ATOM 2879 O O . ARG A 1 367 ? -22.978 -10.179 15.644 1.00 92.06 367 ARG A O 1
ATOM 2886 N N . LEU A 1 368 ? -24.581 -10.307 14.081 1.00 92.56 368 LEU A N 1
ATOM 2887 C CA . LEU A 1 368 ? -25.137 -8.985 14.377 1.00 92.56 368 LEU A CA 1
ATOM 2888 C C . LEU A 1 368 ? -25.662 -8.943 15.824 1.00 92.56 368 LEU A C 1
ATOM 2890 O O . LEU A 1 368 ? -26.453 -9.796 16.235 1.00 92.56 368 LEU A O 1
ATOM 2894 N N . PHE A 1 369 ? -25.222 -7.958 16.604 1.00 91.69 369 PHE A N 1
ATOM 2895 C CA . PHE A 1 369 ? -25.706 -7.760 17.966 1.00 91.69 369 PHE A CA 1
ATOM 2896 C C . PHE A 1 369 ? -27.141 -7.212 17.915 1.00 91.69 369 PHE A C 1
ATOM 2898 O O . PHE A 1 369 ? -27.403 -6.266 17.167 1.00 91.69 369 PHE A O 1
ATOM 2905 N N . PRO A 1 370 ? -28.093 -7.762 18.690 1.00 88.50 370 PRO A N 1
ATOM 2906 C CA . PRO A 1 370 ? -29.495 -7.356 18.630 1.00 88.50 370 PRO A CA 1
ATOM 2907 C C . PRO A 1 370 ? -29.721 -6.016 19.351 1.00 88.50 370 PRO A C 1
ATOM 2909 O O . PRO A 1 370 ? -30.381 -5.960 20.388 1.00 88.50 370 PRO A O 1
ATOM 2912 N N . ALA A 1 371 ? -29.186 -4.930 18.786 1.00 86.62 371 ALA A N 1
ATOM 2913 C CA . ALA A 1 371 ? -29.123 -3.602 19.394 1.00 86.62 371 ALA A CA 1
ATOM 2914 C C . ALA A 1 371 ? -30.495 -3.046 19.816 1.00 86.62 371 ALA A C 1
ATOM 2916 O O . ALA A 1 371 ? -30.599 -2.390 20.845 1.00 86.62 371 ALA A O 1
ATOM 2917 N N . HIS A 1 372 ? -31.568 -3.405 19.101 1.00 87.06 372 HIS A N 1
ATOM 2918 C CA . HIS A 1 372 ? -32.955 -3.041 19.427 1.00 87.06 372 HIS A CA 1
ATOM 2919 C C . HIS A 1 372 ? -33.429 -3.501 20.820 1.00 87.06 372 HIS A C 1
ATOM 2921 O O . HIS A 1 372 ? -34.455 -3.033 21.304 1.00 87.06 372 HIS A O 1
ATOM 2927 N N . ARG A 1 373 ? -32.724 -4.443 21.463 1.00 89.44 373 ARG A N 1
ATOM 2928 C CA . ARG A 1 373 ? -33.049 -4.940 22.812 1.00 89.44 373 ARG A CA 1
ATOM 2929 C C . ARG A 1 373 ? -32.347 -4.164 23.927 1.00 89.44 373 ARG A C 1
ATOM 2931 O O . ARG A 1 373 ? -32.532 -4.495 25.096 1.00 89.44 373 ARG A O 1
ATOM 2938 N N . TYR A 1 374 ? -31.531 -3.179 23.590 1.00 90.94 374 TYR A N 1
ATOM 2939 C CA . TYR A 1 374 ? -30.662 -2.475 24.523 1.00 90.94 374 TYR A CA 1
ATOM 2940 C C . TYR A 1 374 ? -30.973 -0.980 24.500 1.00 90.94 374 TYR A C 1
ATOM 2942 O O . TYR A 1 374 ? -31.435 -0.449 23.490 1.00 90.94 374 TYR A O 1
ATOM 2950 N N . SER A 1 375 ? -30.762 -0.300 25.628 1.00 88.81 375 SER A N 1
ATOM 2951 C CA . SER A 1 375 ? -30.904 1.156 25.671 1.00 88.81 375 SER A CA 1
ATOM 2952 C C . SER A 1 375 ? -29.767 1.823 24.892 1.00 88.81 375 SER A C 1
ATOM 2954 O O . SER A 1 375 ? -28.702 1.235 24.704 1.00 88.81 375 SER A O 1
ATOM 2956 N N . LYS A 1 376 ? -29.937 3.087 24.486 1.00 83.38 376 LYS A N 1
ATOM 2957 C CA . LYS A 1 376 ? -28.853 3.837 23.827 1.00 83.38 376 LYS A CA 1
ATOM 2958 C C . LYS A 1 376 ? -27.591 3.910 24.701 1.00 83.38 376 LYS A C 1
ATOM 2960 O O . LYS A 1 376 ? -26.490 3.833 24.178 1.00 83.38 376 LYS A O 1
ATOM 2965 N N . SER A 1 377 ? -27.752 4.000 26.022 1.00 85.12 377 SER A N 1
ATOM 2966 C CA . SER A 1 377 ? -26.638 3.997 26.978 1.00 85.12 377 SER A CA 1
ATOM 2967 C C . SER A 1 377 ? -25.939 2.645 27.131 1.00 85.12 377 SER A C 1
ATOM 2969 O O . SER A 1 377 ? -24.789 2.624 27.559 1.00 85.12 377 SER A O 1
ATOM 2971 N N . ASP A 1 378 ? -26.610 1.536 26.806 1.00 87.81 378 ASP A N 1
ATOM 2972 C CA . ASP A 1 378 ? -26.008 0.195 26.793 1.00 87.81 378 ASP A CA 1
ATOM 2973 C C . ASP A 1 378 ? -25.207 -0.057 25.506 1.00 87.81 378 ASP A C 1
ATOM 2975 O O . ASP A 1 378 ? -24.276 -0.863 25.500 1.00 87.81 378 ASP A O 1
ATOM 2979 N N . LEU A 1 379 ? -25.569 0.630 24.415 1.00 85.94 379 LEU A N 1
ATOM 2980 C CA . LEU A 1 379 ? -24.918 0.569 23.102 1.00 85.94 379 LEU A CA 1
ATOM 2981 C C . LEU A 1 379 ? -23.662 1.453 23.052 1.00 85.94 379 LEU A C 1
ATOM 2983 O O . LEU A 1 379 ? -23.478 2.283 22.168 1.00 85.94 379 LEU A O 1
ATOM 2987 N N . ASP A 1 380 ? -22.791 1.237 24.028 1.00 85.88 380 ASP A N 1
ATOM 2988 C CA . ASP A 1 380 ? -21.467 1.830 24.177 1.00 85.88 380 ASP A CA 1
ATOM 2989 C C . ASP A 1 380 ? -20.480 0.668 24.340 1.00 85.88 380 ASP A C 1
ATOM 2991 O O . ASP A 1 380 ? -20.728 -0.248 25.127 1.00 85.88 380 ASP A O 1
ATOM 2995 N N . LEU A 1 381 ? -19.359 0.674 23.615 1.00 86.00 381 LEU A N 1
ATOM 2996 C CA . LEU A 1 381 ? -18.361 -0.401 23.689 1.00 86.00 381 LEU A CA 1
ATOM 2997 C C . LEU A 1 381 ? -17.805 -0.621 25.104 1.00 86.00 381 LEU A C 1
ATOM 2999 O O . LEU A 1 381 ? -17.379 -1.731 25.425 1.00 86.00 381 LEU A O 1
ATOM 3003 N N . ASN A 1 382 ? -17.852 0.390 25.971 1.00 85.94 382 ASN A N 1
ATOM 3004 C CA . ASN A 1 382 ? -17.463 0.270 27.374 1.00 85.94 382 ASN A CA 1
ATOM 3005 C C . ASN A 1 382 ? -18.496 -0.468 28.237 1.00 85.94 382 ASN A C 1
ATOM 3007 O O . ASN A 1 382 ? -18.144 -0.987 29.294 1.00 85.94 382 ASN A O 1
ATOM 3011 N N . LYS A 1 383 ? -19.761 -0.516 27.808 1.00 90.75 383 LYS A N 1
ATOM 3012 C CA . LYS A 1 383 ? -20.894 -1.028 28.601 1.00 90.75 383 LYS A CA 1
ATOM 3013 C C . LYS A 1 383 ? -21.568 -2.246 27.982 1.00 90.75 383 LYS A C 1
ATOM 3015 O O . LYS A 1 383 ? -22.191 -3.024 28.702 1.00 90.75 383 LYS A O 1
ATOM 3020 N N . ILE A 1 384 ? -21.408 -2.460 26.679 1.00 91.81 384 ILE A N 1
ATOM 3021 C CA . ILE A 1 384 ? -22.135 -3.476 25.912 1.00 91.81 384 ILE A CA 1
ATOM 3022 C C . ILE A 1 384 ? -21.917 -4.895 26.446 1.00 91.81 384 ILE A C 1
ATOM 3024 O O . ILE A 1 384 ? -22.865 -5.675 26.514 1.00 91.81 384 ILE A O 1
ATOM 3028 N N . ALA A 1 385 ? -20.704 -5.216 26.904 1.00 92.88 385 ALA A N 1
ATOM 3029 C CA . ALA A 1 385 ? -20.403 -6.509 27.511 1.00 92.88 385 ALA A CA 1
ATOM 3030 C C . ALA A 1 385 ? -21.162 -6.711 28.833 1.00 92.88 385 ALA A C 1
ATOM 3032 O O . ALA A 1 385 ? -21.729 -7.778 29.065 1.00 92.88 385 ALA A O 1
ATOM 3033 N N . GLN A 1 386 ? -21.239 -5.672 29.671 1.00 93.94 386 GLN A N 1
ATOM 3034 C CA . GLN A 1 386 ? -21.973 -5.700 30.938 1.00 93.94 386 GLN A CA 1
ATOM 3035 C C . GLN A 1 386 ? -23.487 -5.785 30.709 1.00 93.94 386 GLN A C 1
ATOM 3037 O O . GLN A 1 386 ? -24.185 -6.545 31.387 1.00 93.94 386 GLN A O 1
ATOM 3042 N N . ALA A 1 387 ? -23.999 -5.039 29.731 1.00 93.38 387 ALA A N 1
ATOM 3043 C CA . ALA A 1 387 ? -25.402 -5.084 29.344 1.00 93.38 387 ALA A CA 1
ATOM 3044 C C . ALA A 1 387 ? -25.775 -6.465 28.782 1.00 93.38 387 ALA A C 1
ATOM 3046 O O . ALA A 1 387 ? -26.808 -7.034 29.145 1.00 93.38 387 ALA A O 1
ATOM 3047 N N . TYR A 1 388 ? -24.911 -7.045 27.941 1.00 92.88 388 TYR A N 1
ATOM 3048 C CA . TYR A 1 388 ? -25.057 -8.415 27.456 1.00 92.88 388 TYR A CA 1
ATOM 3049 C C . TYR A 1 388 ? -25.059 -9.421 28.608 1.00 92.88 388 TYR A C 1
ATOM 3051 O O . TYR A 1 388 ? -25.948 -10.270 28.655 1.00 92.88 388 TYR A O 1
ATOM 3059 N N . ALA A 1 389 ? -24.126 -9.298 29.556 1.00 93.00 389 ALA A N 1
ATOM 3060 C CA . ALA A 1 389 ? -24.043 -10.190 30.707 1.00 93.00 389 ALA A CA 1
ATOM 3061 C C . ALA A 1 389 ? -25.339 -10.172 31.526 1.00 93.00 389 ALA A C 1
ATOM 3063 O O . ALA A 1 389 ? -25.955 -11.212 31.750 1.00 93.00 389 ALA A O 1
ATOM 3064 N N . SER A 1 390 ? -25.804 -8.970 31.871 1.00 92.50 390 SER A N 1
ATOM 3065 C CA . SER A 1 390 ? -27.000 -8.754 32.691 1.00 92.50 390 SER A CA 1
ATOM 3066 C C . SER A 1 390 ? -28.258 -9.332 32.033 1.00 92.50 390 SER A C 1
ATOM 3068 O O . SER A 1 390 ? -29.072 -9.967 32.693 1.00 92.50 390 SER A O 1
ATOM 3070 N N . ARG A 1 391 ? -28.397 -9.173 30.711 1.00 91.25 391 ARG A N 1
ATOM 3071 C CA . ARG A 1 391 ? -29.519 -9.721 29.928 1.00 91.25 391 ARG A CA 1
ATOM 3072 C C . ARG A 1 391 ? -29.514 -11.246 29.817 1.00 91.25 391 ARG A C 1
ATOM 3074 O O . ARG A 1 391 ? -30.582 -11.824 29.642 1.00 91.25 391 ARG A O 1
ATOM 3081 N N . ASN A 1 392 ? -28.343 -11.876 29.868 1.00 90.12 392 ASN A N 1
ATOM 3082 C CA . ASN A 1 392 ? -28.181 -13.322 29.691 1.00 90.12 392 ASN A CA 1
ATOM 3083 C C . ASN A 1 392 ? -27.874 -14.053 31.009 1.00 90.12 392 ASN A C 1
ATOM 3085 O O . ASN A 1 392 ? -27.476 -15.212 30.977 1.00 90.12 392 ASN A O 1
ATOM 3089 N N . ASN A 1 393 ? -28.058 -13.396 32.162 1.00 91.94 393 ASN A N 1
ATOM 3090 C CA . ASN A 1 393 ? -27.735 -13.941 33.487 1.00 91.94 393 ASN A CA 1
ATOM 3091 C C . ASN A 1 393 ? -26.277 -14.433 33.611 1.00 91.94 393 ASN A C 1
ATOM 3093 O O . ASN A 1 393 ? -25.995 -15.422 34.285 1.00 91.94 393 ASN A O 1
ATOM 3097 N N . LEU A 1 394 ? -25.343 -13.728 32.967 1.00 92.81 394 LEU A N 1
ATOM 3098 C CA . LEU A 1 394 ? -23.902 -13.961 33.062 1.00 92.81 394 LEU A CA 1
ATOM 3099 C C . LEU A 1 394 ? -23.254 -12.908 33.970 1.00 92.81 394 LEU A C 1
ATOM 3101 O O . LEU A 1 394 ? -23.786 -11.813 34.161 1.00 92.81 394 LEU A O 1
ATOM 3105 N N . LYS A 1 395 ? -22.058 -13.207 34.484 1.00 93.62 395 LYS A N 1
ATOM 3106 C CA . LYS A 1 395 ? -21.184 -12.221 35.135 1.00 93.62 395 LYS A CA 1
ATOM 3107 C C . LYS A 1 395 ? -19.936 -12.013 34.289 1.00 93.62 395 LYS A C 1
ATOM 3109 O O . LYS A 1 395 ? -19.360 -12.984 33.801 1.00 93.62 395 LYS A O 1
ATOM 3114 N N . VAL A 1 396 ? -19.537 -10.756 34.119 1.00 93.50 396 VAL A N 1
ATOM 3115 C CA . VAL A 1 396 ? -18.280 -10.402 33.453 1.00 93.50 396 VAL A CA 1
ATOM 3116 C C . VAL A 1 396 ? -17.123 -10.732 34.391 1.00 93.50 396 VAL A C 1
ATOM 3118 O O . VAL A 1 396 ? -17.173 -10.397 35.573 1.00 93.50 396 VAL A O 1
ATOM 3121 N N . ASN A 1 397 ? -16.107 -11.401 33.860 1.00 91.75 397 ASN A N 1
ATOM 3122 C CA . ASN A 1 397 ? -14.868 -11.707 34.563 1.00 91.75 397 ASN A CA 1
ATOM 3123 C C . ASN A 1 397 ? -13.778 -10.687 34.203 1.00 91.75 397 ASN A C 1
ATOM 3125 O O . ASN A 1 397 ? -13.204 -10.052 35.080 1.00 91.75 397 ASN A O 1
ATOM 3129 N N . GLU A 1 398 ? -13.540 -10.477 32.908 1.00 91.44 398 GLU A N 1
ATOM 3130 C CA . GLU A 1 398 ? -12.512 -9.563 32.406 1.00 91.44 398 GLU A CA 1
ATOM 3131 C C . GLU A 1 398 ? -13.003 -8.840 31.146 1.00 91.44 398 GLU A C 1
ATOM 3133 O O . GLU A 1 398 ? -13.736 -9.418 30.339 1.00 91.44 398 GLU A O 1
ATOM 3138 N N . ILE A 1 399 ? -12.570 -7.590 30.953 1.00 88.31 399 ILE A N 1
ATOM 3139 C CA . ILE A 1 399 ? -12.741 -6.845 29.700 1.00 88.31 399 ILE A CA 1
ATOM 3140 C C . ILE A 1 399 ? -11.369 -6.357 29.235 1.00 88.31 399 ILE A C 1
ATOM 3142 O O . ILE A 1 399 ? -10.678 -5.645 29.963 1.00 88.31 399 ILE A O 1
ATOM 3146 N N . SER A 1 400 ? -10.995 -6.689 28.002 1.00 83.75 400 SER A N 1
ATOM 3147 C CA . SER A 1 400 ? -9.715 -6.291 27.417 1.00 83.75 400 SER A CA 1
ATOM 3148 C C . SER A 1 400 ? -9.613 -4.776 27.179 1.00 83.75 400 SER A C 1
ATOM 3150 O O . SER A 1 400 ? -10.630 -4.063 27.186 1.00 83.75 400 SER A O 1
ATOM 3152 N N . PRO A 1 401 ? -8.407 -4.270 26.854 1.00 83.81 401 PRO A N 1
ATOM 3153 C CA . PRO A 1 401 ? -8.245 -2.971 26.209 1.00 83.81 401 PRO A CA 1
ATOM 3154 C C . PRO A 1 401 ? -9.041 -2.861 24.900 1.00 83.81 401 PRO A C 1
ATOM 3156 O O . PRO A 1 401 ? -9.552 -3.854 24.369 1.00 83.81 401 PRO A O 1
ATOM 3159 N N . VAL A 1 402 ? -9.136 -1.635 24.385 1.00 85.62 402 VAL A N 1
ATOM 3160 C CA . VAL A 1 402 ? -9.726 -1.351 23.072 1.00 85.62 402 VAL A CA 1
ATOM 3161 C C . VAL A 1 402 ? -8.792 -1.850 21.970 1.00 85.62 402 VAL A C 1
ATOM 3163 O O . VAL A 1 402 ? -7.581 -1.649 22.034 1.00 85.62 402 VAL A O 1
ATOM 3166 N N . TYR A 1 403 ? -9.376 -2.454 20.941 1.00 85.44 403 TYR A N 1
ATOM 3167 C CA . TYR A 1 403 ? -8.738 -2.786 19.671 1.00 85.44 403 TYR A CA 1
ATOM 3168 C C . TYR A 1 403 ? -9.369 -1.954 18.560 1.00 85.44 403 TYR A C 1
ATOM 3170 O O . TYR A 1 403 ? -10.559 -1.636 18.619 1.00 85.44 403 TYR A O 1
ATOM 3178 N N . SER A 1 404 ? -8.590 -1.618 17.533 1.00 84.69 404 SER A N 1
ATOM 3179 C CA . SER A 1 404 ? -9.090 -0.865 16.386 1.00 84.69 404 SER A CA 1
ATOM 3180 C C . SER A 1 404 ? -8.306 -1.164 15.116 1.00 84.69 404 SER A C 1
ATOM 3182 O O . SER A 1 404 ? -7.095 -1.370 15.172 1.00 84.69 404 SER A O 1
ATOM 3184 N N . ASP A 1 405 ? -8.996 -1.112 13.975 1.00 79.94 405 ASP A N 1
ATOM 3185 C CA . ASP A 1 405 ? -8.371 -1.116 12.650 1.00 79.94 405 ASP A CA 1
ATOM 3186 C C . ASP A 1 405 ? -7.945 0.290 12.183 1.00 79.94 405 ASP A C 1
ATOM 3188 O O . ASP A 1 405 ? -7.470 0.445 11.056 1.00 79.94 405 ASP A O 1
ATOM 3192 N N . LEU A 1 406 ? -8.102 1.322 13.025 1.00 83.62 406 LEU A N 1
ATOM 3193 C CA . LEU A 1 406 ? -7.841 2.718 12.669 1.00 83.62 406 LEU A CA 1
ATOM 3194 C C . LEU A 1 406 ? -6.434 2.926 12.107 1.00 83.62 406 LEU A C 1
ATOM 3196 O O . LEU A 1 406 ? -6.274 3.599 11.093 1.00 83.62 406 LEU A O 1
ATOM 3200 N N . GLU A 1 407 ? -5.426 2.314 12.733 1.00 77.38 407 GLU A N 1
ATOM 3201 C CA . GLU A 1 407 ? -4.029 2.397 12.294 1.00 77.38 407 GLU A CA 1
ATOM 3202 C C . GLU A 1 407 ? -3.878 1.972 10.828 1.00 77.38 407 GLU A C 1
ATOM 3204 O O . GLU A 1 407 ? -3.267 2.671 10.018 1.00 77.38 407 GLU A O 1
ATOM 3209 N N . PHE A 1 408 ? -4.545 0.878 10.460 1.00 71.31 408 PHE A N 1
ATOM 3210 C CA . PHE A 1 408 ? -4.571 0.368 9.098 1.00 71.31 408 PHE A CA 1
ATOM 3211 C C . PHE A 1 408 ? -5.325 1.296 8.143 1.00 71.31 408 PHE A C 1
ATOM 3213 O O . PHE A 1 408 ? -4.883 1.499 7.017 1.00 71.31 408 PHE A O 1
ATOM 3220 N N . ARG A 1 409 ? -6.457 1.875 8.564 1.00 76.50 409 ARG A N 1
ATOM 3221 C CA . ARG A 1 409 ? -7.251 2.794 7.725 1.00 76.50 409 ARG A CA 1
ATOM 3222 C C . ARG A 1 409 ? -6.519 4.102 7.438 1.00 76.50 409 ARG A C 1
ATOM 3224 O O . ARG A 1 409 ? -6.596 4.608 6.320 1.00 76.50 409 ARG A O 1
ATOM 3231 N N . ILE A 1 410 ? -5.793 4.622 8.425 1.00 78.31 410 ILE A N 1
ATOM 3232 C CA . ILE A 1 410 ? -4.934 5.802 8.279 1.00 78.31 410 ILE A CA 1
ATOM 3233 C C . ILE A 1 410 ? -3.800 5.497 7.300 1.00 78.31 410 ILE A C 1
ATOM 3235 O O . ILE A 1 410 ? -3.580 6.263 6.360 1.00 78.31 410 ILE A O 1
ATOM 3239 N N . ALA A 1 411 ? -3.118 4.362 7.486 1.00 69.06 411 ALA A N 1
ATOM 3240 C CA . ALA A 1 411 ? -2.073 3.914 6.576 1.00 69.06 411 ALA A CA 1
ATOM 3241 C C . ALA A 1 411 ? -2.619 3.735 5.151 1.00 69.06 411 ALA A C 1
ATOM 3243 O O . ALA A 1 411 ? -2.039 4.294 4.223 1.00 69.06 411 ALA A O 1
ATOM 3244 N N . ASP A 1 412 ? -3.757 3.055 4.976 1.00 66.81 412 ASP A N 1
ATOM 3245 C CA . ASP A 1 412 ? -4.445 2.862 3.691 1.00 66.81 412 ASP A CA 1
ATOM 3246 C C . ASP A 1 412 ? -4.753 4.189 3.000 1.00 66.81 412 ASP A C 1
ATOM 3248 O O . ASP A 1 412 ? -4.438 4.345 1.827 1.00 66.81 412 ASP A O 1
ATOM 3252 N N . PHE A 1 413 ? -5.300 5.173 3.717 1.00 71.06 413 PHE A N 1
ATOM 3253 C CA . PHE A 1 413 ? -5.591 6.481 3.132 1.00 71.06 413 PHE A CA 1
ATOM 3254 C C . PHE A 1 413 ? -4.329 7.232 2.705 1.00 71.06 413 PHE A C 1
ATOM 3256 O O . PHE A 1 413 ? -4.253 7.767 1.601 1.00 71.06 413 PHE A O 1
ATOM 3263 N N . ILE A 1 414 ? -3.330 7.280 3.585 1.00 67.62 414 ILE A N 1
ATOM 3264 C CA . ILE A 1 414 ? -2.127 8.076 3.346 1.00 67.62 414 ILE A CA 1
ATOM 3265 C C . ILE A 1 414 ? -1.269 7.461 2.242 1.00 67.62 414 ILE A C 1
ATOM 3267 O O . ILE A 1 414 ? -0.676 8.179 1.438 1.00 67.62 414 ILE A O 1
ATOM 3271 N N . THR A 1 415 ? -1.183 6.137 2.205 1.00 57.22 415 THR A N 1
ATOM 3272 C CA . THR A 1 415 ? -0.349 5.419 1.237 1.00 57.22 415 THR A CA 1
ATOM 3273 C C . THR A 1 415 ? -1.115 5.020 -0.023 1.00 57.22 415 THR A C 1
ATOM 3275 O O . THR A 1 415 ? -0.487 4.606 -0.993 1.00 57.22 415 THR A O 1
ATOM 3278 N N . ASN A 1 416 ? -2.452 5.130 -0.033 1.00 51.16 416 ASN A N 1
ATOM 3279 C CA . ASN A 1 416 ? -3.323 4.418 -0.976 1.00 51.16 416 ASN A CA 1
ATOM 3280 C C . ASN A 1 416 ? -3.021 2.902 -1.026 1.00 51.16 416 ASN A C 1
ATOM 3282 O O . ASN A 1 416 ? -3.247 2.252 -2.051 1.00 51.16 416 ASN A O 1
ATOM 3286 N N . GLN A 1 417 ? -2.488 2.329 0.063 1.00 46.19 417 GLN A N 1
ATOM 3287 C CA . GLN A 1 417 ? -2.149 0.912 0.174 1.00 46.19 417 GLN A CA 1
ATOM 3288 C C . GLN A 1 417 ? -3.005 0.232 1.236 1.00 46.19 417 GLN A C 1
ATOM 3290 O O . GLN A 1 417 ? -2.691 0.219 2.427 1.00 46.19 417 GLN A O 1
ATOM 3295 N N . SER A 1 418 ? -4.031 -0.466 0.778 1.00 35.56 418 SER A N 1
ATOM 3296 C CA . SER A 1 418 ? -4.642 -1.541 1.543 1.00 35.56 418 SER A CA 1
ATOM 3297 C C . SER A 1 418 ? -3.549 -2.580 1.845 1.00 35.56 418 SER A C 1
ATOM 3299 O O . SER A 1 418 ? -3.148 -3.281 0.915 1.00 35.56 418 SER A O 1
ATOM 3301 N N . GLY A 1 419 ? -3.037 -2.704 3.082 1.00 43.66 419 GLY A N 1
ATOM 3302 C CA . GLY A 1 419 ? -2.266 -3.908 3.455 1.00 43.66 419 GLY A CA 1
ATOM 3303 C C . GLY A 1 419 ? -0.854 -3.821 4.039 1.00 43.66 419 GLY A C 1
ATOM 3304 O O . GLY A 1 419 ? -0.213 -4.862 4.121 1.00 43.66 419 GLY A O 1
ATOM 3305 N N . SER A 1 420 ? -0.315 -2.657 4.405 1.00 47.00 420 SER A N 1
ATOM 3306 C CA . SER A 1 420 ? 1.146 -2.492 4.578 1.00 47.00 420 SER A CA 1
ATOM 3307 C C . SER A 1 420 ? 1.838 -3.246 5.743 1.00 47.00 420 SER A C 1
ATOM 3309 O O . SER A 1 420 ? 3.069 -3.192 5.812 1.00 47.00 420 SER A O 1
ATOM 3311 N N . ARG A 1 421 ? 1.146 -3.954 6.649 1.00 55.00 421 ARG A N 1
ATOM 3312 C CA . ARG A 1 421 ? 1.823 -4.782 7.670 1.00 55.00 421 ARG A CA 1
ATOM 3313 C C . ARG A 1 421 ? 1.813 -6.243 7.232 1.00 55.00 421 ARG A C 1
ATOM 3315 O O . ARG A 1 421 ? 0.761 -6.796 6.924 1.00 55.00 421 ARG A O 1
ATOM 3322 N N . ALA A 1 422 ? 2.995 -6.851 7.172 1.00 57.19 422 ALA A N 1
ATOM 3323 C CA . ALA A 1 422 ? 3.139 -8.266 6.865 1.00 57.19 422 ALA A CA 1
ATOM 3324 C C . ALA A 1 422 ? 2.420 -9.102 7.934 1.00 57.19 422 ALA A C 1
ATOM 3326 O O . ALA A 1 422 ? 2.842 -9.112 9.084 1.00 57.19 422 ALA A O 1
ATOM 3327 N N . VAL A 1 423 ? 1.336 -9.776 7.550 1.00 67.62 423 VAL A N 1
ATOM 3328 C CA . VAL A 1 423 ? 0.553 -10.677 8.419 1.00 67.62 423 VAL A CA 1
ATOM 3329 C C . VAL A 1 423 ? 1.334 -11.961 8.725 1.00 67.62 423 VAL A C 1
ATOM 3331 O O . VAL A 1 423 ? 1.105 -12.641 9.725 1.00 67.62 423 VAL A O 1
ATOM 3334 N N . TYR A 1 424 ? 2.267 -12.308 7.842 1.00 79.94 424 TYR A N 1
ATOM 3335 C CA . TYR A 1 424 ? 3.166 -13.434 8.012 1.00 79.94 424 TYR A CA 1
ATOM 3336 C C . TYR A 1 424 ? 4.600 -12.989 7.769 1.00 79.94 424 TYR A C 1
ATOM 3338 O O . TYR A 1 424 ? 4.859 -12.141 6.912 1.00 79.94 424 TYR A O 1
ATOM 3346 N N . ARG A 1 425 ? 5.548 -13.589 8.483 1.00 85.88 425 ARG A N 1
ATOM 3347 C CA . ARG A 1 425 ? 6.977 -13.383 8.248 1.00 85.88 425 ARG A CA 1
ATOM 3348 C C . ARG A 1 425 ? 7.642 -14.723 8.015 1.00 85.88 425 ARG A C 1
ATOM 3350 O O . ARG A 1 425 ? 7.360 -15.697 8.706 1.00 85.88 425 ARG A O 1
ATOM 3357 N N . VAL A 1 426 ? 8.524 -14.771 7.031 1.00 88.88 426 VAL A N 1
ATOM 3358 C CA . VAL A 1 426 ? 9.262 -15.981 6.675 1.00 88.88 426 VAL A CA 1
ATOM 3359 C C . VAL A 1 426 ? 10.740 -15.647 6.682 1.00 88.88 426 VAL A C 1
ATOM 3361 O O . VAL A 1 426 ? 11.159 -14.669 6.064 1.00 88.88 426 VAL A O 1
ATOM 3364 N N . LEU A 1 427 ? 11.531 -16.423 7.415 1.00 89.94 427 LEU A N 1
ATOM 3365 C CA . LEU A 1 427 ? 12.979 -16.310 7.372 1.00 89.94 427 LEU A CA 1
ATOM 3366 C C . LEU A 1 427 ? 13.456 -17.118 6.179 1.00 89.94 427 LEU A C 1
ATOM 3368 O O . LEU A 1 427 ? 13.262 -18.335 6.122 1.00 89.94 427 LEU A O 1
ATOM 3372 N N . VAL A 1 428 ? 14.097 -16.438 5.243 1.00 89.44 428 VAL A N 1
ATOM 3373 C CA . VAL A 1 428 ? 14.728 -17.073 4.095 1.00 89.44 428 VAL A CA 1
ATOM 3374 C C . VAL A 1 428 ? 16.233 -16.896 4.192 1.00 89.44 428 VAL A C 1
ATOM 3376 O O . VAL A 1 428 ? 16.717 -15.887 4.705 1.00 89.44 428 VAL A O 1
ATOM 3379 N N . ALA A 1 429 ? 16.982 -17.886 3.727 1.00 87.44 429 ALA A N 1
ATOM 3380 C CA . ALA A 1 429 ? 18.434 -17.844 3.717 1.00 87.44 429 ALA A CA 1
ATOM 3381 C C . ALA A 1 429 ? 18.983 -18.249 2.357 1.00 87.44 429 ALA A C 1
ATOM 3383 O O . ALA A 1 429 ? 18.505 -19.198 1.746 1.00 87.44 429 ALA A O 1
ATOM 3384 N N . ASN A 1 430 ? 20.011 -17.551 1.897 1.00 82.25 430 ASN A N 1
ATOM 3385 C CA . ASN A 1 430 ? 20.904 -18.054 0.863 1.00 82.25 430 ASN A CA 1
ATOM 3386 C C . ASN A 1 430 ? 22.181 -18.608 1.523 1.00 82.25 430 ASN A C 1
ATOM 3388 O O . ASN A 1 430 ? 22.328 -18.547 2.744 1.00 82.25 430 ASN A O 1
ATOM 3392 N N . ASP A 1 431 ? 23.120 -19.124 0.726 1.00 74.38 431 ASP A N 1
ATOM 3393 C CA . ASP A 1 431 ? 24.348 -19.765 1.232 1.00 74.38 431 ASP A CA 1
ATOM 3394 C C . ASP A 1 431 ? 25.239 -18.829 2.087 1.00 74.38 431 ASP A C 1
ATOM 3396 O O . ASP A 1 431 ? 26.172 -19.292 2.737 1.00 74.38 431 ASP A O 1
ATOM 3400 N N . LYS A 1 432 ? 24.974 -17.514 2.104 1.00 70.56 432 LYS A N 1
ATOM 3401 C CA . LYS A 1 432 ? 25.801 -16.508 2.786 1.00 70.56 432 LYS A CA 1
ATOM 3402 C C . LYS A 1 432 ? 25.069 -15.724 3.879 1.00 70.56 432 LYS A C 1
ATOM 3404 O O . LYS A 1 432 ? 25.730 -15.207 4.777 1.00 70.56 432 LYS A O 1
ATOM 3409 N N . GLN A 1 433 ? 23.749 -15.554 3.789 1.00 76.94 433 GLN A N 1
ATOM 3410 C CA . GLN A 1 433 ? 22.965 -14.644 4.631 1.00 76.94 433 GLN A CA 1
ATOM 3411 C C . GLN A 1 433 ? 21.501 -15.080 4.756 1.00 76.94 433 GLN A C 1
ATOM 3413 O O . GLN A 1 433 ? 20.938 -15.690 3.849 1.00 76.94 433 GLN A O 1
ATOM 3418 N N . ALA A 1 434 ? 20.869 -14.690 5.864 1.00 84.19 434 ALA A N 1
ATOM 3419 C CA . ALA A 1 434 ? 19.440 -14.853 6.096 1.00 84.19 434 ALA A CA 1
ATOM 3420 C C . ALA A 1 434 ? 18.762 -13.495 6.296 1.00 84.19 434 ALA A C 1
ATOM 3422 O O . ALA A 1 434 ? 19.352 -12.579 6.870 1.00 84.19 434 ALA A O 1
ATOM 3423 N N . PHE A 1 435 ? 17.526 -13.364 5.828 1.00 83.25 435 PHE A N 1
ATOM 3424 C CA . PHE A 1 435 ? 16.717 -12.165 6.006 1.00 83.25 435 PHE A CA 1
ATOM 3425 C C . PHE A 1 435 ? 15.232 -12.514 6.088 1.00 83.25 435 PHE A C 1
ATOM 3427 O O . PHE A 1 435 ? 14.774 -13.541 5.585 1.00 83.25 435 PHE A O 1
ATOM 3434 N N . TRP A 1 436 ? 14.475 -11.653 6.763 1.00 86.12 436 TRP A N 1
ATOM 3435 C CA . TRP A 1 436 ? 13.033 -11.806 6.887 1.00 86.12 436 TRP A CA 1
ATOM 3436 C C . TRP A 1 436 ? 12.334 -11.232 5.661 1.00 86.12 436 TRP A C 1
ATOM 3438 O O . TRP A 1 436 ? 12.584 -10.087 5.287 1.00 86.12 436 TRP A O 1
ATOM 3448 N N . ILE A 1 437 ? 11.413 -12.003 5.089 1.00 88.38 437 ILE A N 1
ATOM 3449 C CA . ILE A 1 437 ? 10.427 -11.506 4.133 1.00 88.38 437 ILE A CA 1
ATOM 3450 C C . ILE A 1 437 ? 9.071 -11.392 4.822 1.00 88.38 437 IL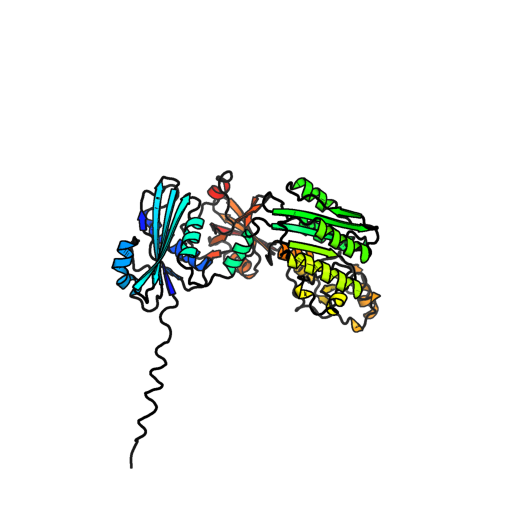E A C 1
ATOM 3452 O O . ILE A 1 437 ? 8.617 -12.306 5.512 1.00 88.38 437 ILE A O 1
ATOM 3456 N N . GLY A 1 438 ? 8.432 -10.242 4.661 1.00 85.00 438 GLY A N 1
ATOM 3457 C CA . GLY A 1 438 ? 7.050 -10.024 5.046 1.00 85.00 438 GLY A CA 1
ATOM 3458 C C . GLY A 1 438 ? 6.102 -10.489 3.947 1.00 85.00 438 GLY A C 1
ATOM 3459 O O . GLY A 1 438 ? 6.367 -10.265 2.770 1.00 85.00 438 GLY A O 1
ATOM 3460 N N . LEU A 1 439 ? 4.983 -11.099 4.324 1.00 83.31 439 LEU A N 1
ATOM 3461 C CA . LEU A 1 439 ? 3.929 -11.539 3.418 1.00 83.31 439 LEU A CA 1
ATOM 3462 C C . LEU A 1 439 ? 2.580 -11.051 3.928 1.00 83.31 439 LEU A C 1
ATOM 3464 O O . LEU A 1 439 ? 2.290 -11.111 5.124 1.00 83.31 439 LEU A O 1
ATOM 3468 N N . GLN A 1 440 ? 1.728 -10.612 3.013 1.00 75.06 440 GLN A N 1
ATOM 3469 C CA . GLN A 1 440 ? 0.350 -10.259 3.334 1.00 75.06 440 GLN A CA 1
ATOM 3470 C C . GLN A 1 440 ? -0.611 -11.440 3.121 1.00 75.06 440 GLN A C 1
ATOM 3472 O O . GLN A 1 440 ? -1.570 -11.608 3.877 1.00 75.06 440 GLN A O 1
ATOM 3477 N N . ASN A 1 441 ? -0.358 -12.278 2.110 1.00 75.06 441 ASN A N 1
ATOM 3478 C CA . ASN A 1 441 ? -1.296 -13.314 1.681 1.00 75.06 441 ASN A CA 1
ATOM 3479 C C . ASN A 1 441 ? -0.975 -14.679 2.298 1.00 75.06 441 ASN A C 1
ATOM 3481 O O . ASN A 1 441 ? 0.159 -15.156 2.257 1.00 75.06 441 ASN A O 1
ATOM 3485 N N . LYS A 1 442 ? -2.014 -15.368 2.786 1.00 78.81 442 LYS A N 1
ATOM 3486 C CA . LYS A 1 442 ? -1.894 -16.741 3.305 1.00 78.81 442 LYS A CA 1
ATOM 3487 C C . LYS A 1 442 ? -1.504 -17.747 2.214 1.00 78.81 442 LYS A C 1
ATOM 3489 O O . LYS A 1 442 ? -0.848 -18.738 2.513 1.00 78.81 442 LYS A O 1
ATOM 3494 N N . SER A 1 443 ? -1.896 -17.506 0.960 1.00 82.12 443 SER A N 1
ATOM 3495 C CA . SER A 1 443 ? -1.529 -18.352 -0.186 1.00 82.12 443 SER A CA 1
ATOM 3496 C C . SER A 1 443 ? -0.018 -18.415 -0.378 1.00 82.12 443 SER A C 1
ATOM 3498 O O . SER A 1 443 ? 0.541 -19.500 -0.487 1.00 82.12 443 SER A O 1
ATOM 3500 N N . ASP A 1 444 ? 0.630 -17.254 -0.347 1.00 86.44 444 ASP A N 1
ATOM 3501 C CA . ASP A 1 444 ? 2.068 -17.091 -0.545 1.00 86.44 444 ASP A CA 1
ATOM 3502 C C . ASP A 1 444 ? 2.852 -17.733 0.603 1.00 86.44 444 ASP A C 1
ATOM 3504 O O . ASP A 1 444 ? 3.810 -18.472 0.382 1.00 86.44 444 ASP A O 1
ATOM 3508 N N . TYR A 1 445 ? 2.374 -17.531 1.835 1.00 86.75 445 TYR A N 1
ATOM 3509 C CA . TYR A 1 445 ? 2.897 -18.196 3.026 1.00 86.75 445 TYR A CA 1
ATOM 3510 C C . TYR A 1 445 ? 2.805 -19.724 2.922 1.00 86.75 445 TYR A C 1
ATOM 3512 O O . TYR A 1 445 ? 3.793 -20.421 3.140 1.00 86.75 445 TYR A O 1
ATOM 3520 N N . ASN A 1 446 ? 1.639 -20.253 2.540 1.00 85.88 446 ASN A N 1
ATOM 3521 C CA . ASN A 1 446 ? 1.439 -21.692 2.379 1.00 85.88 446 ASN A CA 1
ATOM 3522 C C . ASN A 1 446 ? 2.309 -22.267 1.253 1.00 85.88 446 ASN A C 1
ATOM 3524 O O . ASN A 1 446 ? 2.822 -23.374 1.394 1.00 85.88 446 ASN A O 1
ATOM 3528 N N . LEU A 1 447 ? 2.493 -21.532 0.152 1.00 86.44 447 LEU A N 1
ATOM 3529 C CA . LEU A 1 447 ? 3.349 -21.972 -0.948 1.00 86.44 447 LEU A CA 1
ATOM 3530 C C . LEU A 1 447 ? 4.813 -22.056 -0.500 1.00 86.44 447 LEU A C 1
ATOM 3532 O O . LEU A 1 447 ? 5.497 -23.029 -0.805 1.00 86.44 447 LEU A O 1
ATOM 3536 N N . LEU A 1 448 ? 5.283 -21.076 0.273 1.00 88.00 448 LEU A N 1
ATOM 3537 C CA . LEU A 1 448 ? 6.615 -21.108 0.878 1.00 88.00 448 LEU A CA 1
ATOM 3538 C C . LEU A 1 448 ? 6.760 -22.260 1.881 1.00 88.00 448 LEU A C 1
ATOM 3540 O O . LEU A 1 448 ? 7.780 -22.943 1.866 1.00 88.00 448 LEU A O 1
ATOM 3544 N N . ALA A 1 449 ? 5.730 -22.532 2.688 1.00 86.25 449 ALA A N 1
ATOM 3545 C CA . ALA A 1 449 ? 5.697 -23.667 3.615 1.00 86.25 449 ALA A CA 1
ATOM 3546 C C . ALA A 1 449 ? 5.786 -25.021 2.902 1.00 86.25 449 ALA A C 1
ATOM 3548 O O . ALA A 1 449 ? 6.523 -25.900 3.335 1.00 86.25 449 ALA A O 1
ATOM 3549 N N . GLN A 1 450 ? 5.103 -25.182 1.769 1.00 86.94 450 GLN A N 1
ATOM 3550 C CA . GLN A 1 450 ? 5.177 -26.408 0.968 1.00 86.94 450 GLN A CA 1
ATOM 3551 C C . GLN A 1 450 ? 6.563 -26.647 0.356 1.00 86.94 450 GLN A C 1
ATOM 3553 O O . GLN A 1 450 ? 6.931 -27.792 0.113 1.00 86.94 450 GLN A O 1
ATOM 3558 N N . ASN A 1 451 ? 7.331 -25.581 0.120 1.00 82.69 451 ASN A N 1
ATOM 3559 C CA . ASN A 1 451 ? 8.684 -25.644 -0.434 1.00 82.69 451 ASN A CA 1
ATOM 3560 C C . ASN A 1 451 ? 9.767 -25.519 0.655 1.00 82.69 451 ASN A C 1
ATOM 3562 O O . ASN A 1 451 ? 10.919 -25.193 0.361 1.00 82.69 451 ASN A O 1
ATOM 3566 N N . GLN A 1 452 ? 9.418 -25.774 1.920 1.00 80.06 452 GLN A N 1
ATOM 3567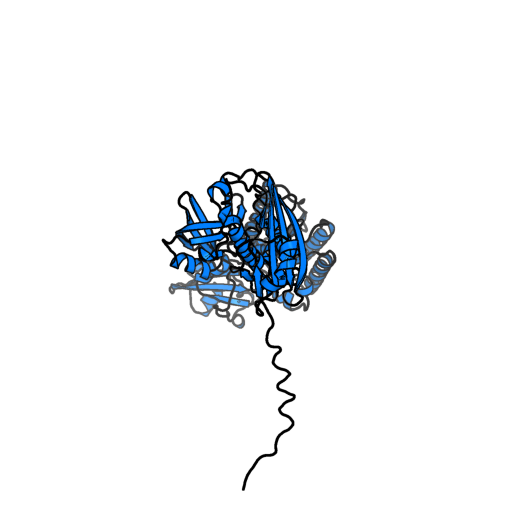 C CA . GLN A 1 452 ? 10.384 -25.794 3.012 1.00 80.06 452 GLN A CA 1
ATOM 3568 C C . GLN A 1 452 ? 11.478 -26.833 2.718 1.00 80.06 452 GLN A C 1
ATOM 3570 O O . GLN A 1 452 ? 11.192 -27.960 2.316 1.00 80.06 452 GLN A O 1
ATOM 3575 N N . ASN A 1 453 ? 12.741 -26.443 2.913 1.00 77.69 453 ASN A N 1
ATOM 3576 C CA . ASN A 1 453 ? 13.946 -27.216 2.566 1.00 77.69 453 ASN A CA 1
ATOM 3577 C C . ASN A 1 453 ? 14.278 -27.326 1.065 1.00 77.69 453 ASN A C 1
ATOM 3579 O O . ASN A 1 453 ? 15.188 -28.072 0.707 1.00 77.69 453 ASN A O 1
ATOM 3583 N N . GLN A 1 454 ? 13.600 -26.585 0.185 1.00 86.12 454 GLN A N 1
ATOM 3584 C CA . GLN A 1 454 ? 13.989 -26.464 -1.223 1.00 86.12 454 GLN A CA 1
ATOM 3585 C C . GLN A 1 454 ? 14.562 -25.074 -1.518 1.00 86.12 454 GLN A C 1
ATOM 3587 O O . GLN A 1 454 ? 14.131 -24.075 -0.936 1.00 86.12 454 GLN A O 1
ATOM 3592 N N . LYS A 1 455 ? 15.522 -25.008 -2.451 1.00 87.69 455 LYS A N 1
ATOM 3593 C CA . LYS A 1 455 ? 15.992 -23.740 -3.022 1.00 87.69 455 LYS A CA 1
ATOM 3594 C C . LYS A 1 455 ? 14.954 -23.225 -4.016 1.00 87.69 455 LYS A C 1
ATOM 3596 O O . LYS A 1 455 ? 14.647 -23.892 -5.001 1.00 87.69 455 LYS A O 1
ATOM 3601 N N . ILE A 1 456 ? 14.439 -22.030 -3.764 1.00 89.38 456 ILE A N 1
ATOM 3602 C CA . ILE A 1 456 ? 13.406 -21.367 -4.561 1.00 89.38 456 ILE A CA 1
ATOM 3603 C C . ILE A 1 456 ? 13.828 -19.943 -4.917 1.00 89.38 456 ILE A C 1
ATOM 3605 O O . ILE A 1 456 ? 14.547 -19.289 -4.161 1.00 89.38 456 ILE A O 1
ATOM 3609 N N . TYR A 1 457 ? 13.363 -19.447 -6.064 1.00 89.69 457 TYR A N 1
ATOM 3610 C CA . TYR A 1 457 ? 13.554 -18.048 -6.435 1.00 89.69 457 TYR A CA 1
ATOM 3611 C C . TYR A 1 457 ? 12.411 -17.189 -5.908 1.00 89.69 457 TYR A C 1
ATOM 3613 O O . TYR A 1 457 ? 11.245 -17.396 -6.262 1.00 89.69 457 TYR A O 1
ATOM 3621 N N . VAL A 1 458 ? 12.769 -16.185 -5.111 1.00 90.56 458 VAL A N 1
ATOM 3622 C CA . VAL A 1 458 ? 11.849 -15.183 -4.574 1.00 90.56 458 VAL A CA 1
ATOM 3623 C C . VAL A 1 458 ? 12.215 -13.820 -5.152 1.00 90.56 458 VAL A C 1
ATOM 3625 O O . VAL A 1 458 ? 13.319 -13.324 -4.939 1.00 90.56 458 VAL A O 1
ATOM 3628 N N . GLY A 1 459 ? 11.289 -13.228 -5.900 1.00 90.50 459 GLY A N 1
ATOM 3629 C CA . GLY A 1 459 ? 11.356 -11.854 -6.385 1.00 90.50 459 GLY A CA 1
ATOM 3630 C C . GLY A 1 459 ? 10.687 -10.900 -5.402 1.00 90.50 459 GLY A C 1
ATOM 3631 O O . GLY A 1 459 ? 9.536 -11.118 -5.020 1.00 90.50 459 GLY A O 1
ATOM 3632 N N . LEU A 1 460 ? 11.393 -9.846 -5.000 1.00 88.19 460 LEU A N 1
ATOM 3633 C CA . LEU A 1 460 ? 10.943 -8.889 -3.994 1.00 88.19 460 LEU A CA 1
ATOM 3634 C C . LEU A 1 460 ? 11.059 -7.458 -4.511 1.00 88.19 460 LEU A C 1
ATOM 3636 O O . LEU A 1 460 ? 12.105 -7.057 -5.022 1.00 88.19 460 LEU A O 1
ATOM 3640 N N . HIS A 1 461 ? 10.010 -6.670 -4.290 1.00 84.19 461 HIS A N 1
ATOM 3641 C CA . HIS A 1 461 ? 10.126 -5.213 -4.280 1.00 84.19 461 HIS A CA 1
ATOM 3642 C C . HIS A 1 461 ? 10.719 -4.791 -2.943 1.00 84.19 461 HIS A C 1
ATOM 3644 O O . HIS A 1 461 ? 10.201 -5.190 -1.898 1.00 84.19 461 HIS A O 1
ATOM 3650 N N . LEU A 1 462 ? 11.791 -4.001 -2.966 1.00 78.69 462 LEU A N 1
ATOM 3651 C CA . LEU A 1 462 ? 12.539 -3.624 -1.767 1.00 78.69 462 LEU A CA 1
ATOM 3652 C C . LEU A 1 462 ? 12.441 -2.124 -1.497 1.00 78.69 462 LEU A C 1
ATOM 3654 O O . LEU A 1 462 ? 12.516 -1.302 -2.409 1.00 78.69 462 LEU A O 1
ATOM 3658 N N . LYS A 1 463 ? 12.333 -1.771 -0.217 1.00 74.06 463 LYS A N 1
ATOM 3659 C CA . LYS A 1 463 ? 12.410 -0.397 0.281 1.00 74.06 463 LYS A CA 1
ATOM 3660 C C . LYS A 1 463 ? 13.423 -0.307 1.415 1.00 74.06 463 LYS A C 1
ATOM 3662 O O . LYS A 1 463 ? 13.648 -1.267 2.151 1.00 74.06 463 LYS A O 1
ATOM 3667 N N . ARG A 1 464 ? 14.024 0.870 1.578 1.00 67.69 464 ARG A N 1
ATOM 3668 C CA . ARG A 1 464 ? 14.864 1.165 2.741 1.00 67.69 464 ARG A CA 1
ATOM 3669 C C . ARG A 1 464 ? 13.990 1.674 3.889 1.00 67.69 464 ARG A C 1
ATOM 3671 O O . ARG A 1 464 ? 13.094 2.484 3.669 1.00 67.69 464 ARG A O 1
ATOM 3678 N N . THR A 1 465 ? 14.268 1.191 5.091 1.00 58.47 465 THR A N 1
ATOM 3679 C CA . THR A 1 465 ? 13.631 1.562 6.361 1.00 58.47 465 THR A CA 1
ATOM 3680 C C . THR A 1 465 ? 14.718 1.858 7.407 1.00 58.47 465 THR A C 1
ATOM 3682 O O . THR A 1 465 ? 15.880 1.498 7.185 1.00 58.47 465 THR A O 1
ATOM 3685 N N . PRO A 1 466 ? 14.391 2.471 8.560 1.00 46.22 466 PRO A N 1
ATOM 3686 C CA . PRO A 1 466 ? 15.365 2.728 9.629 1.00 46.22 466 PRO A CA 1
ATOM 3687 C C . PRO A 1 466 ? 16.034 1.474 10.195 1.00 46.22 466 PRO A C 1
ATOM 3689 O O . PRO A 1 466 ? 17.153 1.547 10.692 1.00 46.22 466 PRO A O 1
ATOM 3692 N N . ILE A 1 467 ? 15.351 0.329 10.121 1.00 53.84 467 ILE A N 1
ATOM 3693 C CA . ILE A 1 467 ? 15.838 -0.961 10.626 1.00 53.84 467 ILE A CA 1
ATOM 3694 C C . ILE A 1 467 ? 16.532 -1.803 9.547 1.00 53.84 467 ILE A C 1
ATOM 3696 O O . ILE A 1 467 ? 17.016 -2.893 9.840 1.00 53.84 467 ILE A O 1
ATOM 3700 N N . GLY A 1 468 ? 16.622 -1.296 8.313 1.00 67.19 468 GLY A N 1
ATOM 3701 C CA . GLY A 1 468 ? 17.311 -1.952 7.205 1.00 67.19 468 GLY A CA 1
ATOM 3702 C C . GLY A 1 468 ? 16.491 -1.992 5.920 1.00 67.19 468 GLY A C 1
ATOM 3703 O O . GLY A 1 468 ? 15.623 -1.155 5.673 1.00 67.19 468 GLY A O 1
ATOM 3704 N N . ILE A 1 469 ? 16.796 -2.957 5.059 1.00 73.44 469 ILE A N 1
ATOM 3705 C CA . ILE A 1 469 ? 16.064 -3.179 3.810 1.00 73.44 469 ILE A CA 1
ATOM 3706 C C . ILE A 1 469 ? 14.921 -4.152 4.094 1.00 73.44 469 ILE A C 1
ATOM 3708 O O . ILE A 1 469 ? 15.149 -5.229 4.636 1.00 73.44 469 ILE A O 1
ATOM 3712 N N . GLU A 1 470 ? 13.707 -3.774 3.709 1.00 76.94 470 GLU A N 1
ATOM 3713 C CA . GLU A 1 470 ? 12.507 -4.599 3.856 1.00 76.94 470 GLU A CA 1
ATOM 3714 C C . GLU A 1 470 ? 11.792 -4.749 2.515 1.00 76.94 470 GLU A C 1
ATOM 3716 O O . GLU A 1 470 ? 11.888 -3.875 1.648 1.00 76.94 470 GLU A O 1
ATOM 3721 N N . ASN A 1 471 ? 11.037 -5.835 2.342 1.00 83.06 471 ASN A N 1
ATOM 3722 C CA . ASN A 1 471 ? 10.203 -6.009 1.160 1.00 83.06 471 ASN A CA 1
ATOM 3723 C C . ASN A 1 471 ? 8.806 -5.395 1.330 1.00 83.06 471 ASN A C 1
ATOM 3725 O O . ASN A 1 471 ? 8.312 -5.214 2.444 1.00 83.06 471 ASN A O 1
ATOM 3729 N N . LEU A 1 472 ? 8.140 -5.121 0.207 1.00 77.31 472 LEU A N 1
ATOM 3730 C CA . LEU A 1 472 ? 6.705 -4.836 0.191 1.00 77.31 472 LEU A CA 1
ATOM 3731 C C . LEU A 1 472 ? 5.919 -6.149 0.407 1.00 77.31 472 LEU A C 1
ATOM 3733 O O . LEU A 1 472 ? 6.014 -7.045 -0.434 1.00 77.31 472 LEU A O 1
ATOM 3737 N N . PRO A 1 473 ? 5.146 -6.308 1.504 1.00 75.44 473 PRO A N 1
ATOM 3738 C CA . PRO A 1 473 ? 4.554 -7.608 1.857 1.00 75.44 473 PRO A CA 1
ATOM 3739 C C . PRO A 1 473 ? 3.428 -8.083 0.937 1.00 75.44 473 PRO A C 1
ATOM 3741 O O . PRO A 1 473 ? 3.090 -9.264 0.906 1.00 75.44 473 PRO A O 1
ATOM 3744 N N . ASN A 1 474 ? 2.811 -7.149 0.224 1.00 69.44 474 ASN A N 1
ATOM 3745 C CA . ASN A 1 474 ? 1.653 -7.380 -0.630 1.00 69.44 474 ASN A CA 1
ATOM 3746 C C . ASN A 1 474 ? 2.020 -7.919 -2.018 1.00 69.44 474 ASN A C 1
ATOM 3748 O O . ASN A 1 474 ? 1.127 -8.255 -2.796 1.00 69.44 474 ASN A O 1
ATOM 3752 N N . GLN A 1 475 ? 3.312 -7.952 -2.349 1.00 73.62 475 GLN A N 1
ATOM 3753 C CA . GLN A 1 475 ? 3.794 -8.262 -3.686 1.00 73.62 475 GLN A CA 1
ATOM 3754 C C . GLN A 1 475 ? 5.112 -9.025 -3.618 1.00 73.62 475 GLN A C 1
ATOM 3756 O O . GLN A 1 475 ? 6.190 -8.442 -3.490 1.00 73.62 475 GLN A O 1
ATOM 3761 N N . ILE A 1 476 ? 5.006 -10.344 -3.743 1.00 84.81 476 ILE A N 1
ATOM 3762 C CA . ILE A 1 476 ? 6.150 -11.234 -3.891 1.00 84.81 476 ILE A CA 1
ATOM 3763 C C . ILE A 1 476 ? 5.989 -12.089 -5.149 1.00 84.81 476 ILE A C 1
ATOM 3765 O O . ILE A 1 476 ? 4.874 -12.421 -5.550 1.00 84.81 476 ILE A O 1
ATOM 3769 N N . TYR A 1 477 ? 7.104 -12.449 -5.780 1.00 87.75 477 TYR A N 1
ATOM 3770 C CA . TYR A 1 477 ? 7.115 -13.299 -6.968 1.00 87.75 477 TYR A CA 1
ATOM 3771 C C . TYR A 1 477 ? 7.778 -14.627 -6.634 1.00 87.75 477 TYR A C 1
ATOM 3773 O O . TYR A 1 477 ? 8.987 -14.692 -6.438 1.00 87.75 477 TYR A O 1
ATOM 3781 N N . LEU A 1 478 ? 6.992 -15.696 -6.596 1.00 86.31 478 LEU A N 1
ATOM 3782 C CA . LEU A 1 478 ? 7.503 -17.055 -6.448 1.00 86.31 478 LEU A CA 1
ATOM 3783 C C . LEU A 1 478 ? 7.601 -17.658 -7.848 1.00 86.31 478 LEU A C 1
ATOM 3785 O O . LEU A 1 478 ? 6.583 -17.895 -8.497 1.00 86.31 478 LEU A O 1
ATOM 3789 N N . THR A 1 479 ? 8.827 -17.827 -8.347 1.00 80.38 479 THR A N 1
ATOM 3790 C CA . THR A 1 479 ? 9.075 -18.246 -9.739 1.00 80.38 479 THR A CA 1
ATOM 3791 C C . THR A 1 479 ? 9.830 -19.565 -9.800 1.00 80.38 479 THR A C 1
ATOM 3793 O O . THR A 1 479 ? 10.673 -19.857 -8.951 1.00 80.38 479 THR A O 1
ATOM 3796 N N . LYS A 1 480 ? 9.527 -20.371 -10.823 1.00 80.94 480 LYS A N 1
ATOM 3797 C CA . LYS A 1 480 ? 10.342 -21.538 -11.171 1.00 80.94 480 LYS A CA 1
ATOM 3798 C C . LYS A 1 480 ? 11.628 -21.065 -11.856 1.00 80.94 480 LYS A C 1
ATOM 3800 O O . LYS A 1 480 ? 11.572 -20.054 -12.551 1.00 80.94 480 LYS A O 1
ATOM 3805 N N . PRO A 1 481 ? 12.737 -21.825 -11.784 1.00 80.94 481 PRO A N 1
ATOM 3806 C CA . PRO A 1 481 ? 14.008 -21.431 -12.400 1.00 80.94 481 PRO A CA 1
ATOM 3807 C C . PRO A 1 481 ? 13.912 -21.039 -13.884 1.00 80.94 481 PRO A C 1
ATOM 3809 O O . PRO A 1 481 ? 14.582 -20.105 -14.313 1.00 80.94 481 PRO A O 1
ATOM 3812 N N . ALA A 1 482 ? 13.055 -21.722 -14.653 1.00 78.50 482 ALA A N 1
ATOM 3813 C CA . ALA A 1 482 ? 12.838 -21.448 -16.076 1.00 78.50 482 ALA A CA 1
ATOM 3814 C C . ALA A 1 482 ? 12.096 -20.125 -16.352 1.00 78.50 482 ALA A C 1
ATOM 3816 O O . ALA A 1 482 ? 12.235 -19.562 -17.434 1.00 78.50 482 ALA A O 1
ATOM 3817 N N . ASP A 1 483 ? 11.326 -19.632 -15.380 1.00 78.12 483 ASP A N 1
ATOM 3818 C CA . ASP A 1 483 ? 10.526 -18.408 -15.489 1.00 78.12 483 ASP A CA 1
ATOM 3819 C C . ASP A 1 483 ? 11.206 -17.207 -14.806 1.00 78.12 483 ASP A C 1
ATOM 3821 O O . ASP A 1 483 ? 10.755 -16.068 -14.948 1.00 78.12 483 ASP A O 1
ATOM 3825 N N . THR A 1 484 ? 12.277 -17.445 -14.042 1.00 85.88 484 THR A N 1
ATOM 3826 C CA . THR A 1 484 ? 13.019 -16.402 -13.333 1.00 85.88 484 THR A CA 1
ATOM 3827 C C . THR A 1 484 ? 13.836 -15.562 -14.324 1.00 85.88 484 THR A C 1
ATOM 3829 O O . THR A 1 484 ? 14.665 -16.111 -15.056 1.00 85.88 484 THR A O 1
ATOM 3832 N N . PRO A 1 485 ? 13.682 -14.225 -14.339 1.00 88.00 485 PRO A N 1
ATOM 3833 C CA . PRO A 1 485 ? 14.499 -13.360 -15.179 1.00 88.00 485 PRO A CA 1
ATOM 3834 C C . PRO A 1 485 ? 15.926 -13.296 -14.619 1.00 88.00 485 PRO A C 1
ATOM 3836 O O . PRO A 1 485 ? 16.236 -12.465 -13.768 1.00 88.00 485 PRO A O 1
ATOM 3839 N N . GLN A 1 486 ? 16.806 -14.172 -15.114 1.00 86.88 486 GLN A N 1
ATOM 3840 C CA . GLN A 1 486 ? 18.191 -14.317 -14.639 1.00 86.88 486 GLN A CA 1
ATOM 3841 C C . GLN A 1 486 ? 18.993 -13.007 -14.687 1.00 86.88 486 GLN A C 1
ATOM 3843 O O . GLN A 1 486 ? 19.877 -12.799 -13.862 1.00 86.88 486 GLN A O 1
ATOM 3848 N N . LEU A 1 487 ? 18.635 -12.079 -15.583 1.00 86.12 487 LEU A N 1
ATOM 3849 C CA . LEU A 1 487 ? 19.227 -10.737 -15.638 1.00 86.12 487 LEU A CA 1
ATOM 3850 C C . LEU A 1 487 ? 19.061 -9.939 -14.329 1.00 86.12 487 LEU A C 1
ATOM 3852 O O . LEU A 1 487 ? 19.856 -9.047 -14.055 1.00 86.12 487 LEU A O 1
ATOM 3856 N N . PHE A 1 488 ? 18.022 -10.233 -13.542 1.00 85.50 488 PHE A N 1
ATOM 3857 C CA . PHE A 1 488 ? 17.683 -9.537 -12.294 1.00 85.50 488 PHE A CA 1
ATOM 3858 C C . PHE A 1 488 ? 17.960 -10.374 -11.042 1.00 85.50 488 PHE A C 1
ATOM 3860 O O . PHE A 1 488 ? 17.587 -9.976 -9.935 1.00 85.50 488 PHE A O 1
ATOM 3867 N N . VAL A 1 489 ? 18.604 -11.534 -11.202 1.00 81.12 489 VAL A N 1
ATOM 3868 C CA . VAL A 1 489 ? 19.092 -12.321 -10.072 1.00 81.12 489 VAL A CA 1
ATOM 3869 C C . VAL A 1 489 ? 20.367 -11.657 -9.561 1.00 81.12 489 VAL A C 1
ATOM 3871 O O . VAL A 1 489 ? 21.362 -11.561 -10.278 1.00 81.12 489 VAL A O 1
ATOM 3874 N N . LEU A 1 490 ? 20.339 -11.180 -8.317 1.00 66.94 490 LEU A N 1
ATOM 3875 C CA . LEU A 1 490 ? 21.504 -10.589 -7.662 1.00 66.94 490 LEU A CA 1
ATOM 3876 C C . LEU A 1 490 ? 22.012 -11.467 -6.519 1.00 66.94 490 LEU A C 1
ATOM 3878 O O . LEU A 1 490 ? 21.237 -12.083 -5.788 1.00 66.94 490 LEU A O 1
ATOM 3882 N N . ASP A 1 491 ? 23.326 -11.417 -6.285 1.00 59.47 491 ASP A N 1
ATOM 3883 C CA . ASP A 1 491 ? 23.883 -11.789 -4.984 1.00 59.47 491 ASP A CA 1
ATOM 3884 C C . ASP A 1 491 ? 23.474 -10.714 -3.959 1.00 59.47 491 ASP A C 1
ATOM 3886 O O . ASP A 1 491 ? 23.845 -9.544 -4.085 1.00 59.47 491 ASP A O 1
ATOM 3890 N N . TYR A 1 492 ? 22.701 -11.106 -2.946 1.00 57.28 492 TYR A N 1
ATOM 3891 C CA . TYR A 1 492 ? 22.204 -10.233 -1.877 1.00 57.28 492 TYR A CA 1
ATOM 3892 C C . TYR A 1 492 ? 23.337 -9.454 -1.176 1.00 57.28 492 TYR A C 1
ATOM 3894 O O . TYR A 1 492 ? 23.150 -8.297 -0.797 1.00 57.28 492 TYR A O 1
ATOM 3902 N N . GLN A 1 493 ? 24.559 -10.008 -1.114 1.00 56.75 493 GLN A N 1
ATOM 3903 C CA . GLN A 1 493 ? 25.721 -9.279 -0.594 1.00 56.75 493 GLN A CA 1
ATOM 3904 C C . GLN A 1 493 ? 26.060 -8.028 -1.412 1.00 56.75 493 GLN A C 1
ATOM 3906 O O . GLN A 1 493 ? 26.475 -7.033 -0.823 1.00 56.75 493 GLN A O 1
ATOM 3911 N N . ARG A 1 494 ? 25.856 -8.017 -2.737 1.00 60.34 494 ARG A N 1
ATOM 3912 C CA . ARG A 1 494 ? 26.047 -6.811 -3.568 1.00 60.34 494 ARG A CA 1
ATOM 3913 C C . ARG A 1 494 ? 25.013 -5.735 -3.248 1.00 60.34 494 ARG A C 1
ATOM 3915 O O . ARG A 1 494 ? 25.357 -4.558 -3.219 1.00 60.34 494 ARG A O 1
ATOM 3922 N N . LEU A 1 495 ? 23.781 -6.139 -2.939 1.00 60.34 495 LEU A N 1
ATOM 3923 C CA . LEU A 1 495 ? 22.712 -5.227 -2.531 1.00 60.34 495 LEU A CA 1
ATOM 3924 C C . LEU A 1 495 ? 22.996 -4.585 -1.160 1.00 60.34 495 LEU A C 1
ATOM 3926 O O . LEU A 1 495 ? 22.623 -3.435 -0.951 1.00 60.34 495 LEU A O 1
ATOM 3930 N N . LEU A 1 496 ? 23.693 -5.296 -0.260 1.00 56.41 496 LEU A N 1
ATOM 3931 C CA . LEU A 1 496 ? 24.109 -4.801 1.061 1.00 56.41 496 LEU A CA 1
ATOM 3932 C C . LEU A 1 496 ? 25.455 -4.063 1.092 1.00 56.41 496 LEU A C 1
ATOM 3934 O O . LEU A 1 496 ? 25.645 -3.223 1.964 1.00 56.41 496 LEU A O 1
ATOM 3938 N N . THR A 1 497 ? 26.396 -4.358 0.194 1.00 53.56 497 THR A N 1
ATOM 3939 C CA . THR A 1 497 ? 27.743 -3.742 0.189 1.00 53.56 497 THR A CA 1
ATOM 3940 C C . THR A 1 497 ? 27.837 -2.496 -0.684 1.00 53.56 497 THR A C 1
ATOM 3942 O O . THR A 1 497 ? 28.635 -1.611 -0.397 1.00 53.56 497 THR A O 1
ATOM 3945 N N . ALA A 1 498 ? 26.975 -2.351 -1.693 1.00 48.88 498 ALA A N 1
ATOM 3946 C CA . ALA A 1 498 ? 26.915 -1.151 -2.532 1.00 48.88 498 ALA A CA 1
ATOM 3947 C C . ALA A 1 498 ? 26.052 -0.015 -1.919 1.00 48.88 498 ALA A C 1
ATOM 3949 O O . ALA A 1 498 ? 25.634 0.929 -2.596 1.00 48.88 498 ALA A O 1
ATOM 3950 N N . THR A 1 499 ? 25.762 -0.116 -0.617 1.00 45.97 499 THR A N 1
ATOM 3951 C CA . THR A 1 499 ? 24.682 0.567 0.119 1.00 45.97 499 THR A CA 1
ATOM 3952 C C . THR A 1 499 ? 24.885 2.047 0.415 1.00 45.97 499 THR A C 1
ATOM 3954 O O . THR A 1 499 ? 23.956 2.663 0.950 1.00 45.97 499 THR A O 1
ATOM 3957 N N . SER A 1 500 ? 26.015 2.647 0.044 1.00 47.47 500 SER A N 1
ATOM 3958 C CA . SER A 1 500 ? 26.158 4.107 0.057 1.00 47.47 500 SER A CA 1
ATOM 3959 C C . SER A 1 500 ? 25.738 4.774 -1.262 1.00 47.47 500 SER A C 1
ATOM 3961 O O . SER A 1 500 ? 25.463 5.969 -1.242 1.00 47.47 500 SER A O 1
ATOM 3963 N N . ALA A 1 501 ? 25.626 4.035 -2.379 1.00 42.16 501 ALA A N 1
ATOM 3964 C CA . ALA A 1 501 ? 25.441 4.626 -3.714 1.00 42.16 501 ALA A CA 1
ATOM 3965 C C . ALA A 1 501 ? 24.191 4.162 -4.494 1.00 42.16 501 ALA A C 1
ATOM 3967 O O . ALA A 1 501 ? 23.730 4.892 -5.368 1.00 42.16 501 ALA A O 1
ATOM 3968 N N . LEU A 1 502 ? 23.613 2.989 -4.206 1.00 53.22 502 LEU A N 1
ATOM 3969 C CA . LEU A 1 502 ? 22.417 2.511 -4.918 1.00 53.22 502 LEU A CA 1
ATOM 3970 C C . LEU A 1 502 ? 21.122 3.024 -4.271 1.00 53.22 502 LEU A C 1
ATOM 3972 O O . LEU A 1 502 ? 20.732 2.588 -3.185 1.00 53.22 502 LEU A O 1
ATOM 3976 N N . GLN A 1 503 ? 20.426 3.929 -4.966 1.00 59.38 503 GLN A N 1
ATOM 3977 C CA . GLN A 1 503 ? 19.019 4.218 -4.690 1.00 59.38 503 GLN A CA 1
ATOM 3978 C C . GLN A 1 503 ? 18.189 2.981 -5.061 1.00 59.38 503 GLN A C 1
ATOM 3980 O O . GLN A 1 503 ? 18.070 2.640 -6.234 1.00 59.38 503 GLN A O 1
ATOM 3985 N N . LEU A 1 504 ? 17.620 2.292 -4.066 1.00 68.56 504 LEU A N 1
ATOM 3986 C CA . LEU A 1 504 ? 16.654 1.221 -4.321 1.00 68.56 504 LEU A CA 1
ATOM 3987 C C . LEU A 1 504 ? 15.396 1.835 -4.934 1.00 68.56 504 LEU A C 1
ATOM 3989 O O . LEU A 1 504 ? 14.712 2.621 -4.278 1.00 68.56 504 LEU A O 1
ATOM 3993 N N . ASN A 1 505 ? 15.091 1.465 -6.175 1.00 70.88 505 ASN A N 1
ATOM 3994 C CA . ASN A 1 505 ? 13.826 1.802 -6.803 1.00 70.88 505 ASN A CA 1
ATOM 3995 C C . ASN A 1 505 ? 12.753 0.792 -6.345 1.00 70.88 505 ASN A C 1
ATOM 3997 O O . ASN A 1 505 ? 12.877 -0.390 -6.672 1.00 70.88 505 ASN A O 1
ATOM 4001 N N . PRO A 1 506 ? 11.688 1.212 -5.634 1.00 69.56 506 PRO A N 1
ATOM 4002 C CA . PRO A 1 506 ? 10.645 0.304 -5.150 1.00 69.56 506 PRO A CA 1
ATOM 4003 C C . PRO A 1 506 ? 9.836 -0.391 -6.252 1.00 69.56 506 PRO A C 1
ATOM 4005 O O . PRO A 1 506 ? 9.045 -1.273 -5.940 1.00 69.56 506 PRO A O 1
ATOM 4008 N N . ARG A 1 507 ? 9.977 0.029 -7.518 1.00 73.94 507 ARG A N 1
ATOM 4009 C CA . ARG A 1 507 ? 9.353 -0.614 -8.687 1.00 73.94 507 ARG A CA 1
ATOM 4010 C C . ARG A 1 507 ? 10.216 -1.722 -9.289 1.00 73.94 507 ARG A C 1
ATOM 4012 O O . ARG A 1 507 ? 9.734 -2.438 -10.171 1.00 73.94 507 ARG A O 1
ATOM 4019 N N . ASP A 1 508 ? 11.485 -1.801 -8.895 1.00 80.62 508 ASP A N 1
ATOM 4020 C CA . ASP A 1 508 ? 12.396 -2.844 -9.347 1.00 80.62 508 ASP A CA 1
ATOM 4021 C C . ASP A 1 508 ? 12.203 -4.101 -8.492 1.00 80.62 508 ASP A C 1
ATOM 4023 O O . ASP A 1 508 ? 12.134 -4.049 -7.262 1.00 80.62 508 ASP A O 1
ATOM 4027 N N . VAL A 1 509 ? 12.123 -5.242 -9.171 1.00 86.62 509 VAL A N 1
ATOM 4028 C CA . VAL A 1 509 ? 12.007 -6.560 -8.555 1.00 86.62 509 VAL A CA 1
ATOM 4029 C C . VAL A 1 509 ? 13.380 -7.202 -8.522 1.00 86.62 509 VAL A C 1
ATOM 4031 O O . VAL A 1 509 ? 14.028 -7.368 -9.558 1.00 86.62 509 VAL A O 1
ATOM 4034 N N . TRP A 1 510 ? 13.798 -7.594 -7.328 1.00 85.31 510 TRP A N 1
ATOM 4035 C CA . TRP A 1 510 ? 15.074 -8.248 -7.082 1.00 85.31 510 TRP A CA 1
ATOM 4036 C C . TRP A 1 510 ? 14.844 -9.724 -6.802 1.00 85.31 510 TRP A C 1
ATOM 4038 O O . TRP A 1 510 ? 14.083 -10.058 -5.894 1.00 85.31 510 TRP A O 1
ATOM 4048 N N . PHE A 1 511 ? 15.476 -10.600 -7.584 1.00 88.12 511 PHE A N 1
ATOM 4049 C CA . PHE A 1 511 ? 15.320 -12.044 -7.437 1.00 88.12 511 PHE A CA 1
ATOM 4050 C C . PHE A 1 511 ? 16.465 -12.649 -6.631 1.00 88.12 511 PHE A C 1
ATOM 4052 O O . PHE A 1 511 ? 17.639 -12.401 -6.907 1.00 88.12 511 PHE A O 1
ATOM 4059 N N . PHE A 1 512 ? 16.101 -13.494 -5.669 1.00 86.94 512 PHE A N 1
ATOM 4060 C CA . PHE A 1 512 ? 17.026 -14.188 -4.783 1.00 86.94 512 PHE A CA 1
ATOM 4061 C C . PHE A 1 512 ? 16.753 -15.685 -4.811 1.00 86.94 512 PHE A C 1
ATOM 4063 O O . PHE A 1 512 ? 15.604 -16.103 -4.676 1.00 86.94 512 PHE A O 1
ATOM 4070 N N . LEU A 1 513 ? 17.807 -16.488 -4.947 1.00 89.00 513 LEU A N 1
ATOM 4071 C CA . LEU A 1 513 ? 17.735 -17.925 -4.700 1.00 89.00 513 LEU A CA 1
ATOM 4072 C C . LEU A 1 513 ? 17.894 -18.168 -3.198 1.00 89.00 513 LEU A C 1
ATOM 4074 O O . LEU A 1 513 ? 18.944 -17.858 -2.633 1.00 89.00 513 LEU A O 1
ATOM 4078 N N . VAL A 1 514 ? 16.854 -18.691 -2.557 1.00 88.88 514 VAL A N 1
ATOM 4079 C CA . VAL A 1 514 ? 16.792 -18.838 -1.100 1.00 88.88 514 VAL A CA 1
ATOM 4080 C C . VAL A 1 514 ? 16.179 -20.169 -0.683 1.00 88.88 514 VAL A C 1
ATOM 4082 O O . VAL A 1 514 ? 15.431 -20.791 -1.429 1.00 88.88 514 VAL A O 1
ATOM 4085 N N . GLU A 1 515 ? 16.467 -20.581 0.541 1.00 90.75 515 GLU A N 1
ATOM 4086 C CA . GLU A 1 515 ? 15.829 -21.678 1.257 1.00 90.75 515 GLU A CA 1
ATOM 4087 C C . GLU A 1 515 ? 15.011 -21.116 2.412 1.00 90.75 515 GLU A C 1
ATOM 4089 O O . GLU A 1 515 ? 15.452 -20.204 3.118 1.00 90.75 515 GLU A O 1
ATOM 4094 N N . VAL A 1 516 ? 13.837 -21.690 2.650 1.00 90.56 516 VAL A N 1
ATOM 4095 C CA . VAL A 1 516 ? 12.997 -21.281 3.773 1.00 90.56 516 VAL A CA 1
ATOM 4096 C C . VAL A 1 516 ? 13.477 -21.940 5.065 1.00 90.56 516 VAL A C 1
ATOM 4098 O O . VAL A 1 516 ? 13.650 -23.159 5.110 1.00 90.56 516 VAL A O 1
ATOM 4101 N N . LYS A 1 517 ? 13.703 -21.134 6.108 1.00 88.50 517 LYS A N 1
ATOM 4102 C CA . LYS A 1 517 ? 14.270 -21.571 7.393 1.00 88.50 517 LYS A CA 1
ATOM 4103 C C . LYS A 1 517 ? 13.276 -21.529 8.545 1.00 88.50 517 LYS A C 1
ATOM 4105 O O . LYS A 1 517 ? 13.280 -22.445 9.358 1.00 88.50 517 LYS A O 1
ATOM 4110 N N . ASP A 1 518 ? 12.449 -20.491 8.620 1.00 85.38 518 ASP A N 1
ATOM 4111 C CA . ASP A 1 518 ? 11.512 -20.293 9.731 1.00 85.38 518 ASP A CA 1
ATOM 4112 C C . ASP A 1 518 ? 10.243 -19.572 9.261 1.00 85.38 518 ASP A C 1
ATOM 4114 O O . ASP A 1 518 ? 10.271 -18.823 8.280 1.00 85.38 518 ASP A O 1
ATOM 4118 N N . PHE A 1 519 ? 9.147 -19.773 9.986 1.00 85.62 519 PHE A N 1
ATOM 4119 C CA . PHE A 1 519 ? 7.861 -19.133 9.752 1.00 85.62 519 PHE A CA 1
ATOM 4120 C C . PHE A 1 519 ? 7.326 -18.527 11.044 1.00 85.62 519 PHE A C 1
ATOM 4122 O O . PHE A 1 519 ? 7.268 -19.182 12.082 1.00 85.62 519 PHE A O 1
ATOM 4129 N N . ARG A 1 520 ? 6.863 -17.281 10.966 1.00 75.38 520 ARG A N 1
ATOM 4130 C CA . ARG A 1 520 ? 6.194 -16.592 12.066 1.00 75.38 520 ARG A CA 1
ATOM 4131 C C . ARG A 1 520 ? 4.861 -16.033 11.610 1.00 75.38 520 ARG A C 1
ATOM 4133 O O . ARG A 1 520 ? 4.730 -15.505 10.502 1.00 75.38 520 ARG A O 1
ATOM 4140 N N . HIS A 1 521 ? 3.884 -16.159 12.494 1.00 63.72 521 HIS A N 1
ATOM 4141 C CA . HIS A 1 521 ? 2.602 -15.494 12.379 1.00 63.72 521 HIS A CA 1
ATOM 4142 C C . HIS A 1 521 ? 2.565 -14.422 13.466 1.00 63.72 521 HIS A C 1
ATOM 4144 O O . HIS A 1 521 ? 2.607 -14.771 14.646 1.00 63.72 521 HIS A O 1
ATOM 4150 N N . ASP A 1 522 ? 2.588 -13.157 13.045 1.00 49.44 522 ASP A N 1
ATOM 4151 C CA . ASP A 1 522 ? 2.552 -11.999 13.945 1.00 49.44 522 ASP A CA 1
ATOM 4152 C C . ASP A 1 522 ? 1.107 -11.580 14.247 1.00 49.44 522 ASP A C 1
ATOM 4154 O O . ASP A 1 522 ? 0.263 -11.630 13.314 1.00 49.44 522 ASP A O 1
#

Mean predicted aligned error: 16.3 Å

Nearest PDB structures (foldseek):
  3n2n-assembly1_B  TM=7.224E-01  e=2.481E-06  Homo sapiens
  8ft6-assembly1_A  TM=6.581E-01  e=1.974E-06  Homo sapiens
  2b2x-assembly2_B  TM=6.538E-01  e=1.906E-04  Rattus norvegicus
  8fzv-assembly2_B  TM=6.356E-01  e=6.325E-04  Homo sapiens
  4pwz-assembly1_A  TM=5.735E-01  e=8.911E-04  Yersinia pestis CO92

Solvent-accessible surface area (backbone atoms only — not comparable to full-atom values): 28536 Å² total; per-residue (Å²): 131,91,78,87,90,88,86,80,89,72,72,81,76,67,77,75,70,82,78,75,73,82,26,78,26,33,34,25,36,27,21,19,77,39,70,61,72,44,69,93,80,47,61,75,92,51,42,30,56,26,46,19,44,34,50,39,52,46,47,51,50,49,24,65,62,49,66,42,75,39,78,86,57,88,66,37,39,56,73,70,57,40,63,76,37,35,69,68,75,38,61,50,70,58,36,30,30,39,37,38,22,35,44,36,26,82,42,80,55,33,32,35,35,36,32,35,22,28,31,36,81,78,64,40,76,75,32,69,34,71,36,72,46,46,53,92,42,43,70,60,39,48,45,54,25,49,52,69,27,44,73,91,53,52,69,17,72,71,37,56,55,52,50,53,62,60,64,59,67,60,36,26,36,39,36,38,36,51,24,20,40,78,34,50,84,40,45,64,40,53,35,58,40,53,65,72,56,76,41,31,96,48,30,31,39,28,49,33,40,31,32,37,90,61,50,63,46,74,51,71,67,30,57,49,53,69,63,41,48,52,56,48,69,66,63,65,41,40,66,66,57,50,74,66,38,53,54,51,39,52,52,53,45,64,78,65,60,58,96,53,41,41,35,34,41,38,40,40,36,74,72,59,51,78,66,50,50,51,54,52,50,49,55,34,41,52,43,39,74,69,62,24,47,37,36,37,35,61,32,83,76,28,58,54,58,63,53,70,78,42,84,66,52,74,80,38,30,50,73,46,73,42,37,39,31,32,43,34,32,32,75,87,74,52,55,39,20,44,35,38,46,52,77,46,47,31,42,31,57,62,70,49,62,59,33,28,68,67,55,55,78,72,63,85,88,34,45,76,46,74,60,91,80,50,54,77,81,33,73,35,89,92,35,35,61,59,49,51,20,62,76,68,79,47,49,78,68,49,70,56,70,85,43,47,28,47,33,50,53,52,44,19,66,77,52,72,37,89,57,88,62,46,46,30,38,34,34,32,29,42,103,88,53,72,50,71,41,42,28,45,51,70,66,61,54,50,53,49,59,75,40,52,82,37,84,41,38,43,28,33,26,38,44,82,53,98,93,41,80,40,49,50,24,79,49,72,42,85,42,55,82,91,73,47,36,61,70,43,53,54,64,66,65,57,68,64,69,46,60,91,75,63,80,74,53,61,88,48,64,42,30,36,70,28,27,50,77,49,80,46,80,109

pLDDT: mean 80.48, std 15.27, range [27.81, 96.88]

Secondary structure (DSSP, 8-state):
-------SSSSSSSSSS--S-S--EEEEPPPEEEE---TTT--HHHHHHHHHHHHHHHHHHHB-SEEEE--S--S---HHHHHHHHHHHT-STTEEEEEEEEEEE-SSSEEEEEEEEEETTTTEEEEEEEEEEEGGGHHHHHHHHHHHH-TTSPBPHHHHHHHHHH--SSEEEEEEEE--GGGGGTHHHHHHHHHT---BTTEEEEEEEEETTTEEEEPPPB--HHHHHHHHHT----S---HHHHHHHHHHHHHH--TTEEEEEEEE-PPPPHHHHHHHHHHHHHHHHTTPEEEEEE-TT--THHHHTSTTGGGT-EE---EEEEEEEETTS-EEEEEEETTEEEEE-TTHHHHHHTT----TTSEEP-GGGS-TTTSSTTTHHHHHHHHTT--EEEEPPPEESHHHHHHHHHHS-TT-S-SEEEEEE-SS-EEEEEE--HHHHHHHHHTTTSEEEEEEEEEEETTEEEEEEEEEEEE-TTTS-GGGB--HHHHHHSTTT----TT-EEEEEEEEEEEEE-

Sequence (522 aa):
MRKMIILSITVFLIFGSSLFGRGDRMTVLPFRISGKPPAAHFNEAELSNHAMYAAVFLTKSVRDYQIQPNTLIKTGLDDTAAEAHLNSICSDLSISHALGGQLLFIGPSEVTVNIFTASCVRKTILYRDQSTGSVNDLQSLMRKTIIRTTPFLAENLVYSKLQNTETIKDNHIQVVIDLSGSMELTLPFIRRALDQFEPSVNRRITLTTIRPQTAITHSEPFADLSRYRSAVAALHGSGITTEADIIEGLKRTNDSIKANTRQLLFFSDANFSEKGVLDLQQQFREFRRDGIQVAFFPCYDSDPSFLEKSGRFDRVAKVYATMYGRRASFTNGEAWFFVRKGAAFYVCSESFGSDMSSGKNSTDSCRLFPAHRYSKSDLDLNKIAQAYASRNNLKVNEISPVYSDLEFRIADFITNQSGSRAVYRVLVANDKQAFWIGLQNKSDYNLLAQNQNQKIYVGLHLKRTPIGIENLPNQIYLTKPADTPQLFVLDYQRLLTATSALQLNPRDVWFFLVEVKDFRHD

Foldseek 3Di:
DDDDDPPDDPPVVVVPPPPPAQAQEEEEEFAAEADDEQPVQDDPVCNSVLVRLLLQVLLVQWFPTHYYYDPVDDHADDPVRCLVCLCVVLVDRHHQKYKGWYWHDPDHFKTKTKIWMDGSVVSGTDDIDIDMDTPLCVSVRSSVRSCRRPVVGHTDPNVVLVVLLVVLQQAEEEEEEEQAQVCQLVLVLVLVLQLPDDAAPRYWYWYWYQAPPLPIDIDDTDHDSVVSNVVSVPRHHDHHDDLVSRLVSLVVCLVVPDLRHAEYEYEDQDDDDLVSLVSVQVSLQSCVVSNHAYEYENGQNHQQVSVVVDPCSVVRYHYDQKKKWKWWAWPVGDIWIWMDGRNWIWIAHNCCLLCFQQLVPDCPRTHTDPCVVDDPVCSHRVRVVVRVCVVVVIGTDDMGRMGINVSQVSNCRVSVDNGQFQQKWWWKDDPPDIDIAGARDPVVVVVLVVCAPHWWKKKFQWDADPVGIYGRRHDIDTDDPVSDSPSQEDDVVCVVVVPVPDDRDSSDIHIYGIHTDDMDRD

Radius of gyration: 29.44 Å; Cα contacts (8 Å, |Δi|>4): 1026; chains: 1; bounding box: 73×70×89 Å